Protein AF-A0A0G4IBN1-F1 (afdb_monomer_lite)

Structure (mmCIF, N/CA/C/O backbone):
data_AF-A0A0G4IBN1-F1
#
_entry.id   AF-A0A0G4IBN1-F1
#
loop_
_atom_site.group_PDB
_atom_site.id
_atom_site.type_symbol
_atom_site.label_atom_id
_atom_site.label_alt_id
_atom_site.label_comp_id
_atom_site.label_asym_id
_atom_site.label_entity_id
_atom_site.label_seq_id
_atom_site.pdbx_PDB_ins_code
_atom_site.Cartn_x
_atom_site.Cartn_y
_atom_site.Cartn_z
_atom_site.occupancy
_atom_site.B_iso_or_equiv
_atom_site.auth_seq_id
_atom_site.auth_comp_id
_atom_site.auth_asym_id
_atom_site.auth_atom_id
_atom_site.pdbx_PDB_model_num
ATOM 1 N N . MET A 1 1 ? -17.169 47.137 -33.848 1.00 34.22 1 MET A N 1
ATOM 2 C CA . MET A 1 1 ? -16.169 46.732 -32.838 1.00 34.22 1 MET A CA 1
ATOM 3 C C . MET A 1 1 ? -16.893 46.026 -31.699 1.00 34.22 1 MET A C 1
ATOM 5 O O . MET A 1 1 ? -17.261 46.663 -30.724 1.00 34.22 1 MET A O 1
ATOM 9 N N . LYS A 1 2 ? -17.202 44.735 -31.867 1.00 29.41 2 LYS A N 1
ATOM 10 C CA . LYS A 1 2 ? -17.630 43.864 -30.767 1.00 29.41 2 LYS A CA 1
ATOM 11 C C . LYS A 1 2 ? -16.428 42.991 -30.415 1.00 29.41 2 LYS A C 1
ATOM 13 O O . LYS A 1 2 ? -15.760 42.475 -31.302 1.00 29.41 2 LYS A O 1
ATOM 18 N N . SER A 1 3 ? -16.140 43.016 -29.123 1.00 30.45 3 SER A N 1
ATOM 19 C CA . SER A 1 3 ? -14.970 42.554 -28.386 1.00 30.45 3 SER A CA 1
ATOM 20 C C . SER A 1 3 ? -14.231 41.323 -28.934 1.00 30.45 3 SER A C 1
ATOM 22 O O . SER A 1 3 ? -14.804 40.244 -29.046 1.00 30.45 3 SER A O 1
ATOM 24 N N . LEU A 1 4 ? -12.914 41.477 -29.122 1.00 27.59 4 LEU A N 1
ATOM 25 C CA . LEU A 1 4 ? -11.925 40.398 -29.262 1.00 27.59 4 LEU A CA 1
ATOM 26 C C . LEU A 1 4 ? -11.854 39.462 -28.027 1.00 27.59 4 LEU A C 1
ATOM 28 O O . LEU A 1 4 ? -11.137 38.466 -28.067 1.00 27.59 4 LEU A O 1
ATOM 32 N N . SER A 1 5 ? -12.568 39.748 -26.928 1.00 32.81 5 SER A N 1
ATOM 33 C CA . SER A 1 5 ? -12.451 38.982 -25.678 1.00 32.81 5 SER A CA 1
ATOM 34 C C . SER A 1 5 ? -13.151 37.623 -25.698 1.00 32.81 5 SER A C 1
ATOM 36 O O . SER A 1 5 ? -12.758 36.758 -24.931 1.00 32.81 5 SER A O 1
ATOM 38 N N . THR A 1 6 ? -14.161 37.404 -26.548 1.00 30.92 6 THR A N 1
ATOM 39 C CA . THR A 1 6 ? -14.946 36.151 -26.540 1.00 30.92 6 THR A CA 1
ATOM 40 C C . THR A 1 6 ? -14.273 35.033 -27.345 1.00 30.92 6 THR A C 1
ATOM 42 O O . THR A 1 6 ? -14.337 33.868 -26.962 1.00 30.92 6 THR A O 1
ATOM 45 N N . VAL A 1 7 ? -13.554 35.383 -28.417 1.00 29.67 7 VAL A N 1
ATOM 46 C CA . VAL A 1 7 ? -12.822 34.419 -29.262 1.00 29.67 7 VAL A CA 1
ATOM 47 C C . VAL A 1 7 ? -11.586 33.870 -28.533 1.00 29.67 7 VAL A C 1
ATOM 49 O O . VAL A 1 7 ? -11.265 32.689 -28.649 1.00 29.67 7 VAL A O 1
ATOM 52 N N . ALA A 1 8 ? -10.941 34.690 -27.693 1.00 30.09 8 ALA A N 1
ATOM 53 C CA . ALA A 1 8 ? -9.828 34.252 -26.848 1.00 30.09 8 ALA A CA 1
ATOM 54 C C . ALA A 1 8 ? -10.262 33.211 -25.796 1.00 30.09 8 ALA A C 1
ATOM 56 O O . ALA A 1 8 ? -9.515 32.280 -25.502 1.00 30.09 8 ALA A O 1
ATOM 57 N N . THR A 1 9 ? -11.487 33.307 -25.268 1.00 35.81 9 THR A N 1
ATOM 58 C CA . THR A 1 9 ? -12.021 32.345 -24.289 1.00 35.81 9 THR A CA 1
ATOM 59 C C . THR A 1 9 ? -12.302 30.975 -24.921 1.00 35.81 9 THR A C 1
ATOM 61 O O . THR A 1 9 ? -12.028 29.950 -24.302 1.00 35.81 9 THR A O 1
ATOM 64 N N . LEU A 1 10 ? -12.763 30.940 -26.176 1.00 30.95 10 LEU A N 1
ATOM 65 C CA . LEU A 1 10 ? -13.079 29.704 -26.909 1.00 30.95 10 LEU A CA 1
ATOM 66 C C . LEU A 1 10 ? -11.832 28.934 -27.373 1.00 30.95 10 LEU A C 1
ATOM 68 O O . LEU A 1 10 ? -11.785 27.714 -27.229 1.00 30.95 10 LEU A O 1
ATOM 72 N N . ALA A 1 11 ? -10.788 29.626 -27.843 1.00 30.47 11 ALA A N 1
ATOM 73 C CA . ALA A 1 11 ? -9.511 28.987 -28.185 1.00 30.47 11 ALA A CA 1
ATOM 74 C C . ALA A 1 11 ? -8.796 28.407 -26.948 1.00 30.47 11 ALA A C 1
ATOM 76 O O . ALA A 1 11 ? -8.154 27.360 -27.032 1.00 30.47 11 ALA A O 1
ATOM 77 N N . THR A 1 12 ? -8.968 29.049 -25.787 1.00 36.56 12 THR A N 1
ATOM 78 C CA . THR A 1 12 ? -8.438 28.563 -24.504 1.00 36.56 12 THR A CA 1
ATOM 79 C C . THR A 1 12 ? -9.195 27.319 -24.025 1.00 36.56 12 THR A C 1
ATOM 81 O O . THR A 1 12 ? -8.579 26.373 -23.550 1.00 36.56 12 THR A O 1
ATOM 84 N N . LEU A 1 13 ? -10.518 27.260 -24.218 1.00 34.75 13 LEU A N 1
ATOM 85 C CA . LEU A 1 13 ? -11.335 26.080 -23.902 1.00 34.75 13 LEU A CA 1
ATOM 86 C C . LEU A 1 13 ? -11.043 24.887 -24.827 1.00 34.75 13 LEU A C 1
ATOM 88 O O . LEU A 1 13 ? -10.960 23.763 -24.346 1.00 34.75 13 LEU A O 1
ATOM 92 N N . ALA A 1 14 ? -10.818 25.105 -26.125 1.00 33.69 14 ALA A N 1
ATOM 93 C CA . ALA A 1 14 ? -10.453 24.028 -27.050 1.00 33.69 14 ALA A CA 1
ATOM 94 C C . ALA A 1 14 ? -9.037 23.468 -26.794 1.00 33.69 14 ALA A C 1
ATOM 96 O O . ALA A 1 14 ? -8.819 22.264 -26.947 1.00 33.69 14 ALA A O 1
ATOM 97 N N . SER A 1 15 ? -8.081 24.302 -26.355 1.00 33.41 15 SER A N 1
ATOM 98 C CA . SER A 1 15 ? -6.762 23.812 -25.920 1.00 33.41 15 SER A CA 1
ATOM 99 C C . SER A 1 15 ? -6.817 23.120 -24.550 1.00 33.41 15 SER A C 1
ATOM 101 O O . SER A 1 15 ? -6.107 22.138 -24.344 1.00 33.41 15 SER A O 1
ATOM 103 N N . LEU A 1 16 ? -7.725 23.542 -23.658 1.00 36.00 16 LEU A N 1
ATOM 104 C CA . LEU A 1 16 ? -8.041 22.854 -22.399 1.00 36.00 16 LEU A CA 1
ATOM 105 C C . LEU A 1 16 ? -8.692 21.481 -22.631 1.00 36.00 16 LEU A C 1
ATOM 107 O O . LEU A 1 16 ? -8.339 20.531 -21.948 1.00 36.00 16 LEU A O 1
ATOM 111 N N . VAL A 1 17 ? -9.588 21.329 -23.610 1.00 38.81 17 VAL A N 1
ATOM 112 C CA . VAL A 1 17 ? -10.234 20.034 -23.918 1.00 38.81 17 VAL A CA 1
ATOM 113 C C . VAL A 1 17 ? -9.248 19.024 -24.520 1.00 38.81 17 VAL A C 1
ATOM 115 O O . VAL A 1 17 ? -9.340 17.834 -24.231 1.00 38.81 17 VAL A O 1
ATOM 118 N N . ASN A 1 18 ? -8.271 19.483 -25.308 1.00 38.31 18 ASN A N 1
ATOM 119 C CA . ASN A 1 18 ? -7.234 18.610 -25.871 1.00 38.31 18 ASN A CA 1
ATOM 120 C C . ASN A 1 18 ? -6.062 18.330 -24.910 1.00 38.31 18 ASN A C 1
ATOM 122 O O . ASN A 1 18 ? -5.312 17.389 -25.155 1.00 38.31 18 ASN A O 1
ATOM 126 N N . GLY A 1 19 ? -5.905 19.117 -23.838 1.00 32.91 19 GLY A N 1
ATOM 127 C CA . GLY A 1 19 ? -4.790 19.014 -22.886 1.00 32.91 19 GLY A CA 1
ATOM 128 C C . GLY A 1 19 ? -5.165 18.634 -21.449 1.00 32.91 19 GLY A C 1
ATOM 129 O O . GLY A 1 19 ? -4.264 18.409 -20.646 1.00 32.91 19 GLY A O 1
ATOM 130 N N . ALA A 1 20 ? -6.454 18.562 -21.098 1.00 39.91 20 ALA A N 1
ATOM 131 C CA . ALA A 1 20 ? -6.910 18.219 -19.751 1.00 39.91 20 ALA A CA 1
ATOM 132 C C . ALA A 1 20 ? -7.601 16.839 -19.734 1.00 39.91 20 ALA A C 1
ATOM 134 O O . ALA A 1 20 ? -8.733 16.715 -20.216 1.00 39.91 20 ALA A O 1
ATOM 135 N N . PRO A 1 21 ? -6.982 15.810 -19.122 1.00 43.16 21 PRO A N 1
ATOM 136 C CA . PRO A 1 21 ? -7.584 14.484 -18.929 1.00 43.16 21 PRO A CA 1
ATOM 137 C C . PRO A 1 21 ? -8.977 14.548 -18.280 1.00 43.16 21 PRO A C 1
ATOM 139 O O . PRO A 1 21 ? -9.888 13.815 -18.660 1.00 43.16 21 PRO A O 1
ATOM 142 N N . LEU A 1 22 ? -9.184 15.519 -17.380 1.00 40.38 22 LEU A N 1
ATOM 143 C CA . LEU A 1 22 ? -10.458 15.773 -16.701 1.00 40.38 22 LEU A CA 1
ATOM 144 C C . LEU A 1 22 ? -11.625 16.063 -17.665 1.00 40.38 22 LEU A C 1
ATOM 146 O O . LEU A 1 22 ? -12.753 15.643 -17.417 1.00 40.38 22 LEU A O 1
ATOM 150 N N . LEU A 1 23 ? -11.365 16.770 -18.773 1.00 40.12 23 LEU A N 1
ATOM 151 C CA . LEU A 1 23 ? -12.391 17.116 -19.763 1.00 40.12 23 LEU A CA 1
ATOM 152 C C . LEU A 1 23 ? -12.713 15.938 -20.688 1.00 40.12 23 LEU A C 1
ATOM 154 O O . LEU A 1 23 ? -13.873 15.773 -21.050 1.00 40.12 23 LEU A O 1
ATOM 158 N N . ARG A 1 24 ? -11.746 15.063 -21.004 1.00 44.34 24 ARG A N 1
ATOM 159 C CA . ARG A 1 24 ? -12.012 13.810 -21.741 1.00 44.34 24 ARG A CA 1
ATOM 160 C C . ARG A 1 24 ? -12.959 12.879 -20.984 1.00 44.34 24 ARG A C 1
ATOM 162 O O . ARG A 1 24 ? -13.858 12.306 -21.597 1.00 44.34 24 ARG A O 1
ATOM 169 N N . ARG A 1 25 ? -12.816 12.771 -19.659 1.00 45.88 25 ARG A N 1
ATOM 170 C CA . ARG A 1 25 ? -13.703 11.933 -18.832 1.00 45.88 25 ARG A CA 1
ATOM 171 C C . ARG A 1 25 ? -15.146 12.418 -18.798 1.00 45.88 25 ARG A C 1
ATOM 173 O O . ARG A 1 25 ? -16.060 11.597 -18.791 1.00 45.88 25 ARG A O 1
ATOM 180 N N . LEU A 1 26 ? -15.354 13.734 -18.849 1.00 40.69 26 LEU A N 1
ATOM 181 C CA . LEU A 1 26 ? -16.693 14.322 -18.894 1.00 40.69 26 LEU A CA 1
ATOM 182 C C . LEU A 1 26 ? -17.494 13.864 -20.117 1.00 40.69 26 LEU A C 1
ATOM 184 O O . LEU A 1 26 ? -18.697 13.633 -20.002 1.00 40.69 26 LEU A O 1
ATOM 188 N N . PHE A 1 27 ? -16.825 13.667 -21.255 1.00 41.47 27 PHE A N 1
ATOM 189 C CA . PHE A 1 27 ? -17.458 13.229 -22.500 1.00 41.47 27 PHE A CA 1
ATOM 190 C C . PHE A 1 27 ? -17.616 11.708 -22.627 1.00 41.47 27 PHE A C 1
ATOM 192 O O . PHE A 1 27 ? -18.495 11.269 -23.357 1.00 41.47 27 PHE A O 1
ATOM 199 N N . ALA A 1 28 ? -16.807 10.902 -21.931 1.00 39.50 28 ALA A N 1
ATOM 200 C CA . ALA A 1 28 ? -16.921 9.439 -21.964 1.00 39.50 28 ALA A CA 1
ATOM 201 C C . ALA A 1 28 ? -18.004 8.891 -21.012 1.00 39.50 28 ALA A C 1
ATOM 203 O O . ALA A 1 28 ? -18.613 7.864 -21.299 1.00 39.50 28 ALA A O 1
ATOM 204 N N . ALA A 1 29 ? -18.257 9.571 -19.886 1.00 37.12 29 ALA A N 1
ATOM 205 C CA . ALA A 1 29 ? -19.228 9.140 -18.871 1.00 37.12 29 ALA A CA 1
ATOM 206 C C . ALA A 1 29 ? -20.683 9.542 -19.183 1.00 37.12 29 ALA A C 1
ATOM 208 O O . ALA A 1 29 ? -21.625 8.980 -18.626 1.00 37.12 29 ALA A O 1
ATOM 209 N N . SER A 1 30 ? -20.882 10.513 -20.072 1.00 37.84 30 SER A N 1
ATOM 210 C CA . SER A 1 30 ? -22.198 10.947 -20.532 1.00 37.84 30 SER A CA 1
ATOM 211 C C . SER A 1 30 ? -22.380 10.458 -21.970 1.00 37.84 30 SER A C 1
ATOM 213 O O . SER A 1 30 ? -21.473 10.604 -22.776 1.00 37.84 30 SER A O 1
ATOM 215 N N . ASN A 1 31 ? -23.513 9.835 -22.316 1.00 38.00 31 ASN A N 1
ATOM 216 C CA . ASN A 1 31 ? -23.831 9.369 -23.679 1.00 38.00 31 ASN A CA 1
ATOM 217 C C . ASN A 1 31 ? -23.989 10.550 -24.674 1.00 38.00 31 ASN A C 1
ATOM 219 O O . ASN A 1 31 ? -25.057 10.762 -25.247 1.00 38.00 31 ASN A O 1
ATOM 223 N N . VAL A 1 32 ? -22.955 11.373 -24.851 1.00 39.66 32 VAL A N 1
ATOM 224 C CA . VAL A 1 32 ? -22.955 12.567 -25.698 1.00 39.66 32 VAL A CA 1
ATOM 225 C C . VAL A 1 32 ? -22.585 12.140 -27.108 1.00 39.66 32 VAL A C 1
ATOM 227 O O . VAL A 1 32 ? -21.424 11.897 -27.418 1.00 39.66 32 VAL A O 1
ATOM 230 N N . ALA A 1 33 ? -23.591 12.039 -27.976 1.00 33.09 33 ALA A N 1
ATOM 231 C CA . ALA A 1 33 ? -23.417 11.524 -29.332 1.00 33.09 33 ALA A CA 1
ATOM 232 C C . ALA A 1 33 ? -22.546 12.422 -30.238 1.00 33.09 33 ALA A C 1
ATOM 234 O O . ALA A 1 33 ? -21.932 11.916 -31.173 1.00 33.09 33 ALA A O 1
ATOM 235 N N . SER A 1 34 ? -22.477 13.734 -29.979 1.00 37.00 34 SER A N 1
ATOM 236 C CA . SER A 1 34 ? -21.578 14.685 -30.659 1.00 37.00 34 SER A CA 1
ATOM 237 C C . SER A 1 34 ? -21.768 16.105 -30.118 1.00 37.00 34 SER A C 1
ATOM 239 O O . SER A 1 34 ? -22.893 16.477 -29.786 1.00 37.00 34 SER A O 1
ATOM 241 N N . VAL A 1 35 ? -20.717 16.932 -30.134 1.00 35.66 35 VAL A N 1
ATOM 242 C CA . VAL A 1 35 ? -20.820 18.393 -29.965 1.00 35.66 35 VAL A CA 1
ATOM 243 C C . VAL A 1 35 ? -20.359 19.067 -31.257 1.00 35.66 35 VAL A C 1
ATOM 245 O O . VAL A 1 35 ? -19.188 18.981 -31.621 1.00 35.66 35 VAL A O 1
ATOM 248 N N . THR A 1 36 ? -21.272 19.731 -31.965 1.00 32.38 36 THR A N 1
ATOM 249 C CA . THR A 1 36 ? -20.951 20.552 -33.144 1.00 32.38 36 THR A CA 1
ATOM 250 C C . THR A 1 36 ? -20.935 22.028 -32.777 1.00 32.38 36 THR A C 1
ATOM 252 O O . THR A 1 36 ? -21.932 22.562 -32.296 1.00 32.38 36 THR A O 1
ATOM 255 N N . PHE A 1 37 ? -19.819 22.699 -33.058 1.00 35.12 37 PHE A N 1
ATOM 256 C CA . PHE A 1 37 ? -19.683 24.146 -32.925 1.00 35.12 37 PHE A CA 1
ATOM 257 C C . PHE A 1 37 ? -19.888 24.797 -34.296 1.00 35.12 37 PHE A C 1
ATOM 259 O O . PHE A 1 37 ? -19.037 24.663 -35.172 1.00 35.12 37 PHE A O 1
ATOM 266 N N . ASN A 1 38 ? -21.003 25.506 -34.484 1.00 32.97 38 ASN A N 1
ATOM 267 C CA . ASN A 1 38 ? -21.191 26.387 -35.636 1.00 32.97 38 ASN A CA 1
ATOM 268 C C . ASN A 1 38 ? -20.912 27.831 -35.203 1.00 32.97 38 ASN A C 1
ATOM 270 O O . ASN A 1 38 ? -21.650 28.401 -34.399 1.00 32.97 38 ASN A O 1
ATOM 274 N N . GLU A 1 39 ? -19.850 28.432 -35.736 1.00 37.09 39 GLU A N 1
ATOM 275 C CA . GLU A 1 39 ? -19.633 29.877 -35.633 1.00 37.09 39 GLU A CA 1
ATOM 276 C C . GLU A 1 39 ? -20.367 30.643 -36.759 1.00 37.09 39 GLU A C 1
ATOM 278 O O . GLU A 1 39 ? -20.475 30.111 -37.866 1.00 37.09 39 GLU A O 1
ATOM 283 N N . PRO A 1 40 ? -20.792 31.915 -36.558 1.00 45.91 40 PRO A N 1
ATOM 284 C CA . PRO A 1 40 ? -20.826 32.679 -35.312 1.00 45.91 40 PRO A CA 1
ATOM 285 C C . PRO A 1 40 ? -22.199 33.348 -35.095 1.00 45.91 40 PRO A C 1
ATOM 287 O O . PRO A 1 40 ? -22.381 34.517 -35.424 1.00 45.91 40 PRO A O 1
ATOM 290 N N . THR A 1 41 ? -23.157 32.662 -34.473 1.00 33.84 41 THR A N 1
ATOM 291 C CA . THR A 1 41 ? -24.294 33.321 -33.801 1.00 33.84 41 THR A CA 1
ATOM 292 C C . THR A 1 41 ? -24.813 32.423 -32.684 1.00 33.84 41 THR A C 1
ATOM 294 O O . THR A 1 41 ? -25.392 31.398 -32.999 1.00 33.84 41 THR A O 1
ATOM 297 N N . VAL A 1 42 ? -24.596 32.847 -31.427 1.00 34.72 42 VAL A N 1
ATOM 298 C CA . VAL A 1 42 ? -25.268 32.460 -30.158 1.00 34.72 42 VAL A CA 1
ATOM 299 C C . VAL A 1 42 ? -25.491 30.946 -29.923 1.00 34.72 42 VAL A C 1
ATOM 301 O O . VAL A 1 42 ? -26.223 30.325 -30.681 1.00 34.72 42 VAL A O 1
ATOM 304 N N . PRO A 1 43 ? -24.964 30.330 -28.841 1.00 36.22 43 PRO A N 1
ATOM 305 C CA . PRO A 1 43 ? -25.244 28.921 -28.580 1.00 36.22 43 PRO A CA 1
ATOM 306 C C . PRO A 1 43 ? -26.720 28.728 -28.200 1.00 36.22 43 PRO A C 1
ATOM 308 O O . PRO A 1 43 ? -27.184 29.256 -27.189 1.00 36.22 43 PRO A O 1
ATOM 311 N N . GLU A 1 44 ? -27.443 27.953 -29.006 1.00 35.88 44 GLU A N 1
ATOM 312 C CA . GLU A 1 44 ? -28.747 27.395 -28.657 1.00 35.88 44 GLU A CA 1
ATOM 313 C C . GLU A 1 44 ? -28.530 25.964 -28.131 1.00 35.88 44 GLU A C 1
ATOM 315 O O . GLU A 1 44 ? -27.983 25.119 -28.831 1.00 35.88 44 GLU A O 1
ATOM 320 N N . VAL A 1 45 ? -28.908 25.757 -26.865 1.00 35.97 45 VAL A N 1
ATOM 321 C CA . VAL A 1 45 ? -29.244 24.496 -26.168 1.00 35.97 45 VAL A CA 1
ATOM 322 C C . VAL A 1 45 ? -28.374 23.258 -26.465 1.00 35.97 45 VAL A C 1
ATOM 324 O O . VAL A 1 45 ? -28.529 22.584 -27.480 1.00 35.97 45 VAL A O 1
ATOM 327 N N . VAL A 1 46 ? -27.569 22.842 -25.479 1.00 36.22 46 VAL A N 1
ATOM 328 C CA . VAL A 1 46 ? -27.041 21.467 -25.408 1.00 36.22 46 VAL A CA 1
ATOM 329 C C . VAL A 1 46 ? -28.119 20.583 -24.775 1.00 36.22 46 VAL A C 1
ATOM 331 O O . VAL A 1 46 ? -28.436 20.735 -23.598 1.00 36.22 46 VAL A O 1
ATOM 334 N N . SER A 1 47 ? -28.720 19.685 -25.559 1.00 31.64 47 SER A N 1
ATOM 335 C CA . SER A 1 47 ? -29.711 18.727 -25.056 1.00 31.64 47 SER A CA 1
ATOM 336 C C . SER A 1 47 ? -29.018 17.458 -24.564 1.00 31.64 47 SER A C 1
ATOM 338 O O . SER A 1 47 ? -28.355 16.768 -25.339 1.00 31.64 47 SER A O 1
ATOM 340 N N . LEU A 1 48 ? -29.192 17.141 -23.280 1.00 36.84 48 LEU A N 1
ATOM 341 C CA . LEU A 1 48 ? -28.805 15.865 -22.677 1.00 36.84 48 LEU A CA 1
ATOM 342 C C . LEU A 1 48 ? -30.068 15.220 -22.096 1.00 36.84 48 LEU A C 1
ATOM 344 O O . LEU A 1 48 ? -30.728 15.807 -21.241 1.00 36.84 48 LEU A O 1
ATOM 348 N N . ASN A 1 49 ? -30.437 14.038 -22.603 1.00 35.66 49 ASN A N 1
ATOM 349 C CA . ASN A 1 49 ? -31.568 13.222 -22.133 1.00 35.66 49 ASN A CA 1
ATOM 350 C C . ASN A 1 49 ? -32.897 13.978 -21.905 1.00 35.66 49 ASN A C 1
ATOM 352 O O . ASN A 1 49 ? -33.610 13.725 -20.939 1.00 35.66 49 ASN A O 1
ATOM 356 N N . GLY A 1 50 ? -33.261 14.902 -22.800 1.00 37.09 50 GLY A N 1
ATOM 357 C CA . GLY A 1 50 ? -34.575 15.558 -22.764 1.00 37.09 50 GLY A CA 1
ATOM 358 C C . GLY A 1 50 ? -34.762 16.609 -21.662 1.00 37.09 50 GLY A C 1
ATOM 359 O O . GLY A 1 50 ? -35.854 17.159 -21.538 1.00 37.09 50 GLY A O 1
ATOM 360 N N . THR A 1 51 ? -33.716 16.945 -20.907 1.00 35.75 51 THR A N 1
ATOM 361 C CA . THR A 1 51 ? -33.709 18.089 -19.988 1.00 35.75 51 THR A CA 1
ATOM 362 C C . THR A 1 51 ? -32.841 19.206 -20.554 1.00 35.75 51 THR A C 1
ATOM 364 O O . THR A 1 51 ? -31.639 19.041 -20.750 1.00 35.75 51 THR A O 1
ATOM 367 N N . ASN A 1 52 ? -33.460 20.354 -20.833 1.00 38.94 52 ASN A N 1
ATOM 368 C CA . ASN A 1 52 ? -32.757 21.563 -21.251 1.00 38.94 52 ASN A CA 1
ATOM 369 C C . ASN A 1 52 ? -32.177 22.248 -20.003 1.00 38.94 52 ASN A C 1
ATOM 371 O O . ASN A 1 52 ? -32.941 22.801 -19.214 1.00 38.94 52 ASN A O 1
ATOM 375 N N . SER A 1 53 ? -30.854 22.224 -19.824 1.00 41.25 53 SER A N 1
ATOM 376 C CA . SER A 1 53 ? -30.156 23.059 -18.832 1.00 41.25 53 SER A CA 1
ATOM 377 C C . SER A 1 53 ? -29.363 24.158 -19.543 1.00 41.25 53 SER A C 1
ATOM 379 O O . SER A 1 53 ? -28.790 23.946 -20.612 1.00 41.25 53 SER A O 1
ATOM 381 N N . THR A 1 54 ? -29.367 25.358 -18.959 1.00 38.88 54 THR A N 1
ATOM 382 C CA . THR A 1 54 ? -28.734 26.568 -19.505 1.00 38.88 54 THR A CA 1
ATOM 383 C C . THR A 1 54 ? -27.653 27.145 -18.589 1.00 38.88 54 THR A C 1
ATOM 385 O O . THR A 1 54 ? -27.233 28.281 -18.810 1.00 38.88 54 THR A O 1
ATOM 388 N N . SER A 1 55 ? -27.211 26.425 -17.549 1.00 44.50 55 SER A N 1
ATOM 389 C CA . SER A 1 55 ? -26.247 26.955 -16.577 1.00 44.50 55 SER A CA 1
ATOM 390 C C . SER A 1 55 ? -24.957 26.131 -16.504 1.00 44.50 55 SER A C 1
ATOM 392 O O . SER A 1 55 ? -24.957 24.903 -16.550 1.00 44.50 55 SER A O 1
ATOM 394 N N . LEU A 1 56 ? -23.828 26.836 -16.387 1.00 43.34 56 LEU A N 1
ATOM 395 C CA . LEU A 1 56 ? -22.503 26.244 -16.172 1.00 43.34 56 LEU A CA 1
ATOM 396 C C . LEU A 1 56 ? -22.419 25.518 -14.816 1.00 43.34 56 LEU A C 1
ATOM 398 O O . LEU A 1 56 ? -21.634 24.587 -14.668 1.00 43.34 56 LEU A O 1
ATOM 402 N N . GLU A 1 57 ? -23.237 25.932 -13.845 1.00 38.28 57 GLU A N 1
ATOM 403 C CA . GLU A 1 57 ? -23.301 25.347 -12.503 1.00 38.28 57 GLU A CA 1
ATOM 404 C C . GLU A 1 57 ? -23.888 23.928 -12.528 1.00 38.28 57 GLU A C 1
ATOM 406 O O . GLU A 1 57 ? -23.334 23.041 -11.882 1.00 38.28 57 GLU A O 1
ATOM 411 N N . ASP A 1 58 ? -24.906 23.672 -13.358 1.00 35.91 58 ASP A N 1
ATOM 412 C CA . ASP A 1 58 ? -25.474 22.326 -13.540 1.00 35.91 58 ASP A CA 1
ATOM 413 C C . ASP A 1 58 ? -24.459 21.362 -14.180 1.00 35.91 58 ASP A C 1
ATOM 415 O O . ASP A 1 58 ? -24.359 20.197 -13.795 1.00 35.91 58 ASP A O 1
ATOM 419 N N . PHE A 1 59 ? -23.634 21.853 -15.113 1.00 39.47 59 PHE A N 1
ATOM 420 C CA . PHE A 1 59 ? -22.558 21.072 -15.741 1.00 39.47 59 PHE A CA 1
ATOM 421 C C . PHE A 1 59 ? -21.440 20.709 -14.744 1.00 39.47 59 PHE A C 1
ATOM 423 O O . PHE A 1 59 ? -20.864 19.622 -14.813 1.00 39.47 59 PHE A O 1
ATOM 430 N N . VAL A 1 60 ? -21.140 21.606 -13.797 1.00 40.25 60 VAL A N 1
ATOM 431 C CA . VAL A 1 60 ? -20.169 21.380 -12.709 1.00 40.25 60 VAL A CA 1
ATOM 432 C C . VAL A 1 60 ? -20.732 20.455 -11.622 1.00 40.25 60 VAL A C 1
ATOM 434 O O . VAL A 1 60 ? -19.971 19.754 -10.956 1.00 40.25 60 VAL A O 1
ATOM 437 N N . PHE A 1 61 ? -22.050 20.421 -11.438 1.00 35.84 61 PHE A N 1
ATOM 438 C CA . PHE A 1 61 ? -22.695 19.502 -10.502 1.00 35.84 61 PHE A CA 1
ATOM 439 C C . PHE A 1 61 ? -22.681 18.061 -11.039 1.00 35.84 61 PHE A C 1
ATOM 441 O O . PHE A 1 61 ? -22.213 17.150 -10.356 1.00 35.84 61 PHE A O 1
ATOM 448 N N . ILE A 1 62 ? -23.055 17.877 -12.312 1.00 40.12 62 ILE A N 1
ATOM 449 C CA . ILE A 1 62 ? -23.048 16.572 -12.998 1.00 40.12 62 ILE A CA 1
ATOM 450 C C . ILE A 1 62 ? -21.619 16.003 -13.113 1.00 40.12 62 ILE A C 1
ATOM 452 O O . ILE A 1 62 ? -21.428 14.791 -13.025 1.00 40.12 62 ILE A O 1
ATOM 456 N N . SER A 1 63 ? -20.592 16.853 -13.246 1.00 43.06 63 SER A N 1
ATOM 457 C CA . SER A 1 63 ? -19.190 16.411 -13.329 1.00 43.06 63 SER A CA 1
ATOM 458 C C . SER A 1 63 ? -18.643 15.809 -12.033 1.00 43.06 63 SER A C 1
ATOM 460 O O . SER A 1 63 ? -17.815 14.901 -12.091 1.00 43.06 63 SER A O 1
ATOM 462 N N . LYS A 1 64 ? -19.108 16.281 -10.869 1.00 37.06 64 LYS A N 1
ATOM 463 C CA . LYS A 1 64 ? -18.694 15.771 -9.552 1.00 37.06 64 LYS A CA 1
ATOM 464 C C . LYS A 1 64 ? -19.408 14.482 -9.157 1.00 37.06 64 LYS A C 1
ATOM 466 O O . LYS A 1 64 ? -18.798 13.644 -8.504 1.00 37.06 64 LYS A O 1
ATOM 471 N N . GLU A 1 65 ? -20.666 14.303 -9.557 1.00 39.50 65 GLU A N 1
ATOM 472 C CA . GLU A 1 65 ? -21.380 13.032 -9.360 1.00 39.50 65 GLU A CA 1
ATOM 473 C C . GLU A 1 65 ? -20.926 11.949 -10.351 1.00 39.50 65 GLU A C 1
ATOM 475 O O . GLU A 1 65 ? -20.892 10.776 -9.990 1.00 39.50 65 GLU A O 1
ATOM 480 N N . ALA A 1 66 ? -20.504 12.320 -11.568 1.00 43.69 66 ALA A N 1
ATOM 481 C CA . ALA A 1 66 ? -20.002 11.372 -12.570 1.00 43.69 66 ALA A CA 1
ATOM 482 C C . ALA A 1 66 ? -18.562 10.873 -12.310 1.00 43.69 66 ALA A C 1
ATOM 484 O O . ALA A 1 66 ? -18.150 9.863 -12.880 1.00 43.69 66 ALA A O 1
ATOM 485 N N . LEU A 1 67 ? -17.801 11.554 -11.448 1.00 49.56 67 LEU A N 1
ATOM 486 C CA . LEU A 1 67 ? -16.458 11.182 -10.993 1.00 49.56 67 LEU A CA 1
ATOM 487 C C . LEU A 1 67 ? -16.420 11.243 -9.463 1.00 49.56 67 LEU A C 1
ATOM 489 O O . LEU A 1 67 ? -15.797 12.131 -8.882 1.00 49.56 67 LEU A O 1
ATOM 493 N N . GLN A 1 68 ? -17.088 10.302 -8.792 1.00 57.34 68 GLN A N 1
ATOM 494 C CA . GLN A 1 68 ? -16.894 10.084 -7.354 1.00 57.34 68 GLN A CA 1
ATOM 495 C C . GLN A 1 68 ? -15.520 9.448 -7.102 1.00 57.34 68 GLN A C 1
ATOM 497 O O . GLN A 1 68 ? -15.417 8.287 -6.715 1.00 57.34 68 GLN A O 1
ATOM 502 N N . ILE A 1 69 ? -14.454 10.213 -7.350 1.00 62.91 69 ILE A N 1
ATOM 503 C CA . ILE A 1 69 ? -13.147 9.901 -6.787 1.00 62.91 69 ILE A CA 1
ATOM 504 C C . ILE A 1 69 ? -13.253 10.211 -5.296 1.00 62.91 69 ILE A C 1
ATOM 506 O O . ILE A 1 69 ? -13.510 11.354 -4.898 1.00 62.91 69 ILE A O 1
ATOM 510 N N . GLY A 1 70 ? -13.111 9.172 -4.481 1.00 71.00 70 GLY A N 1
ATOM 511 C CA . GLY A 1 70 ? -13.080 9.269 -3.036 1.00 71.00 70 GLY A CA 1
ATOM 512 C C . GLY A 1 70 ? -11.981 10.215 -2.566 1.00 71.00 70 GLY A C 1
ATOM 513 O O . GLY A 1 70 ? -10.991 10.477 -3.251 1.00 71.00 70 GLY A O 1
ATOM 514 N N . LYS A 1 71 ? -12.156 10.755 -1.364 1.00 85.69 71 LYS A N 1
ATOM 515 C CA . LYS A 1 71 ? -11.065 11.442 -0.674 1.00 85.69 71 LYS A CA 1
ATOM 516 C C . LYS A 1 71 ? -10.300 10.418 0.136 1.00 85.69 71 LYS A C 1
ATOM 518 O O . LYS A 1 71 ? -10.887 9.482 0.664 1.00 85.69 71 LYS A O 1
ATOM 523 N N . VAL A 1 72 ? -9.001 10.641 0.270 1.00 87.75 72 VAL A N 1
ATOM 524 C CA . VAL A 1 72 ? -8.170 9.858 1.183 1.00 87.75 72 VAL A CA 1
ATOM 525 C C . VAL A 1 72 ? -8.766 9.967 2.590 1.00 87.75 72 VAL A C 1
ATOM 527 O O . VAL A 1 72 ? -8.954 11.100 3.052 1.00 87.75 72 VAL A O 1
ATOM 530 N N . PRO A 1 73 ? -9.066 8.844 3.264 1.00 91.88 73 PRO A N 1
ATOM 531 C CA . PRO A 1 73 ? -9.575 8.881 4.627 1.00 91.88 73 PRO A CA 1
ATOM 532 C C . PRO A 1 73 ? -8.607 9.608 5.567 1.00 91.88 73 PRO A C 1
ATOM 534 O O . PRO A 1 73 ? -7.388 9.458 5.466 1.00 91.88 73 PRO A O 1
ATOM 537 N N . GLU A 1 74 ? -9.146 10.404 6.494 1.00 90.94 74 GLU A N 1
ATOM 538 C CA . GLU A 1 74 ? -8.333 11.114 7.492 1.00 90.94 74 GLU A CA 1
ATOM 539 C C . GLU A 1 74 ? -7.611 10.133 8.421 1.00 90.94 74 GLU A C 1
ATOM 541 O O . GLU A 1 74 ? -6.434 10.315 8.726 1.00 90.94 74 GLU A O 1
ATOM 546 N N . LYS A 1 75 ? -8.320 9.076 8.824 1.00 95.25 75 LYS A N 1
ATOM 547 C CA . LYS A 1 75 ? -7.797 7.943 9.581 1.00 95.25 75 LYS A CA 1
ATOM 548 C C . LYS A 1 75 ? -7.907 6.702 8.718 1.00 95.25 75 LYS A C 1
ATOM 550 O O . LYS A 1 75 ? -8.993 6.393 8.229 1.00 95.25 75 LYS A O 1
ATOM 555 N N . VAL A 1 76 ? -6.795 6.011 8.512 1.00 97.56 76 VAL A N 1
ATOM 556 C CA . VAL A 1 76 ? -6.739 4.889 7.570 1.00 97.56 76 VAL A CA 1
ATOM 557 C C . VAL A 1 76 ? -6.769 3.568 8.325 1.00 97.56 76 VAL A C 1
ATOM 559 O O . VAL A 1 76 ? -5.915 3.312 9.171 1.00 97.56 76 VAL A O 1
ATOM 562 N N . VAL A 1 77 ? -7.732 2.723 7.972 1.00 98.25 77 VAL A N 1
ATOM 563 C CA . VAL A 1 77 ? -7.696 1.284 8.244 1.00 98.25 77 VAL A CA 1
ATOM 564 C C . VAL A 1 77 ? -7.702 0.626 6.879 1.00 98.25 77 VAL A C 1
ATOM 566 O O . VAL A 1 77 ? -8.739 0.518 6.217 1.00 98.25 77 VAL A O 1
ATOM 569 N N . GLY A 1 78 ? -6.501 0.324 6.406 1.00 97.88 78 GLY A N 1
ATOM 570 C CA . GLY A 1 78 ? -6.272 -0.141 5.054 1.00 97.88 78 GLY A CA 1
ATOM 571 C C . GLY A 1 78 ? -5.884 -1.608 4.988 1.00 97.88 78 GLY A C 1
ATOM 572 O O . GLY A 1 78 ? -5.435 -2.191 5.973 1.00 97.88 78 GLY A O 1
ATOM 573 N N . THR A 1 79 ? -6.049 -2.214 3.821 1.00 97.62 79 THR A N 1
ATOM 574 C CA . THR A 1 79 ? -5.618 -3.593 3.602 1.00 97.62 79 THR A CA 1
ATOM 575 C C . THR A 1 79 ? -5.362 -3.904 2.132 1.00 97.62 79 THR A C 1
ATOM 577 O O . THR A 1 79 ? -5.990 -3.318 1.241 1.00 97.62 79 THR A O 1
ATOM 580 N N . TYR A 1 80 ? -4.427 -4.817 1.878 1.00 96.94 80 TYR A N 1
ATOM 581 C CA . TYR A 1 80 ? -4.272 -5.442 0.572 1.00 96.94 80 TYR A CA 1
ATOM 582 C C . TYR A 1 80 ? -5.362 -6.493 0.391 1.00 96.94 80 TYR A C 1
ATOM 584 O O . TYR A 1 80 ? -5.776 -7.144 1.351 1.00 96.94 80 TYR A O 1
ATOM 592 N N . MET A 1 81 ? -5.837 -6.639 -0.843 1.00 95.88 81 MET A N 1
ATOM 593 C CA . MET A 1 81 ? -6.834 -7.638 -1.200 1.00 95.88 81 MET A CA 1
ATOM 594 C C . MET A 1 81 ? -6.653 -8.071 -2.650 1.00 95.88 81 MET A C 1
ATOM 596 O O . MET A 1 81 ? -6.528 -7.241 -3.544 1.00 95.88 81 MET A O 1
ATOM 600 N N . GLY A 1 82 ? -6.715 -9.367 -2.908 1.00 92.12 82 GLY A N 1
ATOM 601 C CA . GLY A 1 82 ? -6.858 -9.922 -4.245 1.00 92.12 82 GLY A CA 1
ATOM 602 C C . GLY A 1 82 ? -5.595 -10.511 -4.842 1.00 92.12 82 GLY A C 1
ATOM 603 O O . GLY A 1 82 ? -5.659 -10.890 -6.009 1.00 92.12 82 GLY A O 1
ATOM 604 N N . ALA A 1 83 ? -4.500 -10.655 -4.079 1.00 86.56 83 ALA A N 1
ATOM 605 C CA . ALA A 1 83 ? -3.187 -11.141 -4.541 1.00 86.56 83 ALA A CA 1
ATOM 606 C C . ALA A 1 83 ? -3.160 -12.611 -5.041 1.00 86.56 83 ALA A C 1
ATOM 608 O O . ALA A 1 83 ? -2.118 -13.260 -5.097 1.00 86.56 83 ALA A O 1
ATOM 609 N N . TRP A 1 84 ? -4.314 -13.149 -5.417 1.00 69.56 84 TRP A N 1
ATOM 610 C CA . TRP A 1 84 ? -4.545 -14.372 -6.174 1.00 69.56 84 TRP A CA 1
ATOM 611 C C . TRP A 1 84 ? -3.950 -14.274 -7.600 1.00 69.56 84 TRP A C 1
ATOM 613 O O . TRP A 1 84 ? -3.770 -13.168 -8.101 1.00 69.56 84 TRP A O 1
ATOM 623 N N . PRO A 1 85 ? -3.601 -15.389 -8.276 1.00 61.50 85 PRO A N 1
ATOM 624 C CA . PRO A 1 85 ? -3.563 -16.771 -7.786 1.00 61.50 85 PRO A CA 1
ATOM 625 C C . PRO A 1 85 ? -2.382 -17.096 -6.865 1.00 61.50 85 PRO A C 1
ATOM 627 O O . PRO A 1 85 ? -2.286 -18.220 -6.386 1.00 61.50 85 PRO A O 1
ATOM 630 N N . ASN A 1 86 ? -1.490 -16.138 -6.614 1.00 63.62 86 ASN A N 1
ATOM 631 C CA . ASN A 1 86 ? -0.280 -16.373 -5.824 1.00 63.62 86 ASN A CA 1
ATOM 632 C C . ASN A 1 86 ? -0.506 -16.239 -4.303 1.00 63.62 86 ASN A C 1
ATOM 634 O O . ASN A 1 86 ? 0.377 -16.591 -3.527 1.00 63.62 86 ASN A O 1
ATOM 638 N N . GLY A 1 87 ? -1.669 -15.733 -3.886 1.00 71.12 87 GLY A N 1
ATOM 639 C CA . GLY A 1 87 ? -2.095 -15.571 -2.497 1.00 71.12 87 GLY A CA 1
ATOM 640 C C . GLY A 1 87 ? -3.330 -16.403 -2.145 1.00 71.12 87 GLY A C 1
ATOM 641 O O . GLY A 1 87 ? -3.637 -17.405 -2.790 1.00 71.12 87 GLY A O 1
ATOM 642 N N . VAL A 1 88 ? -4.056 -15.982 -1.110 1.00 81.25 88 VAL A N 1
ATOM 643 C CA . VAL A 1 88 ? -5.328 -16.598 -0.699 1.00 81.25 88 VAL A CA 1
ATOM 644 C C . VAL A 1 88 ? -6.464 -16.064 -1.579 1.00 81.25 88 VAL A C 1
ATOM 646 O O . VAL A 1 88 ? -6.435 -14.916 -2.019 1.00 81.25 88 VAL A O 1
ATOM 649 N N . ALA A 1 89 ? -7.455 -16.904 -1.888 1.00 83.19 89 ALA A N 1
ATOM 650 C CA . ALA A 1 89 ? -8.577 -16.500 -2.733 1.00 83.19 89 ALA A CA 1
ATOM 651 C C . ALA A 1 89 ? -9.384 -15.372 -2.059 1.00 83.19 89 ALA A C 1
ATOM 653 O O . ALA A 1 89 ? -9.709 -15.500 -0.875 1.00 83.19 89 ALA A O 1
ATOM 654 N N . PRO A 1 90 ? -9.748 -14.298 -2.782 1.00 88.19 90 PRO A N 1
ATOM 655 C CA . PRO A 1 90 ? -10.464 -13.176 -2.192 1.00 88.19 90 PRO A CA 1
ATOM 656 C C . PRO A 1 90 ? -11.883 -13.565 -1.762 1.00 88.19 90 PRO A C 1
ATOM 658 O O . PRO A 1 90 ? -12.619 -14.240 -2.484 1.00 88.19 90 PRO A O 1
ATOM 661 N N . GLN A 1 91 ? -12.286 -13.093 -0.584 1.00 90.44 91 GLN A N 1
ATOM 662 C CA . GLN A 1 91 ? -13.667 -13.194 -0.104 1.00 90.44 91 GLN A CA 1
ATOM 663 C C . GLN A 1 91 ? -14.569 -12.125 -0.756 1.00 90.44 91 GLN A C 1
ATOM 665 O O . GLN A 1 91 ? -14.063 -11.141 -1.302 1.00 90.44 91 GLN A O 1
ATOM 670 N N . PRO A 1 92 ? -15.906 -12.275 -0.732 1.00 94.69 92 PRO A N 1
ATOM 671 C CA . PRO A 1 92 ? -16.814 -11.231 -1.202 1.00 94.69 92 PRO A CA 1
ATOM 672 C C . PRO A 1 92 ? -16.580 -9.893 -0.485 1.00 94.69 92 PRO A C 1
ATOM 674 O O . PRO A 1 92 ? -16.377 -9.866 0.726 1.00 94.69 92 PRO A O 1
ATOM 677 N N . LEU A 1 93 ? -16.693 -8.771 -1.208 1.00 96.75 93 LEU A N 1
ATOM 678 C CA . LEU A 1 93 ? -16.542 -7.426 -0.622 1.00 96.75 93 LEU A CA 1
ATOM 679 C C . LEU A 1 93 ? -17.534 -7.166 0.530 1.00 96.75 93 LEU A C 1
ATOM 681 O O . LEU A 1 93 ? -17.205 -6.474 1.487 1.00 96.75 93 LEU A O 1
ATOM 685 N N . SER A 1 94 ? -18.717 -7.789 0.482 1.00 94.88 94 SER A N 1
ATOM 686 C CA . SER A 1 94 ? -19.740 -7.718 1.535 1.00 94.88 94 SER A CA 1
ATOM 687 C C . SER A 1 94 ? -19.321 -8.326 2.874 1.00 94.88 94 SER A C 1
ATOM 689 O O . SER A 1 94 ? -19.968 -8.060 3.884 1.00 94.88 94 SER A O 1
ATOM 691 N N . ASP A 1 95 ? -18.280 -9.160 2.883 1.00 95.06 95 ASP A N 1
ATOM 692 C CA . ASP A 1 95 ? -17.809 -9.862 4.079 1.00 95.06 95 ASP A CA 1
ATOM 693 C C . ASP A 1 95 ? -16.707 -9.078 4.804 1.00 95.06 95 ASP A C 1
ATOM 695 O O . ASP A 1 95 ? -16.209 -9.526 5.842 1.00 95.06 95 ASP A O 1
ATOM 699 N N . LEU A 1 96 ? -16.288 -7.937 4.247 1.00 96.62 96 LEU A N 1
ATOM 700 C CA . LEU A 1 96 ? -15.265 -7.077 4.827 1.00 96.62 96 LEU A CA 1
ATOM 701 C C . LEU A 1 96 ? -15.847 -6.248 5.983 1.00 96.62 96 LEU A C 1
ATOM 703 O O . LEU A 1 96 ? -16.982 -5.771 5.888 1.00 96.62 96 LEU A O 1
ATOM 707 N N . PRO A 1 97 ? -15.080 -6.021 7.063 1.00 96.69 97 PRO A N 1
ATOM 708 C CA . PRO A 1 97 ? -15.524 -5.169 8.162 1.00 96.69 97 PRO A CA 1
ATOM 709 C C . PRO A 1 97 ? -15.703 -3.733 7.653 1.00 96.69 97 PRO A C 1
ATOM 711 O O . PRO A 1 97 ? -14.912 -3.263 6.835 1.00 96.69 97 PRO A O 1
ATOM 714 N N . LYS A 1 98 ? -16.738 -3.021 8.115 1.00 95.94 98 LYS A N 1
ATOM 715 C CA . LYS A 1 98 ? -17.032 -1.636 7.681 1.00 95.94 98 LYS A CA 1
ATOM 716 C C . LYS A 1 98 ? -15.895 -0.665 8.020 1.00 95.94 98 LYS A C 1
ATOM 718 O O . LYS A 1 98 ? -15.732 0.352 7.357 1.00 95.94 98 LYS A O 1
ATOM 723 N N . GLU A 1 99 ? -15.121 -0.999 9.050 1.00 96.25 99 GLU A N 1
ATOM 724 C CA . GLU A 1 99 ? -13.990 -0.235 9.558 1.00 96.25 99 GLU A CA 1
ATOM 725 C C . GLU A 1 99 ? -12.862 -0.135 8.527 1.00 96.25 99 GLU A C 1
ATOM 727 O O . GLU A 1 99 ? -12.189 0.891 8.474 1.00 96.25 99 GLU A O 1
ATOM 732 N N . VAL A 1 100 ? -12.688 -1.151 7.669 1.00 97.94 100 VAL A N 1
ATOM 733 C CA . VAL A 1 100 ? -11.730 -1.092 6.558 1.00 97.94 100 VAL A CA 1
ATOM 734 C C . VAL A 1 100 ? -12.221 -0.069 5.543 1.00 97.94 100 VAL A C 1
ATOM 736 O O . VAL A 1 100 ? -13.250 -0.254 4.893 1.00 97.94 100 VAL A O 1
ATOM 739 N N . ASN A 1 101 ? -11.482 1.022 5.391 1.00 97.69 101 ASN A N 1
ATOM 740 C CA . ASN A 1 101 ? -11.865 2.140 4.533 1.00 97.69 101 ASN A CA 1
ATOM 741 C C . ASN A 1 101 ? -10.929 2.341 3.338 1.00 97.69 101 ASN A C 1
ATOM 743 O O . ASN A 1 101 ? -11.235 3.140 2.465 1.00 97.69 101 ASN A O 1
ATOM 747 N N . THR A 1 102 ? -9.814 1.615 3.257 1.00 98.31 102 THR A N 1
ATOM 748 C CA . THR A 1 102 ? -8.874 1.710 2.133 1.00 98.31 102 THR A CA 1
ATOM 749 C C . THR A 1 102 ? -8.494 0.313 1.655 1.00 98.31 102 THR A C 1
ATOM 751 O O . THR A 1 102 ? -7.845 -0.432 2.380 1.00 98.31 102 THR A O 1
ATOM 754 N N . ILE A 1 103 ? -8.870 -0.056 0.434 1.00 98.38 103 ILE A N 1
ATOM 755 C CA . ILE A 1 103 ? -8.565 -1.373 -0.137 1.00 98.38 103 ILE A CA 1
ATOM 756 C C . ILE A 1 103 ? -7.582 -1.194 -1.288 1.00 98.38 103 ILE A C 1
ATOM 758 O O . ILE A 1 103 ? -7.863 -0.463 -2.236 1.00 98.38 103 ILE A O 1
ATOM 762 N N . MET A 1 104 ? -6.438 -1.868 -1.219 1.00 98.00 104 MET A N 1
ATOM 763 C CA . MET A 1 104 ? -5.491 -1.958 -2.328 1.00 98.00 104 MET A CA 1
ATOM 764 C C . MET A 1 104 ? -5.719 -3.274 -3.073 1.00 98.00 104 MET A C 1
ATOM 766 O O . MET A 1 104 ? -5.419 -4.345 -2.553 1.00 98.00 104 MET A O 1
ATOM 770 N N . ILE A 1 105 ? -6.277 -3.184 -4.281 1.00 97.75 105 ILE A N 1
ATOM 771 C CA . ILE A 1 105 ? -6.507 -4.317 -5.178 1.00 97.75 105 ILE A CA 1
ATOM 772 C C . ILE A 1 105 ? -5.144 -4.784 -5.699 1.00 97.75 105 ILE A C 1
ATOM 774 O O . ILE A 1 105 ? -4.503 -4.095 -6.495 1.00 97.75 105 ILE A O 1
ATOM 778 N N . SER A 1 106 ? -4.703 -5.942 -5.227 1.00 94.50 106 SER A N 1
ATOM 779 C CA . SER A 1 106 ? -3.377 -6.510 -5.459 1.00 94.50 106 SER A CA 1
ATOM 780 C C . SER A 1 106 ? -3.440 -7.675 -6.437 1.00 94.50 106 SER A C 1
ATOM 782 O O . SER A 1 106 ? -4.328 -8.498 -6.346 1.00 94.50 106 SER A O 1
ATOM 784 N N . PHE A 1 107 ? -2.531 -7.851 -7.384 1.00 93.06 107 PHE A N 1
ATOM 785 C CA . PHE A 1 107 ? -1.638 -6.842 -7.942 1.00 93.06 107 PHE A CA 1
ATOM 786 C C . PHE A 1 107 ? -1.824 -6.780 -9.452 1.00 93.06 107 PHE A C 1
ATOM 788 O O . PHE A 1 107 ? -2.247 -7.746 -10.095 1.00 93.06 107 PHE A O 1
ATOM 795 N N . ALA A 1 108 ? -1.450 -5.643 -10.024 1.00 93.31 108 ALA A N 1
ATOM 796 C CA . ALA A 1 108 ? -1.090 -5.543 -11.426 1.00 93.31 108 ALA A CA 1
ATOM 797 C C . ALA A 1 108 ? 0.432 -5.689 -11.574 1.00 93.31 108 ALA A C 1
ATOM 799 O O . ALA A 1 108 ? 1.192 -5.087 -10.819 1.00 93.31 108 ALA A O 1
ATOM 800 N N . THR A 1 109 ? 0.892 -6.460 -12.559 1.00 89.94 109 THR A N 1
ATOM 801 C CA . THR A 1 109 ? 2.333 -6.697 -12.804 1.00 89.94 109 THR A CA 1
ATOM 802 C C . THR A 1 109 ? 2.722 -6.280 -14.216 1.00 89.94 109 THR A C 1
ATOM 804 O O . THR A 1 109 ? 1.918 -6.434 -15.132 1.00 89.94 109 THR A O 1
ATOM 807 N N . ASP A 1 110 ? 3.931 -5.740 -14.412 1.00 84.44 110 ASP A N 1
ATOM 808 C CA . ASP A 1 110 ? 4.404 -5.318 -15.742 1.00 84.44 110 ASP A CA 1
ATOM 809 C C . ASP A 1 110 ? 4.706 -6.575 -16.571 1.00 84.44 110 ASP A C 1
ATOM 811 O O . ASP A 1 110 ? 5.652 -7.319 -16.292 1.00 84.44 110 ASP A O 1
ATOM 815 N N . GLY A 1 111 ? 3.833 -6.865 -17.536 1.00 69.69 111 GLY A N 1
ATOM 816 C CA . GLY A 1 111 ? 3.772 -8.147 -18.231 1.00 69.69 111 GLY A CA 1
ATOM 817 C C . GLY A 1 111 ? 2.445 -8.330 -18.945 1.00 69.69 111 GLY A C 1
ATOM 818 O O . GLY A 1 111 ? 1.644 -9.152 -18.538 1.00 69.69 111 GLY A O 1
ATOM 819 N N . SER A 1 112 ? 2.213 -7.546 -19.990 1.00 63.81 112 SER A N 1
ATOM 820 C CA . SER A 1 112 ? 0.944 -7.480 -20.713 1.00 63.81 112 SER A CA 1
ATOM 821 C C . SER A 1 112 ? 0.660 -8.657 -21.663 1.00 63.81 112 SER A C 1
ATOM 823 O O . SER A 1 112 ? 1.556 -9.279 -22.244 1.00 63.81 112 SER A O 1
ATOM 825 N N . ALA A 1 113 ? -0.635 -8.866 -21.933 1.00 56.81 113 ALA A N 1
ATOM 826 C CA . ALA A 1 113 ? -1.138 -9.725 -23.012 1.00 56.81 113 ALA A CA 1
ATOM 827 C C . ALA A 1 113 ? -1.035 -9.084 -24.418 1.00 56.81 113 ALA A C 1
ATOM 829 O O . ALA A 1 113 ? -1.220 -9.762 -25.430 1.00 56.81 113 ALA A O 1
ATOM 830 N N . ASP A 1 114 ? -0.722 -7.787 -24.507 1.00 59.56 114 ASP A N 1
ATOM 831 C CA . ASP A 1 114 ? -0.703 -6.986 -25.746 1.00 59.56 114 ASP A CA 1
ATOM 832 C C . ASP A 1 114 ? 0.530 -7.220 -26.654 1.00 59.56 114 ASP A C 1
ATOM 834 O O . ASP A 1 114 ? 0.764 -6.473 -27.603 1.00 59.56 114 ASP A O 1
ATOM 838 N N . LYS A 1 115 ? 1.281 -8.305 -26.417 1.00 63.62 115 LYS A N 1
ATOM 839 C CA . LYS A 1 115 ? 2.529 -8.711 -27.099 1.00 63.62 115 LYS A CA 1
ATOM 840 C C . LYS A 1 115 ? 3.761 -7.843 -26.808 1.00 63.62 115 LYS A C 1
ATOM 842 O O . LYS A 1 115 ? 4.843 -8.245 -27.236 1.00 63.62 115 LYS A O 1
ATOM 847 N N . MET A 1 116 ? 3.642 -6.726 -26.086 1.00 64.75 116 MET A N 1
ATOM 848 C CA . MET A 1 116 ? 4.790 -5.870 -25.746 1.00 64.75 116 MET A CA 1
ATOM 849 C C . MET A 1 116 ? 5.674 -6.521 -24.669 1.00 64.75 116 MET A C 1
ATOM 851 O O . MET A 1 116 ? 6.902 -6.431 -24.714 1.00 64.75 116 MET A O 1
ATOM 855 N N . GLY A 1 117 ? 5.073 -7.282 -23.750 1.00 71.62 117 GLY A N 1
ATOM 856 C CA . GLY A 1 117 ? 5.789 -8.003 -22.698 1.00 71.62 117 GLY A CA 1
ATOM 857 C C . GLY A 1 117 ? 6.393 -7.077 -21.635 1.00 71.62 117 GLY A C 1
ATOM 858 O O . GLY A 1 117 ? 6.304 -5.857 -21.714 1.00 71.62 117 GLY A O 1
ATOM 859 N N . LYS A 1 118 ? 7.037 -7.668 -20.623 1.00 82.75 118 LYS A N 1
ATOM 860 C CA . LYS A 1 118 ? 7.497 -6.952 -19.421 1.00 82.75 118 LYS A CA 1
ATOM 861 C C . LYS A 1 118 ? 8.451 -5.777 -19.713 1.00 82.75 118 LYS A C 1
ATOM 863 O O . LYS A 1 118 ? 9.402 -5.953 -20.490 1.00 82.75 118 LYS A O 1
ATOM 868 N N . GLY A 1 119 ? 8.266 -4.665 -19.004 1.00 86.44 119 GLY A N 1
ATOM 869 C CA . GLY A 1 119 ? 9.099 -3.459 -18.990 1.00 86.44 119 GLY A CA 1
ATOM 870 C C . GLY A 1 119 ? 8.595 -2.329 -19.888 1.00 86.44 119 GLY A C 1
ATOM 871 O O . GLY A 1 119 ? 9.370 -1.433 -20.219 1.00 86.44 119 GLY A O 1
ATOM 872 N N . HIS A 1 120 ? 7.343 -2.384 -20.343 1.00 91.19 120 HIS A N 1
ATOM 873 C CA . HIS A 1 120 ? 6.759 -1.373 -21.236 1.00 91.19 120 HIS A CA 1
ATOM 874 C C . HIS A 1 120 ? 5.779 -0.442 -20.522 1.00 91.19 120 HIS A C 1
ATOM 876 O O . HIS A 1 120 ? 5.266 0.478 -21.152 1.00 91.19 120 HIS A O 1
ATOM 882 N N . GLY A 1 121 ? 5.505 -0.668 -19.234 1.00 91.69 121 GLY A N 1
ATOM 883 C CA . GLY A 1 121 ? 4.502 0.096 -18.496 1.00 91.69 121 GLY A CA 1
ATOM 884 C C . GLY A 1 121 ? 3.073 -0.325 -18.829 1.00 91.69 121 GLY A C 1
ATOM 885 O O . GLY A 1 121 ? 2.137 0.348 -18.428 1.00 91.69 121 GLY A O 1
ATOM 886 N N . THR A 1 122 ? 2.871 -1.431 -19.546 1.00 89.94 122 THR A N 1
ATOM 887 C CA . THR A 1 122 ? 1.551 -2.048 -19.699 1.00 89.94 122 THR A CA 1
ATOM 888 C C . THR A 1 122 ? 1.430 -3.238 -18.756 1.00 89.94 122 THR A C 1
ATOM 890 O O . THR A 1 122 ? 2.207 -4.196 -18.802 1.00 89.94 122 THR A O 1
ATOM 893 N N . PHE A 1 123 ? 0.455 -3.165 -17.855 1.00 92.31 123 PHE A N 1
ATOM 894 C CA . PHE A 1 123 ? 0.311 -4.148 -16.793 1.00 92.31 123 PHE A CA 1
ATOM 895 C C . PHE A 1 123 ? -0.684 -5.255 -17.159 1.00 92.31 123 PHE A C 1
ATOM 897 O O . PHE A 1 123 ? -1.503 -5.139 -18.072 1.00 92.31 123 PHE A O 1
ATOM 904 N N . GLU A 1 124 ? -0.614 -6.353 -16.421 1.00 90.19 124 GLU A N 1
ATOM 905 C CA . GLU A 1 124 ? -1.630 -7.398 -16.391 1.00 90.19 124 GLU A CA 1
ATOM 906 C C . GLU A 1 124 ? -2.189 -7.481 -14.971 1.00 90.19 124 GLU A C 1
ATOM 908 O O . GLU A 1 124 ? -1.434 -7.657 -14.008 1.00 90.19 124 GLU A O 1
ATOM 913 N N . ALA A 1 125 ? -3.509 -7.337 -14.858 1.00 91.25 125 ALA A N 1
ATOM 914 C CA . ALA A 1 125 ? -4.249 -7.562 -13.626 1.00 91.25 125 ALA A CA 1
ATOM 915 C C . ALA A 1 125 ? -4.178 -9.048 -13.247 1.00 91.25 125 ALA A C 1
ATOM 917 O O . ALA A 1 125 ? -4.439 -9.914 -14.082 1.00 91.25 125 ALA A O 1
ATOM 918 N N . ARG A 1 126 ? -3.808 -9.350 -12.000 1.00 88.25 126 ARG A N 1
ATOM 919 C CA . ARG A 1 126 ? -3.729 -10.734 -11.497 1.00 88.25 126 ARG A CA 1
ATOM 920 C C . ARG A 1 126 ? -4.885 -11.114 -10.572 1.00 88.25 126 ARG A C 1
ATOM 922 O O . ARG A 1 126 ? -5.107 -12.301 -10.364 1.00 88.25 126 ARG A O 1
ATOM 929 N N . TRP A 1 127 ? -5.632 -10.132 -10.072 1.00 90.00 127 TRP A N 1
ATOM 930 C CA . TRP A 1 127 ? -6.744 -10.340 -9.146 1.00 90.00 127 TRP A CA 1
ATOM 931 C C . TRP A 1 127 ? -7.938 -11.075 -9.775 1.00 90.00 127 TRP A C 1
ATOM 933 O O . TRP A 1 127 ? -8.080 -11.181 -10.994 1.00 90.00 127 TRP A O 1
ATOM 943 N N . ASP A 1 128 ? -8.854 -11.559 -8.932 1.00 90.38 128 ASP A N 1
ATOM 944 C CA . ASP A 1 128 ? -10.084 -12.207 -9.396 1.00 90.38 128 ASP A CA 1
ATOM 945 C C . ASP A 1 128 ? -11.092 -11.181 -9.946 1.00 90.38 128 ASP A C 1
ATOM 947 O O . ASP A 1 128 ? -11.764 -10.462 -9.197 1.00 90.38 128 ASP A O 1
ATOM 951 N N . HIS A 1 129 ? -11.244 -11.156 -11.271 1.00 91.19 129 HIS A N 1
ATOM 952 C CA . HIS A 1 129 ? -12.210 -10.315 -11.987 1.00 91.19 129 HIS A CA 1
ATOM 953 C C . HIS A 1 129 ? -13.678 -10.615 -11.646 1.00 91.19 129 HIS A C 1
ATOM 955 O O . HIS A 1 129 ? -14.557 -9.828 -11.986 1.00 91.19 129 HIS A O 1
ATOM 961 N N . ASN A 1 130 ? -13.981 -11.727 -10.969 1.00 90.44 130 ASN A N 1
ATOM 962 C CA . ASN A 1 130 ? -15.326 -11.982 -10.461 1.00 90.44 130 ASN A CA 1
ATOM 963 C C . ASN A 1 130 ? -15.582 -11.270 -9.134 1.00 90.44 130 ASN A C 1
ATOM 965 O O . ASN A 1 130 ? -16.741 -10.993 -8.821 1.00 90.44 130 ASN A O 1
ATOM 969 N N . VAL A 1 131 ? -14.551 -10.992 -8.331 1.00 94.00 131 VAL A N 1
ATOM 970 C CA . VAL A 1 131 ? -14.688 -10.262 -7.061 1.00 94.00 131 VAL A CA 1
ATOM 971 C C . VAL A 1 131 ? -14.625 -8.760 -7.308 1.00 94.00 131 VAL A C 1
ATOM 973 O O . VAL A 1 131 ? -15.517 -8.034 -6.864 1.00 94.00 131 VAL A O 1
ATOM 976 N N . PHE A 1 132 ? -13.640 -8.310 -8.081 1.00 96.38 132 PHE A N 1
ATOM 977 C CA . PHE A 1 132 ? -13.454 -6.901 -8.409 1.00 96.38 132 PHE A CA 1
ATOM 978 C C . PHE A 1 132 ? -14.148 -6.566 -9.727 1.00 96.38 132 PHE A C 1
ATOM 980 O O . PHE A 1 132 ? -13.594 -6.728 -10.810 1.00 96.38 132 PHE A O 1
ATOM 987 N N . THR A 1 133 ? -15.387 -6.094 -9.608 1.00 96.62 133 THR A N 1
ATOM 988 C CA . THR A 1 133 ? -16.196 -5.563 -10.714 1.00 96.62 133 THR A CA 1
ATOM 989 C C . THR A 1 133 ? -16.723 -4.191 -10.324 1.00 96.62 133 THR A C 1
ATOM 991 O O . THR A 1 133 ? -16.881 -3.904 -9.131 1.00 96.62 133 THR A O 1
ATOM 994 N N . LYS A 1 134 ? -17.050 -3.364 -11.320 1.00 96.50 134 LYS A N 1
ATOM 995 C CA . LYS A 1 134 ? -17.611 -2.029 -11.102 1.00 96.50 134 LYS A CA 1
ATOM 996 C C . LYS A 1 134 ? -18.848 -2.055 -10.214 1.00 96.50 134 LYS A C 1
ATOM 998 O O . LYS A 1 134 ? -18.978 -1.250 -9.299 1.00 96.50 134 LYS A O 1
ATOM 1003 N N . GLU A 1 135 ? -19.751 -2.996 -10.469 1.00 96.81 135 GLU A N 1
ATOM 1004 C CA . GLU A 1 135 ? -21.018 -3.122 -9.754 1.00 96.81 135 GLU A CA 1
ATOM 1005 C C . GLU A 1 135 ? -20.795 -3.502 -8.289 1.00 96.81 135 GLU A C 1
ATOM 1007 O O . GLU A 1 135 ? -21.451 -2.951 -7.407 1.00 96.81 135 GLU A O 1
ATOM 1012 N N . LYS A 1 136 ? -19.850 -4.412 -8.014 1.00 97.75 136 LYS A N 1
ATOM 1013 C CA . LYS A 1 136 ? -19.540 -4.839 -6.643 1.00 97.75 136 LYS A CA 1
ATOM 1014 C C . LYS A 1 136 ? -18.823 -3.749 -5.850 1.00 97.75 136 LYS A C 1
ATOM 1016 O O . LYS A 1 136 ? -19.180 -3.532 -4.698 1.00 97.75 136 LYS A O 1
ATOM 1021 N N . ILE A 1 137 ? -17.877 -3.038 -6.466 1.00 97.94 137 ILE A N 1
ATOM 1022 C CA . ILE A 1 137 ? -17.198 -1.893 -5.839 1.00 97.94 137 ILE A CA 1
ATOM 1023 C C . ILE A 1 137 ? -18.198 -0.766 -5.556 1.00 97.94 137 ILE A C 1
ATOM 1025 O O . ILE A 1 137 ? -18.211 -0.215 -4.458 1.00 97.94 137 ILE A O 1
ATOM 1029 N N . ALA A 1 138 ? -19.086 -0.454 -6.505 1.00 96.50 138 ALA A N 1
ATOM 1030 C CA . ALA A 1 138 ? -20.120 0.559 -6.307 1.00 96.50 138 ALA A CA 1
ATOM 1031 C C . ALA A 1 138 ? -21.106 0.176 -5.190 1.00 96.50 138 ALA A C 1
ATOM 1033 O O . ALA A 1 138 ? -21.441 1.017 -4.357 1.00 96.50 138 ALA A O 1
ATOM 1034 N N . ALA A 1 139 ? -21.545 -1.087 -5.140 1.00 97.19 139 ALA A N 1
ATOM 1035 C CA . ALA A 1 139 ? -22.420 -1.578 -4.077 1.00 97.19 139 ALA A CA 1
ATOM 1036 C C . ALA A 1 139 ? -21.739 -1.520 -2.700 1.00 97.19 139 ALA A C 1
ATOM 1038 O O . ALA A 1 139 ? -22.374 -1.127 -1.721 1.00 97.19 139 ALA A O 1
ATOM 1039 N N . ASP A 1 140 ? -20.450 -1.859 -2.624 1.00 97.81 140 ASP A N 1
ATOM 1040 C CA . ASP A 1 140 ? -19.707 -1.797 -1.367 1.00 97.81 140 ASP A CA 1
ATOM 1041 C C . ASP A 1 140 ? -19.471 -0.354 -0.901 1.00 97.81 140 ASP A C 1
ATOM 1043 O O . ASP A 1 140 ? -19.701 -0.047 0.265 1.00 97.81 140 ASP A O 1
ATOM 1047 N N . LYS A 1 141 ? -19.135 0.570 -1.811 1.00 96.31 141 LYS A N 1
ATOM 1048 C CA . LYS A 1 141 ? -19.077 2.015 -1.521 1.00 96.31 141 LYS A CA 1
ATOM 1049 C C . LYS A 1 141 ? -20.423 2.584 -1.074 1.00 96.31 141 LYS A C 1
ATOM 1051 O O . LYS A 1 141 ? -20.475 3.446 -0.204 1.00 96.31 141 LYS A O 1
ATOM 1056 N N . GLN A 1 142 ? -21.529 2.104 -1.643 1.00 95.62 142 GLN A N 1
ATOM 1057 C CA . GLN A 1 142 ? -22.863 2.517 -1.210 1.00 95.62 142 GLN A CA 1
ATOM 1058 C C . GLN A 1 142 ? -23.157 2.064 0.229 1.00 95.62 142 GLN A C 1
ATOM 1060 O O . GLN A 1 142 ? -23.794 2.799 0.983 1.00 95.62 142 GLN A O 1
ATOM 1065 N N . ALA A 1 143 ? -22.700 0.869 0.610 1.00 96.44 143 ALA A N 1
ATOM 1066 C CA . ALA A 1 143 ? -22.820 0.358 1.973 1.00 96.44 143 ALA A CA 1
ATOM 1067 C C . ALA A 1 143 ? -21.814 1.007 2.943 1.00 96.44 143 ALA A C 1
ATOM 1069 O O . ALA A 1 143 ? -22.120 1.159 4.125 1.00 96.44 143 ALA A O 1
ATOM 1070 N N . ASN A 1 144 ? -20.647 1.421 2.439 1.00 95.81 144 ASN A N 1
ATOM 1071 C CA . ASN A 1 144 ? -19.522 1.967 3.195 1.00 95.81 144 ASN A CA 1
ATOM 1072 C C . ASN A 1 144 ? -19.001 3.260 2.524 1.00 95.81 144 ASN A C 1
ATOM 1074 O O . ASN A 1 144 ? -18.011 3.210 1.792 1.00 95.81 144 ASN A O 1
ATOM 1078 N N . PRO A 1 145 ? -19.634 4.428 2.757 1.00 91.44 145 PRO A N 1
ATOM 1079 C CA . PRO A 1 145 ? -19.346 5.662 2.009 1.00 91.44 145 PRO A CA 1
ATOM 1080 C C . PRO A 1 145 ? -17.913 6.202 2.121 1.00 91.44 145 PRO A C 1
ATOM 1082 O O . PRO A 1 145 ? -17.474 6.938 1.240 1.00 91.44 145 PRO A O 1
ATOM 1085 N N . ASP A 1 146 ? -17.187 5.839 3.180 1.00 92.31 146 ASP A N 1
ATOM 1086 C CA . ASP A 1 146 ? -15.791 6.246 3.393 1.00 92.31 146 ASP A CA 1
ATOM 1087 C C . ASP A 1 146 ? -14.783 5.311 2.706 1.00 92.31 146 ASP A C 1
ATOM 1089 O O . ASP A 1 146 ? -13.574 5.536 2.779 1.00 92.31 146 ASP A O 1
ATOM 1093 N N . ARG A 1 147 ? -15.258 4.241 2.057 1.00 96.56 147 ARG A N 1
ATOM 1094 C CA . ARG A 1 147 ? -14.402 3.229 1.449 1.00 96.56 147 ARG A CA 1
ATOM 1095 C C . ARG A 1 147 ? -13.832 3.696 0.118 1.00 96.56 147 ARG A C 1
ATOM 1097 O O . ARG A 1 147 ? -14.568 4.066 -0.798 1.00 96.56 147 ARG A O 1
ATOM 1104 N N . VAL A 1 148 ? -12.515 3.596 -0.004 1.00 97.81 148 VAL A N 1
ATOM 1105 C CA . VAL A 1 148 ? -11.777 3.859 -1.238 1.00 97.81 148 VAL A CA 1
ATOM 1106 C C . VAL A 1 148 ? -11.051 2.613 -1.728 1.00 97.81 148 VAL A C 1
ATOM 1108 O O . VAL A 1 148 ? -10.610 1.775 -0.940 1.00 97.81 148 VAL A O 1
ATOM 1111 N N . TYR A 1 149 ? -10.905 2.519 -3.045 1.00 98.50 149 TYR A N 1
ATOM 1112 C CA . TYR A 1 149 ? -10.202 1.446 -3.735 1.00 98.50 149 TYR A CA 1
ATOM 1113 C C . TYR A 1 149 ? -9.022 2.007 -4.513 1.00 98.50 149 TYR A C 1
ATOM 1115 O O . TYR A 1 149 ? -9.175 2.937 -5.303 1.00 98.50 149 TYR A O 1
ATOM 1123 N N . LEU A 1 150 ? -7.849 1.415 -4.333 1.00 98.62 150 LEU A N 1
ATOM 1124 C CA . LEU A 1 150 ? -6.645 1.725 -5.091 1.00 98.62 150 LEU A CA 1
ATOM 1125 C C . LEU A 1 150 ? -6.202 0.479 -5.847 1.00 98.62 150 LEU A C 1
ATOM 1127 O O . LEU A 1 150 ? -6.255 -0.618 -5.304 1.00 98.62 150 LEU A O 1
ATOM 1131 N N . ILE A 1 151 ? -5.736 0.632 -7.080 1.00 98.31 151 ILE A N 1
ATOM 1132 C CA . ILE A 1 151 ? -5.072 -0.460 -7.801 1.00 98.31 151 ILE A CA 1
ATOM 1133 C C . ILE A 1 151 ? -3.602 -0.476 -7.397 1.00 98.31 151 ILE A C 1
ATOM 1135 O O . ILE A 1 151 ? -2.899 0.511 -7.615 1.00 98.31 151 ILE A O 1
ATOM 1139 N N . SER A 1 152 ? -3.133 -1.579 -6.820 1.00 97.81 152 SER A N 1
ATOM 1140 C CA . SER A 1 152 ? -1.725 -1.743 -6.468 1.00 97.81 152 SER A CA 1
ATOM 1141 C C . SER A 1 152 ? -0.950 -2.387 -7.615 1.00 97.81 152 SER A C 1
ATOM 1143 O O . SER A 1 152 ? -1.328 -3.437 -8.144 1.00 97.81 152 SER A O 1
ATOM 1145 N N . VAL A 1 153 ? 0.140 -1.737 -8.015 1.00 95.69 153 VAL A N 1
ATOM 1146 C CA . VAL A 1 153 ? 1.046 -2.187 -9.073 1.00 95.69 153 VAL A CA 1
ATOM 1147 C C . VAL A 1 153 ? 2.364 -2.630 -8.459 1.00 95.69 153 VAL A C 1
ATOM 1149 O O . VAL A 1 153 ? 2.963 -1.887 -7.685 1.00 95.69 153 VAL A O 1
ATOM 1152 N N . GLY A 1 154 ? 2.852 -3.793 -8.882 1.00 91.56 154 GLY A N 1
ATOM 1153 C CA . GLY A 1 154 ? 4.117 -4.365 -8.441 1.00 91.56 154 GLY A CA 1
ATOM 1154 C C . GLY A 1 154 ? 3.896 -5.673 -7.689 1.00 91.56 154 GLY A C 1
ATOM 1155 O O . GLY A 1 154 ? 3.541 -6.670 -8.316 1.00 91.56 154 GLY A O 1
ATOM 1156 N N . GLY A 1 155 ? 4.146 -5.689 -6.384 1.00 87.62 155 GLY A N 1
ATOM 1157 C CA . GLY A 1 155 ? 4.203 -6.882 -5.549 1.00 87.62 155 GLY A CA 1
ATOM 1158 C C . GLY A 1 155 ? 5.634 -7.314 -5.226 1.00 87.62 155 GLY A C 1
ATOM 1159 O O . GLY A 1 155 ? 6.624 -6.644 -5.545 1.00 87.62 155 GLY A O 1
ATOM 1160 N N . SER A 1 156 ? 5.736 -8.518 -4.664 1.00 81.19 156 SER A N 1
ATOM 1161 C CA . SER A 1 156 ? 7.015 -9.202 -4.484 1.00 81.19 156 SER A CA 1
ATOM 1162 C C . SER A 1 156 ? 7.753 -9.371 -5.814 1.00 81.19 156 SER A C 1
ATOM 1164 O O . SER A 1 156 ? 7.149 -9.710 -6.840 1.00 81.19 156 SER A O 1
ATOM 1166 N N . ALA A 1 157 ? 9.074 -9.178 -5.794 1.00 71.88 157 ALA A N 1
ATOM 1167 C CA . ALA A 1 157 ? 9.940 -9.366 -6.958 1.00 71.88 157 ALA A CA 1
ATOM 1168 C C . ALA A 1 157 ? 9.746 -10.755 -7.604 1.00 71.88 157 ALA A C 1
ATOM 1170 O O . ALA A 1 157 ? 9.666 -10.867 -8.831 1.00 71.88 157 ALA A O 1
ATOM 1171 N N . ASP A 1 158 ? 9.550 -11.786 -6.779 1.00 65.00 158 ASP A N 1
ATOM 1172 C CA . ASP A 1 158 ? 9.328 -13.173 -7.205 1.00 65.00 158 ASP A CA 1
ATOM 1173 C C . ASP A 1 158 ? 7.996 -13.378 -7.923 1.00 65.00 158 ASP A C 1
ATOM 1175 O O . ASP A 1 158 ? 7.871 -14.208 -8.824 1.00 65.00 158 ASP A O 1
ATOM 1179 N N . ALA A 1 159 ? 6.995 -12.580 -7.555 1.00 66.44 159 ALA A N 1
ATOM 1180 C CA . ALA A 1 159 ? 5.676 -12.585 -8.170 1.00 66.44 159 ALA A CA 1
ATOM 1181 C C . ALA A 1 159 ? 5.603 -11.678 -9.414 1.00 66.44 159 ALA A C 1
ATOM 1183 O O . ALA A 1 159 ? 4.533 -11.508 -9.997 1.00 66.44 159 ALA A O 1
ATOM 1184 N N . GLY A 1 160 ? 6.734 -11.113 -9.853 1.00 70.56 160 GLY A N 1
ATOM 1185 C CA . GLY A 1 160 ? 6.809 -10.213 -11.001 1.00 70.56 160 GLY A CA 1
ATOM 1186 C C . GLY A 1 160 ? 6.711 -8.728 -10.657 1.00 70.56 160 GLY A C 1
ATOM 1187 O O . GLY A 1 160 ? 6.635 -7.923 -11.583 1.00 70.56 160 GLY A O 1
ATOM 1188 N N . GLY A 1 161 ? 6.781 -8.356 -9.377 1.00 77.75 161 GLY A N 1
ATOM 1189 C CA . GLY A 1 161 ? 6.799 -6.971 -8.894 1.00 77.75 161 GLY A CA 1
ATOM 1190 C C . GLY A 1 161 ? 8.154 -6.266 -9.007 1.00 77.75 161 GLY A C 1
ATOM 1191 O O . GLY A 1 161 ? 8.475 -5.373 -8.223 1.00 77.75 161 GLY A O 1
ATOM 1192 N N . THR A 1 162 ? 8.965 -6.662 -9.990 1.00 83.31 162 THR A N 1
ATOM 1193 C CA . THR A 1 162 ? 10.232 -5.999 -10.305 1.00 83.31 162 THR A CA 1
ATOM 1194 C C . THR A 1 162 ? 9.992 -4.884 -11.311 1.00 83.31 162 THR A C 1
ATOM 1196 O O . THR A 1 162 ? 9.573 -5.141 -12.441 1.00 83.31 162 THR A O 1
ATOM 1199 N N . PHE A 1 163 ? 10.312 -3.650 -10.933 1.00 86.94 163 PHE A N 1
ATOM 1200 C CA . PHE A 1 163 ? 10.353 -2.533 -11.862 1.00 86.94 163 PHE A CA 1
ATOM 1201 C C . PHE A 1 163 ? 11.553 -2.660 -12.796 1.00 86.94 163 PHE A C 1
ATOM 1203 O O . PHE A 1 163 ? 12.691 -2.835 -12.365 1.00 86.94 163 PHE A O 1
ATOM 1210 N N . PHE A 1 164 ? 11.314 -2.468 -14.084 1.00 84.81 164 PHE A N 1
ATOM 1211 C CA . PHE A 1 164 ? 12.340 -2.134 -15.058 1.00 84.81 164 PHE A CA 1
ATOM 1212 C C . PHE A 1 164 ? 11.671 -1.514 -16.281 1.00 84.81 164 PHE A C 1
ATOM 1214 O O . PHE A 1 164 ? 10.474 -1.687 -16.493 1.00 84.81 164 PHE A O 1
ATOM 1221 N N . THR A 1 165 ? 12.451 -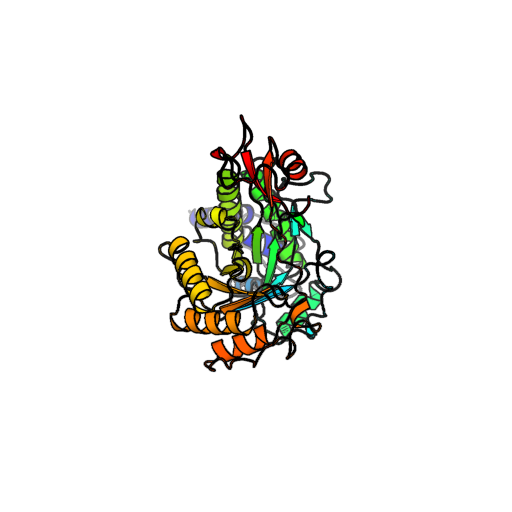0.835 -17.118 1.00 86.88 165 THR A N 1
ATOM 1222 C CA . THR A 1 165 ? 11.964 -0.307 -18.396 1.00 86.88 165 THR A CA 1
ATOM 1223 C C . THR A 1 165 ? 12.787 -0.849 -19.564 1.00 86.88 165 THR A C 1
ATOM 1225 O O . THR A 1 165 ? 14.010 -0.973 -19.474 1.00 86.88 165 THR A O 1
ATOM 1228 N N . LYS A 1 166 ? 12.108 -1.189 -20.661 1.00 88.06 166 LYS A N 1
ATOM 1229 C CA . LYS A 1 166 ? 12.679 -1.516 -21.979 1.00 88.06 166 LYS A CA 1
ATOM 1230 C C . LYS A 1 166 ? 12.428 -0.422 -23.017 1.00 88.06 166 LYS A C 1
ATOM 1232 O O . LYS A 1 166 ? 12.961 -0.499 -24.121 1.00 88.06 166 LYS A O 1
ATOM 1237 N N . VAL A 1 167 ? 11.631 0.574 -22.655 1.00 90.75 167 VAL A N 1
ATOM 1238 C CA . VAL A 1 167 ? 11.290 1.739 -23.471 1.00 90.75 167 VAL A CA 1
ATOM 1239 C C . VAL A 1 167 ? 11.833 3.006 -22.820 1.00 90.75 167 VAL A C 1
ATOM 1241 O O . VAL A 1 167 ? 12.464 2.966 -21.760 1.00 90.75 167 VAL A O 1
ATOM 1244 N N . SER A 1 168 ? 11.624 4.155 -23.459 1.00 95.06 168 SER A N 1
ATOM 1245 C CA . SER A 1 168 ? 11.949 5.433 -22.821 1.00 95.06 168 SER A CA 1
ATOM 1246 C C . SER A 1 168 ? 11.121 5.638 -21.544 1.00 95.06 168 SER A C 1
ATOM 1248 O O . SER A 1 168 ? 9.999 5.143 -21.445 1.00 95.06 168 SER A O 1
ATOM 1250 N N . ASN A 1 169 ? 11.643 6.401 -20.578 1.00 95.94 169 ASN A N 1
ATOM 1251 C CA . ASN A 1 169 ? 10.901 6.709 -19.349 1.00 95.94 169 ASN A CA 1
ATOM 1252 C C . ASN A 1 169 ? 9.557 7.390 -19.660 1.00 95.94 169 ASN A C 1
ATOM 1254 O O . ASN A 1 169 ? 8.549 7.062 -19.050 1.00 95.94 169 ASN A O 1
ATOM 1258 N N . GLU A 1 170 ? 9.520 8.296 -20.643 1.00 97.44 170 GLU A N 1
ATOM 1259 C CA . GLU A 1 170 ? 8.285 8.968 -21.065 1.00 97.44 170 GLU A CA 1
ATOM 1260 C C . GLU A 1 170 ? 7.252 7.985 -21.630 1.00 97.44 170 GLU A C 1
ATOM 1262 O O . GLU A 1 170 ? 6.076 8.059 -21.279 1.00 97.44 170 GLU A O 1
ATOM 1267 N N . GLU A 1 171 ? 7.684 7.044 -22.468 1.00 96.06 171 GLU A N 1
ATOM 1268 C CA . GLU A 1 171 ? 6.809 6.010 -23.020 1.00 96.06 171 GLU A CA 1
ATOM 1269 C C . GLU A 1 171 ? 6.286 5.070 -21.930 1.00 96.06 171 GLU A C 1
ATOM 1271 O O . GLU A 1 171 ? 5.085 4.819 -21.881 1.00 96.06 171 GLU A O 1
ATOM 1276 N N . TRP A 1 172 ? 7.147 4.630 -21.004 1.00 96.12 172 TRP A N 1
ATOM 1277 C CA . TRP A 1 172 ? 6.729 3.818 -19.858 1.00 96.12 172 TRP A CA 1
ATOM 1278 C C . TRP A 1 172 ? 5.685 4.558 -19.008 1.00 96.12 172 TRP A C 1
ATOM 1280 O O . TRP A 1 172 ? 4.650 3.988 -18.675 1.00 96.12 172 TRP A O 1
ATOM 1290 N N . ILE A 1 173 ? 5.910 5.847 -18.715 1.00 97.69 173 ILE A N 1
ATOM 1291 C CA . ILE A 1 173 ? 4.970 6.695 -17.963 1.00 97.69 173 ILE A CA 1
ATOM 1292 C C . ILE A 1 173 ? 3.632 6.832 -18.701 1.00 97.69 173 ILE A C 1
ATOM 1294 O O . ILE A 1 173 ? 2.583 6.755 -18.063 1.00 97.69 173 ILE A O 1
ATOM 1298 N N . ASN A 1 174 ? 3.649 7.060 -20.021 1.00 96.88 174 ASN A N 1
ATOM 1299 C CA . ASN A 1 174 ? 2.434 7.160 -20.835 1.00 96.88 174 ASN A CA 1
ATOM 1300 C C . ASN A 1 174 ? 1.628 5.860 -20.768 1.00 96.88 174 ASN A C 1
ATOM 1302 O O . ASN A 1 174 ? 0.455 5.888 -20.411 1.00 96.88 174 ASN A O 1
ATOM 1306 N N . ASN A 1 175 ? 2.282 4.730 -21.037 1.00 95.75 175 ASN A N 1
ATOM 1307 C CA . ASN A 1 175 ? 1.644 3.419 -21.049 1.00 95.75 175 ASN A CA 1
ATOM 1308 C C . ASN A 1 175 ? 1.078 3.051 -19.670 1.00 95.75 175 ASN A C 1
ATOM 1310 O O . ASN A 1 175 ? -0.065 2.603 -19.571 1.00 95.75 175 ASN A O 1
ATOM 1314 N N . ALA A 1 176 ? 1.846 3.306 -18.605 1.00 96.75 176 ALA A N 1
ATOM 1315 C CA . ALA A 1 176 ? 1.432 3.030 -17.234 1.00 96.75 176 ALA A CA 1
ATOM 1316 C C . ALA A 1 176 ? 0.238 3.886 -16.819 1.00 96.75 176 ALA A C 1
ATOM 1318 O O . ALA A 1 176 ? -0.704 3.377 -16.211 1.00 96.75 176 ALA A O 1
ATOM 1319 N N . PHE A 1 177 ? 0.255 5.174 -17.170 1.00 97.69 177 PHE A N 1
ATOM 1320 C CA . PHE A 1 177 ? -0.861 6.072 -16.906 1.00 97.69 177 PHE A CA 1
ATOM 1321 C C . PHE A 1 177 ? -2.119 5.648 -17.668 1.00 97.69 177 PHE A C 1
ATOM 1323 O O . PHE A 1 177 ? -3.169 5.525 -17.046 1.00 97.69 177 PHE A O 1
ATOM 1330 N N . ASP A 1 178 ? -2.016 5.388 -18.973 1.00 95.94 178 ASP A N 1
ATOM 1331 C CA . ASP A 1 178 ? -3.163 5.013 -19.807 1.00 95.94 178 ASP A CA 1
ATOM 1332 C C . ASP A 1 178 ? -3.796 3.700 -19.321 1.00 95.94 178 ASP A C 1
ATOM 1334 O O . ASP A 1 178 ? -5.021 3.589 -19.222 1.00 95.94 178 ASP A O 1
ATOM 1338 N N . TRP A 1 179 ? -2.967 2.717 -18.951 1.00 95.81 179 TRP A N 1
ATOM 1339 C CA . TRP A 1 179 ? -3.448 1.455 -18.396 1.00 95.81 179 TRP A CA 1
ATOM 1340 C C . TRP A 1 179 ? -4.147 1.651 -17.047 1.00 95.81 179 TRP A C 1
ATOM 1342 O O . TRP A 1 179 ? -5.262 1.160 -16.851 1.00 95.81 179 TRP A O 1
ATOM 1352 N N . LEU A 1 180 ? -3.525 2.395 -16.123 1.00 97.50 180 LEU A N 1
ATOM 1353 C CA . LEU A 1 180 ? -4.099 2.654 -14.802 1.00 97.50 180 LEU A CA 1
ATOM 1354 C C . LEU A 1 180 ? -5.376 3.483 -14.891 1.00 97.50 180 LEU A C 1
ATOM 1356 O O . LEU A 1 180 ? -6.353 3.143 -14.237 1.00 97.50 180 LEU A O 1
ATOM 1360 N N . GLU A 1 181 ? -5.419 4.527 -15.718 1.00 96.25 181 GLU A N 1
ATOM 1361 C CA . GLU A 1 181 ? -6.635 5.314 -15.940 1.00 96.25 181 GLU A CA 1
ATOM 1362 C C . GLU A 1 181 ? -7.772 4.437 -16.484 1.00 96.25 181 GLU A C 1
ATOM 1364 O O . GLU A 1 181 ? -8.911 4.542 -16.014 1.00 96.25 181 GLU A O 1
ATOM 1369 N N . GLY A 1 182 ? -7.458 3.532 -17.417 1.00 95.19 182 GLY A N 1
ATOM 1370 C CA . GLY A 1 182 ? -8.397 2.538 -17.927 1.00 95.19 182 GLY A CA 1
ATOM 1371 C C 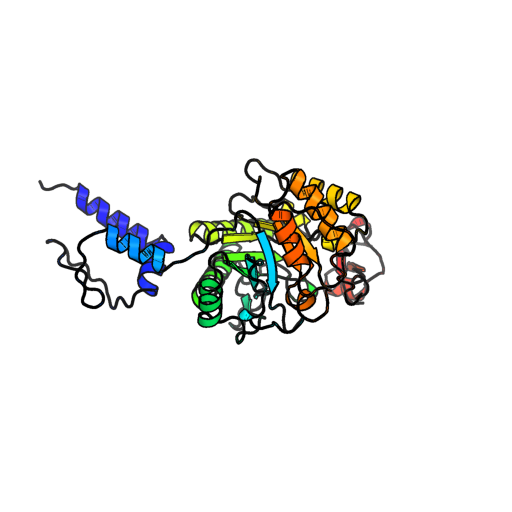. GLY A 1 182 ? -8.970 1.659 -16.816 1.00 95.19 182 GLY A C 1
ATOM 1372 O O . GLY A 1 182 ? -10.187 1.607 -16.651 1.00 95.19 182 GLY A O 1
ATOM 1373 N N . GLN A 1 183 ? -8.110 1.033 -16.011 1.00 95.81 183 GLN A N 1
ATOM 1374 C CA . GLN A 1 183 ? -8.538 0.138 -14.930 1.00 95.81 183 GLN A CA 1
ATOM 1375 C C . GLN A 1 183 ? -9.261 0.866 -13.791 1.00 95.81 183 GLN A C 1
ATOM 1377 O O . GLN A 1 183 ? -10.277 0.378 -13.295 1.00 95.81 183 GLN A O 1
ATOM 1382 N N . ILE A 1 184 ? -8.795 2.058 -13.403 1.00 97.00 184 ILE A N 1
ATOM 1383 C CA . ILE A 1 184 ? -9.469 2.881 -12.393 1.00 97.00 184 ILE A CA 1
ATOM 1384 C C . ILE A 1 184 ? -10.896 3.204 -12.858 1.00 97.00 184 ILE A C 1
ATOM 1386 O O . ILE A 1 184 ? -11.848 3.091 -12.084 1.00 97.00 184 ILE A O 1
ATOM 1390 N N . THR A 1 185 ? -11.062 3.556 -14.134 1.00 94.31 185 THR A N 1
ATOM 1391 C CA . THR A 1 185 ? -12.371 3.874 -14.723 1.00 94.31 185 THR A CA 1
ATOM 1392 C C . THR A 1 185 ? -13.261 2.639 -14.876 1.00 94.31 185 THR A C 1
ATOM 1394 O O . THR A 1 185 ? -14.464 2.711 -14.606 1.00 94.31 185 THR A O 1
ATOM 1397 N N . GLU A 1 186 ? -12.685 1.513 -15.301 1.00 95.06 186 GLU A N 1
ATOM 1398 C CA . GLU A 1 186 ? -13.383 0.238 -15.475 1.00 95.06 186 GLU A CA 1
ATOM 1399 C C . GLU A 1 186 ? -13.961 -0.257 -14.149 1.00 95.06 186 GLU A C 1
ATOM 1401 O O . GLU A 1 186 ? -15.142 -0.587 -14.086 1.00 95.06 186 GLU A O 1
ATOM 1406 N N . LEU A 1 187 ? -13.162 -0.235 -13.082 1.00 96.31 187 LEU A N 1
ATOM 1407 C CA . LEU A 1 187 ? -13.553 -0.737 -11.766 1.00 96.31 187 LEU A CA 1
ATOM 1408 C C . LEU A 1 187 ? -14.312 0.290 -10.911 1.00 96.31 187 LEU A C 1
ATOM 1410 O O . LEU A 1 187 ? -14.949 -0.088 -9.932 1.00 96.31 187 LEU A O 1
ATOM 1414 N N . GLY A 1 188 ? -14.260 1.582 -11.248 1.00 95.75 188 GLY A N 1
ATOM 1415 C CA . GLY A 1 188 ? -14.761 2.641 -10.362 1.00 95.75 188 GLY A CA 1
ATOM 1416 C C . GLY A 1 188 ? -13.891 2.834 -9.110 1.00 95.75 188 GLY A C 1
ATOM 1417 O O . GLY A 1 188 ? -14.402 3.182 -8.039 1.00 95.75 188 GLY A O 1
ATOM 1418 N N . ALA A 1 189 ? -12.588 2.575 -9.244 1.00 97.69 189 ALA A N 1
ATOM 1419 C CA . ALA A 1 189 ? -11.601 2.805 -8.197 1.00 97.69 189 ALA A CA 1
ATOM 1420 C C . ALA A 1 189 ? -11.289 4.307 -8.041 1.00 97.69 189 ALA A C 1
ATOM 1422 O O . ALA A 1 189 ? -11.718 5.148 -8.833 1.00 97.69 189 ALA A O 1
ATOM 1423 N N . ASP A 1 190 ? -10.530 4.650 -7.007 1.00 98.19 190 ASP A N 1
ATOM 1424 C CA . ASP A 1 190 ? -10.229 6.029 -6.607 1.00 98.19 190 ASP A CA 1
ATOM 1425 C C . ASP A 1 190 ? -8.791 6.443 -6.928 1.00 98.19 190 ASP A C 1
ATOM 1427 O O . ASP A 1 190 ? -8.454 7.630 -6.905 1.00 98.19 190 ASP A O 1
ATOM 1431 N N . GLY A 1 191 ? -7.930 5.477 -7.242 1.00 98.25 191 GLY A N 1
ATOM 1432 C CA . GLY A 1 191 ? -6.531 5.751 -7.513 1.00 98.25 191 GLY A CA 1
ATOM 1433 C C . GLY A 1 191 ? -5.655 4.515 -7.611 1.00 98.25 191 GLY A C 1
ATOM 1434 O O . GLY A 1 191 ? -6.131 3.423 -7.923 1.00 98.25 191 GLY A O 1
ATOM 1435 N N . ALA A 1 192 ? -4.361 4.703 -7.362 1.00 98.44 192 ALA A N 1
ATOM 1436 C CA . ALA A 1 192 ? -3.368 3.647 -7.496 1.00 98.44 192 ALA A CA 1
ATOM 1437 C C . ALA A 1 192 ? -2.236 3.751 -6.469 1.00 98.44 192 ALA A C 1
ATOM 1439 O O . ALA A 1 192 ? -1.892 4.837 -5.994 1.00 98.44 192 ALA A O 1
ATOM 1440 N N . GLU A 1 193 ? -1.632 2.605 -6.174 1.00 98.25 193 GLU A N 1
ATOM 1441 C CA . GLU A 1 193 ? -0.445 2.462 -5.340 1.00 98.25 193 GLU A CA 1
ATOM 1442 C C . GLU A 1 193 ? 0.709 1.856 -6.147 1.00 98.25 193 GLU A C 1
ATOM 1444 O O . GLU A 1 193 ? 0.528 0.850 -6.829 1.00 98.25 193 GLU A O 1
ATOM 1449 N N . MET A 1 194 ? 1.901 2.449 -6.048 1.00 96.50 194 MET A N 1
ATOM 1450 C CA . MET A 1 194 ? 3.136 1.865 -6.576 1.00 96.50 194 MET A CA 1
ATOM 1451 C C . MET A 1 194 ? 3.865 1.086 -5.474 1.00 96.50 194 MET A C 1
ATOM 1453 O O . MET A 1 194 ? 4.377 1.680 -4.521 1.00 96.50 194 MET A O 1
ATOM 1457 N N . GLN A 1 195 ? 3.931 -0.234 -5.620 1.00 94.31 195 GLN A N 1
ATOM 1458 C CA . GLN A 1 195 ? 4.531 -1.168 -4.668 1.00 94.31 195 GLN A CA 1
ATOM 1459 C C . GLN A 1 195 ? 5.484 -2.113 -5.404 1.00 94.31 195 GLN A C 1
ATOM 1461 O O . GLN A 1 195 ? 5.226 -3.287 -5.578 1.00 94.31 195 GLN A O 1
ATOM 1466 N N . PHE A 1 196 ? 6.600 -1.603 -5.905 1.00 90.88 196 PHE A N 1
ATOM 1467 C CA . PHE A 1 196 ? 7.673 -2.434 -6.452 1.00 90.88 196 PHE A CA 1
ATOM 1468 C C . PHE A 1 196 ? 8.685 -2.791 -5.360 1.00 90.88 196 PHE A C 1
ATOM 1470 O O . PHE A 1 196 ? 9.311 -1.890 -4.790 1.00 90.88 196 PHE A O 1
ATOM 1477 N N . GLU A 1 197 ? 8.872 -4.086 -5.097 1.00 85.62 197 GLU A N 1
ATOM 1478 C CA . GLU A 1 197 ? 9.902 -4.590 -4.174 1.00 85.62 197 GLU A CA 1
ATOM 1479 C C . GLU A 1 197 ? 11.241 -4.839 -4.877 1.00 85.62 197 GLU A C 1
ATOM 1481 O O . GLU A 1 197 ? 12.300 -4.694 -4.267 1.00 85.62 197 GLU A O 1
ATOM 1486 N N . GLY A 1 198 ? 11.207 -5.164 -6.174 1.00 80.62 198 GLY A N 1
ATOM 1487 C CA . GLY A 1 198 ? 12.403 -5.349 -6.991 1.00 80.62 198 GLY A CA 1
ATOM 1488 C C . GLY A 1 198 ? 12.718 -4.109 -7.822 1.00 80.62 198 GLY A C 1
ATOM 1489 O O . GLY A 1 198 ? 11.927 -3.727 -8.680 1.00 80.62 198 GLY A O 1
ATOM 1490 N N . VAL A 1 199 ? 13.893 -3.505 -7.637 1.00 80.06 199 VAL A N 1
ATOM 1491 C CA . VAL A 1 199 ? 14.403 -2.446 -8.525 1.00 80.06 199 VAL A CA 1
ATOM 1492 C C . VAL A 1 199 ? 15.877 -2.703 -8.827 1.00 80.06 199 VAL A C 1
ATOM 1494 O O . VAL A 1 199 ? 16.653 -2.921 -7.895 1.00 80.06 199 VAL A O 1
ATOM 1497 N N . PRO A 1 200 ? 16.308 -2.651 -10.101 1.00 74.44 200 PRO A N 1
ATOM 1498 C CA . PRO A 1 200 ? 17.719 -2.712 -10.439 1.00 74.44 200 PRO A CA 1
ATOM 1499 C C . PRO A 1 200 ? 18.500 -1.598 -9.725 1.00 74.44 200 PRO A C 1
ATOM 1501 O O . PRO A 1 200 ? 18.301 -0.413 -9.991 1.00 74.44 200 PRO A O 1
ATOM 1504 N N . THR A 1 201 ? 19.402 -1.983 -8.821 1.00 69.69 201 THR A N 1
ATOM 1505 C CA . THR A 1 201 ? 20.165 -1.061 -7.957 1.00 69.69 201 THR A CA 1
ATOM 1506 C C . THR A 1 201 ? 21.324 -0.364 -8.677 1.00 69.69 201 THR A C 1
ATOM 1508 O O . THR A 1 201 ? 21.923 0.566 -8.140 1.00 69.69 201 THR A O 1
ATOM 1511 N N . TYR A 1 202 ? 21.642 -0.771 -9.910 1.00 68.12 202 TYR A N 1
ATOM 1512 C CA . TYR A 1 202 ? 22.654 -0.123 -10.748 1.00 68.12 202 TYR A CA 1
ATOM 1513 C C . TYR A 1 202 ? 22.080 1.087 -11.499 1.00 68.12 202 TYR A C 1
ATOM 1515 O O . TYR A 1 202 ? 20.900 1.117 -11.825 1.00 68.12 202 TYR A O 1
ATOM 1523 N N . ASN A 1 203 ? 22.917 2.071 -11.843 1.00 63.16 203 ASN A N 1
ATOM 1524 C CA . ASN A 1 203 ? 22.547 3.148 -12.773 1.00 63.16 203 ASN A CA 1
ATOM 1525 C C . ASN A 1 203 ? 22.502 2.590 -14.220 1.00 63.16 203 ASN A C 1
ATOM 1527 O O . ASN A 1 203 ? 23.457 1.907 -14.605 1.00 63.16 203 ASN A O 1
ATOM 1531 N N . PRO A 1 204 ? 21.433 2.821 -15.016 1.00 77.12 204 PRO A N 1
ATOM 1532 C CA . PRO A 1 204 ? 20.348 3.795 -14.802 1.00 77.12 204 PRO A CA 1
ATOM 1533 C C . PRO A 1 204 ? 19.064 3.247 -14.161 1.00 77.12 204 PRO A C 1
ATOM 1535 O O . PRO A 1 204 ? 18.051 3.928 -14.176 1.00 77.12 204 PRO A O 1
ATOM 1538 N N . GLY A 1 205 ? 19.066 2.049 -13.576 1.00 83.62 205 GLY A N 1
ATOM 1539 C CA . GLY A 1 205 ? 17.899 1.433 -12.930 1.00 83.62 205 GLY A CA 1
ATOM 1540 C C . GLY A 1 205 ? 17.217 2.307 -11.872 1.00 83.62 205 GLY A C 1
ATOM 1541 O O . GLY A 1 205 ? 16.034 2.613 -12.014 1.00 83.62 205 GLY A O 1
ATOM 1542 N N . LEU A 1 206 ? 17.960 2.771 -10.860 1.00 86.50 206 LEU A N 1
ATOM 1543 C CA . LEU A 1 206 ? 17.417 3.649 -9.808 1.00 86.50 206 LEU A CA 1
ATOM 1544 C C . LEU A 1 206 ? 16.960 5.019 -10.338 1.00 86.50 206 LEU A C 1
ATOM 1546 O O . LEU A 1 206 ? 15.953 5.555 -9.880 1.00 86.50 206 LEU A O 1
ATOM 1550 N N . GLU A 1 207 ? 17.678 5.579 -11.315 1.00 89.81 207 GLU A N 1
ATOM 1551 C CA . GLU A 1 207 ? 17.318 6.858 -11.941 1.00 89.81 207 GLU A CA 1
ATOM 1552 C C . GLU A 1 207 ? 16.028 6.721 -12.760 1.00 89.81 207 GLU A C 1
ATOM 1554 O O . GLU A 1 207 ? 15.101 7.511 -12.594 1.00 89.81 207 GLU A O 1
ATOM 1559 N N . ASN A 1 208 ? 15.920 5.656 -13.556 1.00 92.56 208 ASN A N 1
ATOM 1560 C CA . ASN A 1 208 ? 14.716 5.334 -14.312 1.00 92.56 208 ASN A CA 1
ATOM 1561 C C . ASN A 1 208 ? 13.526 5.075 -13.390 1.00 92.56 208 ASN A C 1
ATOM 1563 O O . ASN A 1 208 ? 12.438 5.565 -13.682 1.00 92.56 208 ASN A O 1
ATOM 1567 N N . PHE A 1 209 ? 13.724 4.361 -12.275 1.00 92.69 209 PHE A N 1
ATOM 1568 C CA . PHE A 1 209 ? 12.681 4.166 -11.269 1.00 92.69 209 PHE A CA 1
ATOM 1569 C C . PHE A 1 209 ? 12.178 5.509 -10.748 1.00 92.69 209 PHE A C 1
ATOM 1571 O O . PHE A 1 209 ? 10.987 5.789 -10.850 1.00 92.69 209 PHE A O 1
ATOM 1578 N N . LYS A 1 210 ? 13.082 6.376 -10.273 1.00 94.06 210 LYS A N 1
ATOM 1579 C CA . LYS A 1 210 ? 12.722 7.705 -9.767 1.00 94.06 210 LYS A CA 1
ATOM 1580 C C . LYS A 1 210 ? 11.942 8.508 -10.811 1.00 94.06 210 LYS A C 1
ATOM 1582 O O . LYS A 1 210 ? 10.844 8.975 -10.522 1.00 94.06 210 LYS A O 1
ATOM 1587 N N . THR A 1 211 ? 12.472 8.631 -12.031 1.00 96.00 211 THR A N 1
ATOM 1588 C CA . THR A 1 211 ? 11.825 9.393 -13.111 1.00 96.00 211 THR A CA 1
ATOM 1589 C C . THR A 1 211 ? 10.451 8.832 -13.471 1.00 96.00 211 THR A C 1
ATOM 1591 O O . THR A 1 211 ? 9.497 9.598 -13.603 1.00 96.00 211 THR A O 1
ATOM 1594 N N . CYS A 1 212 ? 10.332 7.510 -13.619 1.00 97.06 212 CYS A N 1
ATOM 1595 C CA . CYS A 1 212 ? 9.072 6.869 -13.982 1.00 97.06 212 CYS A CA 1
ATOM 1596 C C . CYS A 1 212 ? 8.025 7.002 -12.876 1.00 97.06 212 CYS A C 1
ATOM 1598 O O . CYS A 1 212 ? 6.888 7.372 -13.159 1.00 97.06 212 CYS A O 1
ATOM 1600 N N . MET A 1 213 ? 8.404 6.747 -11.622 1.00 96.81 213 MET A N 1
ATOM 1601 C CA . MET A 1 213 ? 7.486 6.822 -10.486 1.00 96.81 213 MET A CA 1
ATOM 1602 C C . MET A 1 213 ? 6.994 8.249 -10.262 1.00 96.81 213 MET A C 1
ATOM 1604 O O . MET A 1 213 ? 5.789 8.471 -10.196 1.00 96.81 213 MET A O 1
ATOM 1608 N N . GLU A 1 214 ? 7.890 9.237 -10.212 1.00 97.12 214 GLU A N 1
ATOM 1609 C CA . GLU A 1 214 ? 7.494 10.636 -10.014 1.00 97.12 214 GLU A CA 1
ATOM 1610 C C . GLU A 1 214 ? 6.633 11.158 -11.166 1.00 97.12 214 GLU A C 1
ATOM 1612 O O . GLU A 1 214 ? 5.628 11.829 -10.927 1.00 97.12 214 GLU A O 1
ATOM 1617 N N . GLY A 1 215 ? 6.987 10.821 -12.411 1.00 98.06 215 GLY A N 1
ATOM 1618 C CA . GLY A 1 215 ? 6.210 11.206 -13.587 1.00 98.06 215 GLY A CA 1
ATOM 1619 C C . GLY A 1 215 ? 4.814 10.581 -13.604 1.00 98.06 215 GLY A C 1
ATOM 1620 O O . GLY A 1 215 ? 3.833 11.273 -13.888 1.00 98.06 215 GLY A O 1
ATOM 1621 N N . LEU A 1 216 ? 4.704 9.298 -13.251 1.00 98.44 216 LEU A N 1
ATOM 1622 C CA . LEU A 1 216 ? 3.427 8.594 -13.160 1.00 98.44 216 LEU A CA 1
ATOM 1623 C C . LEU A 1 216 ? 2.553 9.148 -12.025 1.00 98.44 216 LEU A C 1
ATOM 1625 O O . LEU A 1 216 ? 1.396 9.502 -12.260 1.00 98.44 216 LEU A O 1
ATOM 1629 N N . LEU A 1 217 ? 3.107 9.286 -10.817 1.00 98.19 217 LEU A N 1
ATOM 1630 C CA . LEU A 1 217 ? 2.400 9.819 -9.649 1.00 98.19 217 LEU A CA 1
ATOM 1631 C C . LEU A 1 217 ? 1.926 11.257 -9.894 1.00 98.19 217 LEU A C 1
ATOM 1633 O O . LEU A 1 217 ? 0.782 11.584 -9.585 1.00 98.19 217 LEU A O 1
ATOM 1637 N N . ALA A 1 218 ? 2.751 12.104 -10.519 1.00 97.81 218 ALA A N 1
ATOM 1638 C CA . ALA A 1 218 ? 2.359 13.462 -10.893 1.00 97.81 218 ALA A CA 1
ATOM 1639 C C . ALA A 1 218 ? 1.165 13.481 -11.858 1.00 97.81 218 ALA A C 1
ATOM 1641 O O . ALA A 1 218 ? 0.247 14.285 -11.688 1.00 97.81 218 ALA A O 1
ATOM 1642 N N . ARG A 1 219 ? 1.137 12.585 -12.851 1.00 97.94 219 ARG A N 1
ATOM 1643 C CA . ARG A 1 219 ? 0.019 12.493 -13.801 1.00 97.94 219 ARG A CA 1
ATOM 1644 C C . ARG A 1 219 ? -1.258 11.976 -13.160 1.00 97.94 219 ARG A C 1
ATOM 1646 O O . ARG A 1 219 ? -2.310 12.578 -13.364 1.00 97.94 219 ARG A O 1
ATOM 1653 N N . LEU A 1 220 ? -1.172 10.909 -12.365 1.00 97.50 220 LEU A N 1
ATOM 1654 C CA . LEU A 1 220 ? -2.313 10.390 -11.607 1.00 97.50 220 LEU A CA 1
ATOM 1655 C C . LEU A 1 220 ? -2.894 11.480 -10.697 1.00 97.50 220 LEU A C 1
ATOM 1657 O O . LEU A 1 220 ? -4.102 11.726 -10.717 1.00 97.50 220 LEU A O 1
ATOM 1661 N N . LYS A 1 221 ? -2.025 12.203 -9.981 1.00 95.12 221 LYS A N 1
ATOM 1662 C CA . LYS A 1 221 ? -2.427 13.289 -9.088 1.00 95.12 221 LYS A CA 1
ATOM 1663 C C . LYS A 1 221 ? -3.079 14.452 -9.833 1.00 95.12 221 LYS A C 1
ATOM 1665 O O . LYS A 1 221 ? -4.126 14.940 -9.411 1.00 95.12 221 LYS A O 1
ATOM 1670 N N . ALA A 1 222 ? -2.509 14.869 -10.964 1.00 95.19 222 ALA A N 1
ATOM 1671 C CA . ALA A 1 222 ? -3.078 15.911 -11.821 1.00 95.19 222 ALA A CA 1
ATOM 1672 C C . ALA A 1 222 ? -4.435 15.506 -12.427 1.00 95.19 222 ALA A C 1
ATOM 1674 O O . ALA A 1 222 ? -5.289 16.363 -12.659 1.00 95.19 222 ALA A O 1
ATOM 1675 N N . ALA A 1 223 ? -4.657 14.208 -12.644 1.00 92.62 223 ALA A N 1
ATOM 1676 C CA . ALA A 1 223 ? -5.937 13.651 -13.074 1.00 92.62 223 ALA A CA 1
ATOM 1677 C C . ALA A 1 223 ? -6.962 13.500 -11.928 1.00 92.62 223 ALA A C 1
ATOM 1679 O O . ALA A 1 223 ? -8.081 13.039 -12.160 1.00 92.62 223 ALA A O 1
ATOM 1680 N N . GLY A 1 224 ? -6.602 13.908 -10.706 1.00 93.94 224 GLY A N 1
ATOM 1681 C CA . GLY A 1 224 ? -7.474 13.927 -9.534 1.00 93.94 224 GLY A CA 1
ATOM 1682 C C . GLY A 1 224 ? -7.520 12.622 -8.742 1.00 93.94 224 GLY A C 1
ATOM 1683 O O . GLY A 1 224 ? -8.319 12.535 -7.817 1.00 93.94 224 GLY A O 1
ATOM 1684 N N . TYR A 1 225 ? -6.696 11.630 -9.081 1.00 97.12 225 TYR A N 1
ATOM 1685 C CA . TYR A 1 225 ? -6.671 10.340 -8.396 1.00 97.12 225 TYR A CA 1
ATOM 1686 C C . TYR A 1 225 ? -5.900 10.375 -7.078 1.00 97.12 225 TYR A C 1
ATOM 1688 O O . TYR A 1 225 ? -4.973 11.173 -6.899 1.00 97.12 225 TYR A O 1
ATOM 1696 N N . ILE A 1 226 ? -6.262 9.454 -6.182 1.00 97.81 226 ILE A N 1
ATOM 1697 C CA . ILE A 1 226 ? -5.467 9.138 -4.998 1.00 97.81 226 ILE A CA 1
ATOM 1698 C C . ILE A 1 226 ? -4.185 8.425 -5.436 1.00 97.81 226 ILE A C 1
ATOM 1700 O O . ILE A 1 226 ? -4.210 7.511 -6.262 1.00 97.81 226 ILE A O 1
ATOM 1704 N N . THR A 1 227 ? -3.059 8.819 -4.860 1.00 97.94 227 THR A N 1
ATOM 1705 C CA . THR A 1 227 ? -1.759 8.212 -5.152 1.00 97.94 227 THR A CA 1
ATOM 1706 C C . THR A 1 227 ? -1.108 7.671 -3.890 1.00 97.94 227 THR A C 1
ATOM 1708 O O . THR A 1 227 ? -1.061 8.336 -2.856 1.00 97.94 227 THR A O 1
ATOM 1711 N N . ALA A 1 228 ? -0.567 6.463 -3.966 1.00 97.75 228 ALA A N 1
ATOM 1712 C CA . ALA A 1 228 ? 0.103 5.829 -2.843 1.00 97.75 228 ALA A CA 1
ATOM 1713 C C . ALA A 1 228 ? 1.418 5.165 -3.262 1.00 97.75 228 ALA A C 1
ATOM 1715 O O . ALA A 1 228 ? 1.635 4.863 -4.437 1.00 97.75 228 ALA A O 1
ATOM 1716 N N . VAL A 1 229 ? 2.297 4.938 -2.290 1.00 96.50 229 VAL A N 1
ATOM 1717 C CA . VAL A 1 229 ? 3.501 4.115 -2.448 1.00 96.50 229 VAL A CA 1
ATOM 1718 C C . VAL A 1 229 ? 3.625 3.142 -1.280 1.00 96.50 229 VAL A C 1
AT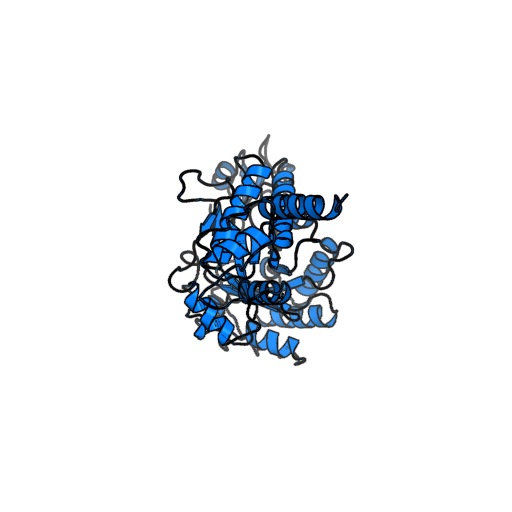OM 1720 O O . VAL A 1 229 ? 3.285 3.498 -0.148 1.00 96.50 229 VAL A O 1
ATOM 1723 N N . GLY A 1 230 ? 4.137 1.943 -1.551 1.00 94.38 230 GLY A N 1
ATOM 1724 C CA . GLY A 1 230 ? 4.286 0.871 -0.565 1.00 94.38 230 GLY A CA 1
ATOM 1725 C C . GLY A 1 230 ? 5.741 0.440 -0.361 1.00 94.38 230 GLY A C 1
ATOM 1726 O O . GLY A 1 230 ? 6.133 -0.625 -0.835 1.00 94.38 230 GLY A O 1
ATOM 1727 N N . PRO A 1 231 ? 6.593 1.239 0.304 1.00 91.81 231 PRO A N 1
ATOM 1728 C CA . PRO A 1 231 ? 7.959 0.822 0.605 1.00 91.81 231 PRO A CA 1
ATOM 1729 C C . PRO A 1 231 ? 8.000 -0.420 1.515 1.00 91.81 231 PRO A C 1
ATOM 1731 O O . PRO A 1 231 ? 7.492 -0.404 2.640 1.00 91.81 231 PRO A O 1
ATOM 1734 N N . PHE A 1 232 ? 8.677 -1.475 1.045 1.00 87.06 232 PHE A N 1
ATOM 1735 C CA . PHE A 1 232 ? 8.960 -2.696 1.805 1.00 87.06 232 PHE A CA 1
ATOM 1736 C C . PHE A 1 232 ? 10.262 -2.541 2.600 1.00 87.06 232 PHE A C 1
ATOM 1738 O O . PHE A 1 232 ? 11.351 -2.560 2.024 1.00 87.06 232 PHE A O 1
ATOM 1745 N N . TYR A 1 233 ? 10.177 -2.363 3.924 1.00 81.94 233 TYR A N 1
ATOM 1746 C CA . TYR A 1 233 ? 11.334 -2.111 4.806 1.00 81.94 233 TYR A CA 1
ATOM 1747 C C . TYR A 1 233 ? 12.043 -3.401 5.244 1.00 81.94 233 TYR A C 1
ATOM 1749 O O . TYR A 1 233 ? 12.293 -3.637 6.426 1.00 81.94 233 TYR A O 1
ATOM 1757 N N . GLY A 1 234 ? 12.345 -4.260 4.270 1.00 70.69 234 GLY A N 1
ATOM 1758 C CA . GLY A 1 234 ? 13.068 -5.508 4.478 1.00 70.69 234 GLY A CA 1
ATOM 1759 C C . GLY A 1 234 ? 14.542 -5.291 4.816 1.00 70.69 234 GLY A C 1
ATOM 1760 O O . GLY A 1 234 ? 15.130 -4.240 4.538 1.00 70.69 234 GLY A O 1
ATOM 1761 N N . ARG A 1 235 ? 15.171 -6.328 5.381 1.00 55.62 235 ARG A N 1
ATOM 1762 C CA . ARG A 1 235 ? 16.586 -6.327 5.803 1.00 55.62 235 ARG A CA 1
ATOM 1763 C C . ARG A 1 235 ? 17.571 -5.991 4.667 1.00 55.62 235 ARG A C 1
ATOM 1765 O O . ARG A 1 235 ? 18.680 -5.544 4.948 1.00 55.62 235 ARG A O 1
ATOM 1772 N N . TRP A 1 236 ? 17.166 -6.154 3.409 1.00 56.16 236 TRP A N 1
ATOM 1773 C CA . TRP A 1 236 ? 18.034 -6.047 2.230 1.00 56.16 236 TRP A CA 1
ATOM 1774 C C . TRP A 1 236 ? 17.885 -4.745 1.436 1.00 56.16 236 TRP A C 1
ATOM 1776 O O . TRP A 1 236 ? 18.421 -4.622 0.339 1.00 56.16 236 TRP A O 1
ATOM 1786 N N . GLY A 1 237 ? 17.198 -3.739 1.987 1.00 60.62 237 GLY A N 1
ATOM 1787 C CA . GLY A 1 237 ? 17.153 -2.409 1.372 1.00 60.62 237 GLY A CA 1
ATOM 1788 C C . GLY A 1 237 ? 16.185 -2.281 0.193 1.00 60.62 237 GLY A C 1
ATOM 1789 O O . GLY A 1 237 ? 16.310 -1.357 -0.604 1.00 60.62 237 GLY A O 1
ATOM 1790 N N . THR A 1 238 ? 15.168 -3.134 0.130 1.00 66.12 238 THR A N 1
ATOM 1791 C CA . THR A 1 238 ? 14.004 -3.059 -0.779 1.00 66.12 238 THR A CA 1
ATOM 1792 C C . THR A 1 238 ? 13.160 -1.785 -0.625 1.00 66.12 238 THR A C 1
ATOM 1794 O O . THR A 1 238 ? 12.179 -1.609 -1.340 1.00 66.12 238 THR A O 1
ATOM 1797 N N . SER A 1 239 ? 13.509 -0.889 0.303 1.00 75.31 239 SER A N 1
ATOM 1798 C CA . SER A 1 239 ? 12.915 0.443 0.448 1.00 75.31 239 SER A CA 1
ATOM 1799 C C . SER A 1 239 ? 13.809 1.577 -0.067 1.00 75.31 239 SER A C 1
ATOM 1801 O O . SER A 1 239 ? 13.347 2.715 -0.160 1.00 75.31 239 SER A O 1
ATOM 1803 N N . GLN A 1 240 ? 15.078 1.314 -0.414 1.00 78.56 240 GLN A N 1
ATOM 1804 C CA . GLN A 1 240 ? 16.057 2.362 -0.745 1.00 78.56 240 GLN A CA 1
ATOM 1805 C C . GLN A 1 240 ? 15.644 3.182 -1.973 1.00 78.56 240 GLN A C 1
ATOM 1807 O O . GLN A 1 240 ? 15.855 4.392 -2.004 1.00 78.56 240 GLN A O 1
ATOM 1812 N N . GLN A 1 241 ? 14.988 2.558 -2.950 1.00 84.88 241 GLN A N 1
ATOM 1813 C CA . GLN A 1 241 ? 14.461 3.232 -4.134 1.00 84.88 241 GLN A CA 1
ATOM 1814 C C . GLN A 1 241 ? 13.406 4.297 -3.793 1.00 84.88 241 GLN A C 1
ATOM 1816 O O . GLN A 1 241 ? 13.344 5.330 -4.456 1.00 84.88 241 GLN A O 1
ATOM 1821 N N . TYR A 1 242 ? 12.616 4.096 -2.733 1.00 89.44 242 TYR A N 1
ATOM 1822 C CA . TYR A 1 242 ? 11.572 5.042 -2.325 1.00 89.44 242 TYR A CA 1
ATOM 1823 C C . TYR A 1 242 ? 12.147 6.271 -1.624 1.00 89.44 242 TYR A C 1
ATOM 1825 O O . TYR A 1 242 ? 11.539 7.336 -1.678 1.00 89.44 242 TYR A O 1
ATOM 1833 N N . LYS A 1 243 ? 13.354 6.164 -1.052 1.00 86.88 243 LYS A N 1
ATOM 1834 C CA . LYS A 1 243 ? 14.078 7.309 -0.473 1.00 86.88 243 LYS A CA 1
ATOM 1835 C C . LYS A 1 243 ? 14.494 8.342 -1.522 1.00 86.88 243 LYS A C 1
ATOM 1837 O O . LYS A 1 243 ? 14.840 9.465 -1.175 1.00 86.88 243 LYS A O 1
ATOM 1842 N N . LEU A 1 244 ? 14.480 7.964 -2.801 1.00 86.75 244 LEU A N 1
ATOM 1843 C CA . LEU A 1 244 ? 14.816 8.851 -3.913 1.00 86.75 244 LEU A CA 1
ATOM 1844 C C . LEU A 1 244 ? 13.624 9.691 -4.386 1.00 86.75 244 LEU A C 1
ATOM 1846 O O . LEU A 1 244 ? 13.831 10.614 -5.171 1.00 86.75 244 LEU A O 1
ATOM 1850 N N . LEU A 1 245 ? 12.398 9.353 -3.976 1.00 90.62 245 LEU A N 1
ATOM 1851 C CA . LEU A 1 245 ? 11.184 9.954 -4.522 1.00 90.62 245 LEU A CA 1
ATOM 1852 C C . LEU A 1 245 ? 10.827 11.268 -3.824 1.00 90.62 245 LEU A C 1
ATOM 1854 O O . LEU A 1 245 ? 10.810 11.360 -2.597 1.00 90.62 245 LEU A O 1
ATOM 1858 N N . ASP A 1 246 ? 10.430 12.260 -4.614 1.00 90.69 246 ASP A N 1
ATOM 1859 C CA . ASP A 1 246 ? 9.641 13.390 -4.141 1.00 90.69 246 ASP A CA 1
ATOM 1860 C C . ASP A 1 246 ? 8.184 12.951 -3.904 1.00 90.69 246 ASP A C 1
ATOM 1862 O O . ASP A 1 246 ? 7.441 12.605 -4.826 1.00 90.69 246 ASP A O 1
ATOM 1866 N N . LEU A 1 247 ? 7.761 12.991 -2.640 1.00 91.75 247 LEU A N 1
ATOM 1867 C CA . LEU A 1 247 ? 6.433 12.558 -2.198 1.00 91.75 247 LEU A CA 1
ATOM 1868 C C . LEU A 1 247 ? 5.358 13.658 -2.297 1.00 91.75 247 LEU A C 1
ATOM 1870 O O . LEU A 1 247 ? 4.237 13.473 -1.814 1.00 91.75 247 LEU A O 1
ATOM 1874 N N . THR A 1 248 ? 5.647 14.792 -2.947 1.00 91.88 248 THR A N 1
ATOM 1875 C CA . THR A 1 248 ? 4.675 15.880 -3.168 1.00 91.88 248 THR A CA 1
ATOM 1876 C C . THR A 1 248 ? 3.384 15.373 -3.818 1.00 91.88 248 THR A C 1
ATOM 1878 O O . THR A 1 248 ? 2.288 15.747 -3.399 1.00 91.88 248 THR A O 1
ATOM 1881 N N . ASN A 1 249 ? 3.502 14.465 -4.792 1.00 94.38 249 ASN A N 1
ATOM 1882 C CA . ASN A 1 249 ? 2.369 13.876 -5.511 1.00 94.38 249 ASN A CA 1
ATOM 1883 C C . ASN A 1 249 ? 1.894 12.545 -4.917 1.00 94.38 249 ASN A C 1
ATOM 1885 O O . ASN A 1 249 ? 1.248 11.780 -5.625 1.00 94.38 249 ASN A O 1
ATOM 1889 N N . VAL A 1 250 ? 2.214 12.250 -3.656 1.00 95.12 250 VAL A N 1
ATOM 1890 C CA . VAL A 1 250 ? 1.800 11.031 -2.946 1.00 95.12 250 VAL A CA 1
ATOM 1891 C C . VAL A 1 250 ? 0.844 11.399 -1.820 1.00 95.12 250 VAL A C 1
ATOM 1893 O O . VAL A 1 250 ? 1.159 12.254 -0.996 1.00 95.12 250 VAL A O 1
ATOM 1896 N N . ASP A 1 251 ? -0.313 10.755 -1.748 1.00 96.00 251 ASP A N 1
ATOM 1897 C CA . ASP A 1 251 ? -1.256 10.915 -0.643 1.00 96.00 251 ASP A CA 1
ATOM 1898 C C . ASP A 1 251 ? -0.975 9.972 0.525 1.00 96.00 251 ASP A C 1
ATOM 1900 O O . ASP A 1 251 ? -1.139 10.372 1.678 1.00 96.00 251 ASP A O 1
ATOM 1904 N N . LEU A 1 252 ? -0.570 8.731 0.242 1.00 96.19 252 LEU A N 1
ATOM 1905 C CA . LEU A 1 252 ? -0.358 7.687 1.245 1.00 96.19 252 LEU A CA 1
ATOM 1906 C C . LEU A 1 252 ? 1.001 7.005 1.081 1.00 96.19 252 LEU A C 1
ATOM 1908 O O . LEU A 1 252 ? 1.385 6.614 -0.018 1.00 96.19 252 LEU A O 1
ATOM 1912 N N . VAL A 1 253 ? 1.700 6.814 2.197 1.00 95.94 253 VAL A N 1
ATOM 1913 C CA . VAL A 1 253 ? 2.911 5.993 2.278 1.00 95.94 253 VAL A CA 1
ATOM 1914 C C . VAL A 1 253 ? 2.612 4.812 3.192 1.00 95.94 253 VAL A C 1
ATOM 1916 O O . VAL A 1 253 ? 2.527 4.979 4.410 1.00 95.94 253 VAL A O 1
ATOM 1919 N N . ASN A 1 254 ? 2.437 3.634 2.600 1.00 95.50 254 ASN A N 1
ATOM 1920 C CA . ASN A 1 254 ? 2.236 2.382 3.316 1.00 95.50 254 ASN A CA 1
ATOM 1921 C C . ASN A 1 254 ? 3.590 1.791 3.714 1.00 95.50 254 ASN A C 1
ATOM 1923 O O . ASN A 1 254 ? 4.238 1.105 2.926 1.00 95.50 254 ASN A O 1
ATOM 1927 N N . MET A 1 255 ? 4.050 2.101 4.926 1.00 93.12 255 MET A N 1
ATOM 1928 C CA . MET A 1 255 ? 5.344 1.625 5.410 1.00 93.12 255 MET A CA 1
ATOM 1929 C C . MET A 1 255 ? 5.210 0.181 5.868 1.00 93.12 255 MET A C 1
ATOM 1931 O O . MET A 1 255 ? 4.740 -0.071 6.974 1.00 93.12 255 MET A O 1
ATOM 1935 N N . GLN A 1 256 ? 5.625 -0.774 5.041 1.00 92.00 256 GLN A N 1
ATOM 1936 C CA . GLN A 1 256 ? 5.466 -2.198 5.329 1.00 92.00 256 GLN A CA 1
ATOM 1937 C C . GLN A 1 256 ? 6.510 -2.660 6.360 1.00 92.00 256 GLN A C 1
ATOM 1939 O O . GLN A 1 256 ? 7.516 -3.289 6.032 1.00 92.00 256 GLN A O 1
ATOM 1944 N N . MET A 1 257 ? 6.291 -2.291 7.624 1.00 89.94 257 MET A N 1
ATOM 1945 C CA . MET A 1 257 ? 7.235 -2.493 8.727 1.00 89.94 257 MET A CA 1
ATOM 1946 C C . MET A 1 257 ? 7.378 -3.963 9.113 1.00 89.94 257 MET A C 1
ATOM 1948 O O . MET A 1 257 ? 8.432 -4.362 9.591 1.00 89.94 257 MET A O 1
ATOM 1952 N N . TYR A 1 258 ? 6.373 -4.793 8.828 1.00 88.88 258 TYR A N 1
ATOM 1953 C CA . TYR A 1 258 ? 6.445 -6.250 8.990 1.00 88.88 258 TYR A CA 1
ATOM 1954 C C . TYR A 1 258 ? 7.573 -6.931 8.198 1.00 88.88 258 TYR A C 1
ATOM 1956 O O . TYR A 1 258 ? 7.890 -8.093 8.441 1.00 88.88 258 TYR A O 1
ATOM 1964 N N . ALA A 1 259 ? 8.189 -6.225 7.252 1.00 84.69 259 ALA A N 1
ATOM 1965 C CA . ALA A 1 259 ? 9.312 -6.699 6.458 1.00 84.69 259 ALA A CA 1
ATOM 1966 C C . ALA A 1 259 ? 10.631 -6.823 7.242 1.00 84.69 259 ALA A C 1
ATOM 1968 O O . ALA A 1 259 ? 11.515 -7.588 6.859 1.00 84.69 259 ALA A O 1
ATOM 1969 N N . ASN A 1 260 ? 10.796 -6.068 8.332 1.00 78.75 260 ASN A N 1
ATOM 1970 C CA . ASN A 1 260 ? 12.080 -5.957 9.032 1.00 78.75 260 ASN A CA 1
ATOM 1971 C C . ASN A 1 260 ? 12.407 -7.172 9.930 1.00 78.75 260 ASN A C 1
ATOM 1973 O O . ASN A 1 260 ? 13.543 -7.309 10.398 1.00 78.75 260 ASN A O 1
ATOM 1977 N N . GLY A 1 261 ? 11.431 -8.059 10.165 1.00 81.94 261 GLY A N 1
ATOM 1978 C CA . GLY A 1 261 ? 11.572 -9.251 11.005 1.00 81.94 261 GLY A CA 1
ATOM 1979 C C . GLY A 1 261 ? 11.822 -8.942 12.484 1.00 81.94 261 GLY A C 1
ATOM 1980 O O . GLY A 1 261 ? 12.426 -9.755 13.187 1.00 81.94 261 GLY A O 1
ATOM 1981 N N . ARG A 1 262 ? 11.433 -7.753 12.959 1.00 85.62 262 ARG A N 1
ATOM 1982 C CA . ARG A 1 262 ? 11.549 -7.378 14.373 1.00 85.62 262 ARG A CA 1
ATOM 1983 C C . ARG A 1 262 ? 10.483 -8.084 15.202 1.00 85.62 262 ARG A C 1
ATOM 1985 O O . ARG A 1 262 ? 9.348 -8.258 14.772 1.00 85.62 262 ARG A O 1
ATOM 1992 N N . THR A 1 263 ? 10.854 -8.430 16.427 1.00 89.38 263 THR A N 1
ATOM 1993 C CA . THR A 1 263 ? 9.992 -9.132 17.390 1.00 89.38 263 THR A CA 1
ATOM 1994 C C . THR A 1 263 ? 9.678 -8.296 18.630 1.00 89.38 263 THR A C 1
ATOM 1996 O O . THR A 1 263 ? 9.048 -8.793 19.556 1.00 89.38 263 THR A O 1
ATOM 1999 N N . SER A 1 264 ? 10.127 -7.038 18.666 1.00 91.75 264 SER A N 1
ATOM 2000 C CA . SER A 1 264 ? 9.884 -6.093 19.756 1.00 91.75 264 SER A CA 1
ATOM 2001 C C . SER A 1 264 ? 9.210 -4.841 19.216 1.00 91.75 264 SER A C 1
ATOM 2003 O O . SER A 1 264 ? 9.683 -4.269 18.228 1.00 91.75 264 SER A O 1
ATOM 2005 N N . ALA A 1 265 ? 8.174 -4.365 19.909 1.00 94.00 265 ALA A N 1
ATOM 2006 C CA . ALA A 1 265 ? 7.506 -3.119 19.561 1.00 94.00 265 ALA A CA 1
ATOM 2007 C C . ALA A 1 265 ? 8.466 -1.917 19.598 1.00 94.00 265 ALA A C 1
ATOM 2009 O O . ALA A 1 265 ? 8.390 -1.044 18.737 1.00 94.00 265 ALA A O 1
ATOM 2010 N N . SER A 1 266 ? 9.425 -1.887 20.533 1.00 93.50 266 SER A N 1
ATOM 2011 C CA . SER A 1 266 ? 10.390 -0.782 20.641 1.00 93.50 266 SER A CA 1
ATOM 2012 C C . SER A 1 266 ? 11.278 -0.650 19.403 1.00 93.50 266 SER A C 1
ATOM 2014 O O . SER A 1 266 ? 11.564 0.459 18.952 1.00 93.50 266 SER A O 1
ATOM 2016 N N . ASP A 1 267 ? 11.708 -1.783 18.845 1.00 91.81 267 ASP A N 1
ATOM 2017 C CA . ASP A 1 267 ? 12.591 -1.808 17.679 1.00 91.81 267 ASP A CA 1
ATOM 2018 C C . ASP A 1 267 ? 11.825 -1.397 16.423 1.00 91.81 267 ASP A C 1
ATOM 2020 O O . ASP A 1 267 ? 12.326 -0.617 15.619 1.00 91.81 267 ASP A O 1
ATOM 2024 N N . VAL A 1 268 ? 10.583 -1.869 16.286 1.00 92.94 268 VAL A N 1
ATOM 2025 C CA . VAL A 1 268 ? 9.687 -1.485 15.190 1.00 92.94 268 VAL A CA 1
ATOM 2026 C C . VAL A 1 268 ? 9.373 0.009 15.235 1.00 92.94 268 VAL A C 1
ATOM 2028 O O . VAL A 1 268 ? 9.428 0.670 14.201 1.00 92.94 268 VAL A O 1
ATOM 2031 N N . VAL A 1 269 ? 9.097 0.564 16.419 1.00 94.12 269 VAL A N 1
ATOM 2032 C CA . VAL A 1 269 ? 8.873 2.005 16.607 1.00 94.12 269 VAL A CA 1
ATOM 2033 C C . VAL A 1 269 ? 10.131 2.798 16.247 1.00 94.12 269 VAL A C 1
ATOM 2035 O O . VAL A 1 269 ? 10.038 3.800 15.540 1.00 94.12 269 VAL A O 1
ATOM 2038 N N . SER A 1 270 ? 11.313 2.348 16.679 1.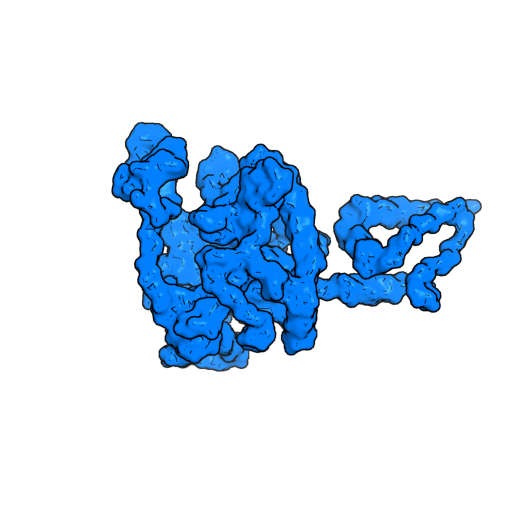00 92.00 270 SER A N 1
ATOM 2039 C CA . SER A 1 270 ? 12.588 2.988 16.330 1.00 92.00 270 SER A CA 1
ATOM 2040 C C . SER A 1 270 ? 12.843 2.976 14.818 1.00 92.00 270 SER A C 1
ATOM 2042 O O . SER A 1 270 ? 13.148 4.021 14.240 1.00 92.00 270 SER A O 1
ATOM 2044 N N . ASP A 1 271 ? 12.683 1.822 14.167 1.00 89.81 271 ASP A N 1
ATOM 2045 C CA . ASP A 1 271 ? 12.837 1.683 12.716 1.00 89.81 271 ASP A CA 1
ATOM 2046 C C . ASP A 1 271 ? 11.793 2.533 11.967 1.00 89.81 271 ASP A C 1
ATOM 2048 O O . ASP A 1 271 ? 12.121 3.189 10.981 1.00 89.81 271 ASP A O 1
ATOM 2052 N N . GLY A 1 272 ? 10.549 2.578 12.458 1.00 90.88 272 GLY A N 1
ATOM 2053 C CA . GLY A 1 272 ? 9.465 3.374 11.881 1.00 90.88 272 GLY A CA 1
ATOM 2054 C C . GLY A 1 272 ? 9.752 4.872 11.942 1.00 90.88 272 GLY A C 1
ATOM 2055 O O . GLY A 1 272 ? 9.609 5.569 10.941 1.00 90.88 272 GLY A O 1
ATOM 2056 N N . LYS A 1 273 ? 10.247 5.376 13.077 1.00 90.44 273 LYS A N 1
ATOM 2057 C CA . LYS A 1 273 ? 10.676 6.779 13.202 1.00 90.44 273 LYS A CA 1
ATOM 2058 C C . LYS A 1 273 ? 11.831 7.111 12.266 1.00 90.44 273 LYS A C 1
ATOM 2060 O O . LYS A 1 273 ? 11.827 8.183 11.667 1.00 90.44 273 LYS A O 1
ATOM 2065 N N . ALA A 1 274 ? 12.799 6.205 12.122 1.00 88.00 274 ALA A N 1
ATOM 2066 C CA . ALA A 1 274 ? 13.900 6.389 11.185 1.00 88.00 274 ALA A CA 1
ATOM 2067 C C . ALA A 1 274 ? 13.394 6.440 9.734 1.00 88.00 274 ALA A C 1
ATOM 2069 O O . ALA A 1 274 ? 13.727 7.372 9.010 1.00 88.00 274 ALA A O 1
ATOM 2070 N N . ALA A 1 275 ? 12.526 5.505 9.339 1.00 87.38 275 ALA A N 1
ATOM 2071 C CA . ALA A 1 275 ? 11.903 5.467 8.018 1.00 87.38 275 ALA A CA 1
ATOM 2072 C C . ALA A 1 275 ? 11.116 6.748 7.701 1.00 87.38 275 ALA A C 1
ATOM 2074 O O . ALA A 1 275 ? 11.264 7.326 6.622 1.00 87.38 275 ALA A O 1
ATOM 2075 N N . ILE A 1 276 ? 10.316 7.217 8.660 1.00 89.06 276 ILE A N 1
ATOM 2076 C CA . ILE A 1 276 ? 9.576 8.471 8.553 1.00 89.06 276 ILE A CA 1
ATOM 2077 C C . ILE A 1 276 ? 10.551 9.640 8.395 1.00 89.06 276 ILE A C 1
ATOM 2079 O O . ILE A 1 276 ? 10.403 10.409 7.455 1.00 89.06 276 ILE A O 1
ATOM 2083 N N . ALA A 1 277 ? 11.561 9.764 9.259 1.00 87.31 277 ALA A N 1
ATOM 2084 C CA . ALA A 1 277 ? 12.534 10.856 9.202 1.00 87.31 277 ALA A CA 1
ATOM 2085 C C . ALA A 1 277 ? 13.314 10.888 7.875 1.00 87.31 277 ALA A C 1
ATOM 2087 O O . ALA A 1 277 ? 13.581 11.963 7.345 1.00 87.31 277 ALA A O 1
ATOM 2088 N N . GLU A 1 278 ? 13.648 9.723 7.316 1.00 83.88 278 GLU A N 1
ATOM 2089 C CA . GLU A 1 278 ? 14.315 9.606 6.015 1.00 83.88 278 GLU A CA 1
ATOM 2090 C C . GLU A 1 278 ? 13.428 10.060 4.848 1.00 83.88 278 GLU A C 1
ATOM 2092 O O . GLU A 1 278 ? 13.921 10.673 3.904 1.00 83.88 278 GLU A O 1
ATOM 2097 N N . LEU A 1 279 ? 12.125 9.769 4.906 1.00 85.00 279 LEU A N 1
ATOM 2098 C CA . LEU A 1 279 ? 11.149 10.170 3.887 1.00 85.00 279 LEU A CA 1
ATOM 2099 C C . LEU A 1 279 ? 10.531 11.552 4.153 1.00 85.00 279 LEU A C 1
ATOM 2101 O O . LEU A 1 279 ? 9.802 12.095 3.314 1.00 85.00 279 LEU A O 1
ATOM 2105 N N . GLN A 1 280 ? 10.789 12.140 5.319 1.00 70.31 280 GLN A N 1
ATOM 2106 C CA . GLN A 1 280 ? 10.294 13.452 5.702 1.00 70.31 280 GLN A CA 1
ATOM 2107 C C . GLN A 1 280 ? 11.102 14.550 4.999 1.00 70.31 280 GLN A C 1
ATOM 2109 O O . GLN A 1 280 ? 12.114 15.044 5.483 1.00 70.31 280 GLN A O 1
ATOM 2114 N N . GLY A 1 281 ? 10.595 14.985 3.846 1.00 63.84 281 GLY A N 1
ATOM 2115 C CA . GLY A 1 281 ? 10.818 16.330 3.321 1.00 63.84 281 GLY A CA 1
ATOM 2116 C C . GLY A 1 281 ? 9.772 17.312 3.866 1.00 63.84 281 GLY A C 1
ATOM 2117 O O . GLY A 1 281 ? 8.756 16.914 4.448 1.00 63.84 281 GLY A O 1
ATOM 2118 N N . SER A 1 282 ? 9.981 18.616 3.662 1.00 52.53 282 SER A N 1
ATOM 2119 C CA . SER A 1 282 ? 8.983 19.638 4.004 1.00 52.53 282 SER A CA 1
ATOM 2120 C C . SER A 1 282 ? 7.661 19.357 3.274 1.00 52.53 282 SER A C 1
ATOM 2122 O O . SER A 1 282 ? 7.619 19.452 2.052 1.00 52.53 282 SER A O 1
ATOM 2124 N N . GLY A 1 283 ? 6.591 19.031 4.008 1.00 65.44 283 GLY A N 1
ATOM 2125 C CA . GLY A 1 283 ? 5.259 18.775 3.433 1.00 65.44 283 GLY A CA 1
ATOM 2126 C C . GLY A 1 283 ? 4.802 17.310 3.412 1.00 65.44 283 GLY A C 1
ATOM 2127 O O . GLY A 1 283 ? 3.696 17.040 2.949 1.00 65.44 283 GLY A O 1
ATOM 2128 N N . ASN A 1 284 ? 5.596 16.375 3.951 1.00 80.12 284 ASN A N 1
ATOM 2129 C CA . ASN A 1 284 ? 5.231 14.949 4.009 1.00 80.12 284 ASN A CA 1
ATOM 2130 C C . ASN A 1 284 ? 4.506 14.522 5.299 1.00 80.12 284 ASN A C 1
ATOM 2132 O O . ASN A 1 284 ? 4.140 13.355 5.445 1.00 80.12 284 ASN A O 1
ATOM 2136 N N . ALA A 1 285 ? 4.270 15.458 6.223 1.00 77.62 285 ALA A N 1
ATOM 2137 C CA . ALA A 1 285 ? 3.515 15.203 7.446 1.00 77.62 285 ALA A CA 1
ATOM 2138 C C . ALA A 1 285 ? 2.100 14.685 7.126 1.00 77.62 285 ALA A C 1
ATOM 2140 O O . ALA A 1 285 ? 1.426 15.197 6.231 1.00 77.62 285 ALA A O 1
ATOM 2141 N N . GLY A 1 286 ? 1.661 13.655 7.852 1.00 85.88 286 GLY A N 1
ATOM 2142 C CA . GLY A 1 286 ? 0.322 13.081 7.708 1.00 85.88 286 GLY A CA 1
ATOM 2143 C C . GLY A 1 286 ? 0.117 12.150 6.508 1.00 85.88 286 GLY A C 1
ATOM 2144 O O . GLY A 1 286 ? -1.020 11.779 6.251 1.00 85.88 286 GLY A O 1
ATOM 2145 N N . LYS A 1 287 ? 1.161 11.751 5.768 1.00 92.12 287 LYS A N 1
ATOM 2146 C CA . LYS A 1 287 ? 1.034 10.785 4.652 1.00 92.12 287 LYS A CA 1
ATOM 2147 C C . LYS A 1 287 ? 1.195 9.321 5.087 1.00 92.12 287 LYS A C 1
ATOM 2149 O O . LYS A 1 287 ? 0.749 8.421 4.381 1.00 92.12 287 LYS A O 1
ATOM 2154 N N . PHE A 1 288 ? 1.840 9.079 6.224 1.00 95.00 288 PHE A N 1
ATOM 2155 C CA . PHE A 1 288 ? 2.311 7.755 6.625 1.00 95.00 288 PHE A CA 1
ATOM 2156 C C . PHE A 1 288 ? 1.225 6.905 7.294 1.00 95.00 288 PHE A C 1
ATOM 2158 O O . PHE A 1 288 ? 0.487 7.380 8.163 1.00 95.00 288 PHE A O 1
ATOM 2165 N N . VAL A 1 289 ? 1.171 5.630 6.911 1.00 96.25 289 VAL A N 1
ATOM 2166 C CA . VAL A 1 289 ? 0.402 4.576 7.584 1.00 96.25 289 VAL A CA 1
ATOM 2167 C C . VAL A 1 289 ? 1.329 3.406 7.910 1.00 96.25 289 VAL A C 1
ATOM 2169 O O . VAL A 1 289 ? 2.294 3.142 7.188 1.00 96.25 289 VAL A O 1
ATOM 2172 N N . PHE A 1 290 ? 1.063 2.738 9.027 1.00 96.25 290 PHE A N 1
ATOM 2173 C CA . PHE A 1 290 ? 1.863 1.624 9.519 1.00 96.25 290 PHE A CA 1
ATOM 2174 C C . PHE A 1 290 ? 1.406 0.307 8.896 1.00 96.25 290 PHE A C 1
ATOM 2176 O O . PHE A 1 290 ? 0.267 -0.102 9.087 1.00 96.25 290 PHE A O 1
ATOM 2183 N N . GLY A 1 291 ? 2.292 -0.366 8.173 1.00 95.06 291 GLY A N 1
ATOM 2184 C CA . GLY A 1 291 ? 2.039 -1.677 7.595 1.00 95.06 291 GLY A CA 1
ATOM 2185 C C . GLY A 1 291 ? 2.273 -2.804 8.603 1.00 95.06 291 GLY A C 1
ATOM 2186 O O . GLY A 1 291 ? 3.403 -3.000 9.058 1.00 95.06 291 GLY A O 1
ATOM 2187 N N . ALA A 1 292 ? 1.229 -3.587 8.868 1.00 93.75 292 ALA A N 1
ATOM 2188 C CA . ALA A 1 292 ? 1.205 -4.820 9.654 1.00 93.75 292 ALA A CA 1
ATOM 2189 C C . ALA A 1 292 ? 0.957 -6.053 8.761 1.00 93.75 292 ALA A C 1
ATOM 2191 O O . ALA A 1 292 ? 0.581 -5.932 7.593 1.00 93.75 292 ALA A O 1
ATOM 2192 N N . ASN A 1 293 ? 1.168 -7.252 9.308 1.00 90.00 293 ASN A N 1
ATOM 2193 C CA . ASN A 1 293 ? 1.020 -8.507 8.575 1.00 90.00 293 ASN A CA 1
ATOM 2194 C C . ASN A 1 293 ? 0.119 -9.488 9.331 1.00 90.00 293 ASN A C 1
ATOM 2196 O O . ASN A 1 293 ? 0.411 -9.839 10.469 1.00 90.00 293 ASN A O 1
ATOM 2200 N N . SER A 1 294 ? -0.941 -9.959 8.681 1.00 85.75 294 SER A N 1
ATOM 2201 C CA . SER A 1 294 ? -1.857 -10.984 9.201 1.00 85.75 294 SER A CA 1
ATOM 2202 C C . SER A 1 294 ? -1.403 -12.415 8.878 1.00 85.75 294 SER A C 1
ATOM 2204 O O . SER A 1 294 ? -2.013 -13.378 9.336 1.00 85.75 294 SER A O 1
ATOM 2206 N N . ALA A 1 295 ? -0.319 -12.572 8.110 1.00 83.44 295 ALA A N 1
ATOM 2207 C CA . ALA A 1 295 ? 0.245 -13.853 7.686 1.00 83.44 295 ALA A CA 1
ATOM 2208 C C . ALA A 1 295 ? 1.433 -14.336 8.551 1.00 83.44 295 ALA A C 1
ATOM 2210 O O . ALA A 1 295 ? 2.079 -15.319 8.198 1.00 83.44 295 ALA A O 1
ATOM 2211 N N . GLY A 1 296 ? 1.722 -13.686 9.686 1.00 74.50 296 GLY A N 1
ATOM 2212 C CA . GLY A 1 296 ? 2.702 -14.147 10.682 1.00 74.50 296 GLY A CA 1
ATOM 2213 C C . GLY A 1 296 ? 4.149 -13.666 10.511 1.00 74.50 296 GLY A C 1
ATOM 2214 O O . GLY A 1 296 ? 5.032 -14.178 11.194 1.00 74.50 296 GLY A O 1
ATOM 2215 N N . ARG A 1 297 ? 4.436 -12.672 9.652 1.00 81.62 297 ARG A N 1
ATOM 2216 C CA . ARG A 1 297 ? 5.786 -12.051 9.581 1.00 81.62 297 ARG A CA 1
ATOM 2217 C C . ARG A 1 297 ? 6.113 -11.152 10.782 1.00 81.62 297 ARG A C 1
ATOM 2219 O O . ARG A 1 297 ? 7.273 -10.831 11.022 1.00 81.62 297 ARG A O 1
ATOM 2226 N N . MET A 1 298 ? 5.086 -10.750 11.522 1.00 88.56 298 MET A N 1
ATOM 2227 C CA . MET A 1 298 ? 5.134 -9.942 12.737 1.00 88.56 298 MET A CA 1
ATOM 2228 C C . MET A 1 298 ? 3.968 -10.393 13.620 1.00 88.56 298 MET A C 1
ATOM 2230 O O . MET A 1 298 ? 2.889 -10.657 13.091 1.00 88.56 298 MET A O 1
ATOM 2234 N N . SER A 1 299 ? 4.164 -10.510 14.936 1.00 91.88 299 SER A N 1
ATOM 2235 C CA . SER A 1 299 ? 3.045 -10.846 15.822 1.00 91.88 299 SER A CA 1
ATOM 2236 C C . SER A 1 299 ? 2.054 -9.683 15.903 1.00 91.88 299 SER A C 1
ATOM 2238 O O . SER A 1 299 ? 2.437 -8.515 15.795 1.00 91.88 299 SER A O 1
ATOM 2240 N N . ALA A 1 300 ? 0.777 -10.003 16.118 1.00 94.31 300 ALA A N 1
ATOM 2241 C CA . ALA A 1 300 ? -0.270 -8.995 16.243 1.00 94.31 300 ALA A CA 1
ATOM 2242 C C . ALA A 1 300 ? -0.016 -8.030 17.417 1.00 94.31 300 ALA A C 1
ATOM 2244 O O . ALA A 1 300 ? -0.182 -6.827 17.237 1.00 94.31 300 ALA A O 1
ATOM 2245 N N . ASP A 1 301 ? 0.475 -8.529 18.559 1.00 95.00 301 ASP A N 1
ATOM 2246 C CA . ASP A 1 301 ? 0.858 -7.689 19.705 1.00 95.00 301 ASP A CA 1
ATOM 2247 C C . ASP A 1 301 ? 1.930 -6.662 19.330 1.00 95.00 301 ASP A C 1
ATOM 2249 O O . ASP A 1 301 ? 1.739 -5.464 19.526 1.00 95.00 301 ASP A O 1
ATOM 2253 N N . VAL A 1 302 ? 3.025 -7.108 18.703 1.00 94.75 302 VAL A N 1
ATOM 2254 C CA . VAL A 1 302 ? 4.108 -6.210 18.277 1.00 94.75 302 VAL A CA 1
ATOM 2255 C C . VAL A 1 302 ? 3.585 -5.171 17.287 1.00 94.75 302 VAL A C 1
ATOM 2257 O O . VAL A 1 302 ? 3.913 -3.993 17.408 1.00 94.75 302 VAL A O 1
ATOM 2260 N N . ALA A 1 303 ? 2.750 -5.581 16.329 1.00 95.56 303 ALA A N 1
ATOM 2261 C CA . ALA A 1 303 ? 2.176 -4.674 15.343 1.00 95.56 303 ALA A CA 1
ATOM 2262 C C . ALA A 1 303 ? 1.276 -3.602 15.983 1.00 95.56 303 ALA A C 1
ATOM 2264 O O . ALA A 1 303 ? 1.421 -2.419 15.672 1.00 95.56 303 ALA A O 1
ATOM 2265 N N . LEU A 1 304 ? 0.359 -4.001 16.869 1.00 97.19 304 LEU A N 1
ATOM 2266 C CA . LEU A 1 304 ? -0.639 -3.108 17.460 1.00 97.19 304 LEU A CA 1
ATOM 2267 C C . LEU A 1 304 ? -0.034 -2.185 18.526 1.00 97.19 304 LEU A C 1
ATOM 2269 O O . LEU A 1 304 ? -0.356 -0.998 18.534 1.00 97.19 304 LEU A O 1
ATOM 2273 N N . GLU A 1 305 ? 0.908 -2.669 19.340 1.00 96.94 305 GLU A N 1
ATOM 2274 C CA . GLU A 1 305 ? 1.660 -1.823 20.278 1.00 96.94 305 GLU A CA 1
ATOM 2275 C C . GLU A 1 305 ? 2.516 -0.782 19.548 1.00 96.94 305 GLU A C 1
ATOM 2277 O O . GLU A 1 305 ? 2.554 0.388 19.933 1.00 96.94 305 GLU A O 1
ATOM 2282 N N . SER A 1 306 ? 3.210 -1.180 18.474 1.00 96.38 306 SER A N 1
ATOM 2283 C CA . SER A 1 306 ? 3.985 -0.236 17.662 1.00 96.38 306 SER A CA 1
ATOM 2284 C C . SER A 1 306 ? 3.105 0.792 16.969 1.00 96.38 306 SER A C 1
ATOM 2286 O O . SER A 1 306 ? 3.468 1.969 16.911 1.00 96.38 306 SER A O 1
ATOM 2288 N N . PHE A 1 307 ? 1.957 0.355 16.449 1.00 97.44 307 PHE A N 1
ATOM 2289 C CA . PHE A 1 307 ? 0.974 1.232 15.834 1.00 97.44 307 PHE A CA 1
ATOM 2290 C C . PHE A 1 307 ? 0.462 2.282 16.825 1.00 97.44 307 PHE A C 1
ATOM 2292 O O . PHE A 1 307 ? 0.516 3.472 16.519 1.00 97.44 307 PHE A O 1
ATOM 2299 N N . GLU A 1 308 ? 0.031 1.866 18.017 1.00 97.31 308 GLU A N 1
ATOM 2300 C CA . GLU A 1 308 ? -0.454 2.770 19.063 1.00 97.31 308 GLU A CA 1
ATOM 2301 C C . GLU A 1 308 ? 0.618 3.793 19.471 1.00 97.31 308 GLU A C 1
ATOM 2303 O O . GLU A 1 308 ? 0.345 4.995 19.520 1.00 97.31 308 GLU A O 1
ATOM 2308 N N . GLN A 1 309 ? 1.865 3.348 19.672 1.00 96.06 309 GLN A N 1
ATOM 2309 C CA . GLN A 1 309 ? 2.975 4.240 20.020 1.00 96.06 309 GLN A CA 1
ATOM 2310 C C . GLN A 1 309 ? 3.263 5.268 18.915 1.00 96.06 309 GLN A C 1
ATOM 2312 O O . GLN A 1 309 ? 3.319 6.466 19.195 1.00 96.06 309 GLN A O 1
ATOM 2317 N N . LEU A 1 310 ? 3.391 4.841 17.653 1.00 95.12 310 LEU A N 1
ATOM 2318 C CA . LEU A 1 310 ? 3.641 5.751 16.524 1.00 95.12 310 LEU A CA 1
ATOM 2319 C C . LEU A 1 310 ? 2.471 6.717 16.276 1.00 95.12 310 LEU A C 1
ATOM 2321 O O . LEU A 1 310 ? 2.695 7.868 15.890 1.00 95.12 310 LEU A O 1
ATOM 2325 N N . LEU A 1 311 ? 1.232 6.267 16.496 1.00 94.81 311 LEU A N 1
ATOM 2326 C CA . LEU A 1 311 ? 0.035 7.100 16.391 1.00 94.81 311 LEU A CA 1
ATOM 2327 C C . LEU A 1 311 ? 0.008 8.176 17.485 1.00 94.81 311 LEU A C 1
ATOM 2329 O O . LEU A 1 311 ? -0.292 9.331 17.188 1.00 94.81 311 LEU A O 1
ATOM 2333 N N . SER A 1 312 ? 0.358 7.821 18.727 1.00 90.31 312 SER A N 1
ATOM 2334 C CA . SER A 1 312 ? 0.378 8.751 19.868 1.00 90.31 312 SER A CA 1
ATOM 2335 C C . SER A 1 312 ? 1.368 9.910 19.695 1.00 90.31 312 SER A C 1
ATOM 2337 O O . SER A 1 312 ? 1.178 10.989 20.252 1.00 90.31 312 SER A O 1
ATOM 2339 N N . GLU A 1 313 ? 2.401 9.702 18.879 1.00 88.12 313 GLU A N 1
ATOM 2340 C CA . GLU A 1 313 ? 3.407 10.704 18.526 1.00 88.12 313 GLU A CA 1
ATOM 2341 C C . GLU A 1 313 ? 3.064 11.472 17.237 1.00 88.12 313 GLU A C 1
ATOM 2343 O O . GLU A 1 313 ? 3.935 12.125 16.662 1.00 88.12 313 GLU A O 1
ATOM 2348 N N . GLU A 1 314 ? 1.825 11.356 16.741 1.00 81.19 314 GLU A N 1
ATOM 2349 C CA . GLU A 1 314 ? 1.322 11.995 15.511 1.00 81.19 314 GLU A CA 1
ATOM 2350 C C . GLU A 1 314 ? 2.192 11.715 14.267 1.00 81.19 314 GLU A C 1
ATOM 2352 O O . GLU A 1 314 ? 2.205 12.468 13.290 1.00 81.19 314 GLU A O 1
ATOM 2357 N N . SER A 1 315 ? 2.938 10.608 14.289 1.00 82.62 315 SER A N 1
ATOM 2358 C CA . SER A 1 315 ? 3.903 10.261 13.241 1.00 82.62 315 SER A CA 1
ATOM 2359 C C . SER A 1 315 ? 3.244 9.533 12.063 1.00 82.62 315 SER A C 1
ATOM 2361 O O . SER A 1 315 ? 3.746 9.570 10.938 1.00 82.62 315 SER A O 1
ATOM 2363 N N . ILE A 1 316 ? 2.093 8.907 12.307 1.00 94.25 316 ILE A N 1
ATOM 2364 C CA . ILE A 1 316 ? 1.281 8.165 11.336 1.00 94.25 316 ILE A CA 1
ATOM 2365 C C . ILE A 1 316 ? -0.204 8.485 11.543 1.00 94.25 316 ILE A C 1
ATOM 2367 O O . ILE A 1 316 ? -0.592 8.993 12.591 1.00 94.25 316 ILE A O 1
ATOM 2371 N N . ARG A 1 317 ? -1.048 8.156 10.560 1.00 95.38 317 ARG A N 1
ATOM 2372 C CA . ARG A 1 317 ? -2.507 8.387 10.628 1.00 95.38 317 ARG A CA 1
ATOM 2373 C C . ARG A 1 317 ? -3.367 7.133 10.479 1.00 95.38 317 ARG A C 1
ATOM 2375 O O . ARG A 1 317 ? -4.574 7.222 10.265 1.00 95.38 317 ARG A O 1
ATOM 2382 N N . GLY A 1 318 ? -2.755 5.957 10.515 1.00 96.94 318 GLY A N 1
ATOM 2383 C CA . GLY A 1 318 ? -3.489 4.724 10.283 1.00 96.94 318 GLY A CA 1
ATOM 2384 C C . GLY A 1 318 ? -2.623 3.485 10.215 1.00 96.94 318 GLY A C 1
ATOM 2385 O O . GLY A 1 318 ? -1.392 3.573 10.238 1.00 96.94 318 GLY A O 1
ATOM 2386 N N . LEU A 1 319 ? -3.304 2.351 10.110 1.00 97.44 319 LEU A N 1
ATOM 2387 C CA . LEU A 1 319 ? -2.726 1.026 9.953 1.00 97.44 319 LEU A CA 1
ATOM 2388 C C . LEU A 1 319 ? -3.152 0.447 8.606 1.00 97.44 319 LEU A C 1
ATOM 2390 O O . LEU A 1 319 ? -4.245 0.719 8.107 1.00 97.44 319 LEU A O 1
ATOM 2394 N N . PHE A 1 320 ? -2.273 -0.351 8.024 1.00 96.69 320 PHE A N 1
ATOM 2395 C CA . PHE A 1 320 ? -2.493 -1.061 6.785 1.00 96.69 320 PHE A CA 1
ATOM 2396 C C . PHE A 1 320 ? -2.098 -2.532 6.951 1.00 96.69 320 PHE A C 1
ATOM 2398 O O . PHE A 1 320 ? -1.021 -2.803 7.468 1.00 96.69 320 PHE A O 1
ATOM 2405 N N . THR A 1 321 ? -2.912 -3.484 6.499 1.00 95.62 321 THR A N 1
ATOM 2406 C CA . THR A 1 321 ? -2.627 -4.921 6.670 1.00 95.62 321 THR A CA 1
ATOM 2407 C C . THR A 1 321 ? -2.258 -5.600 5.347 1.00 95.62 321 THR A C 1
ATOM 2409 O O . THR A 1 321 ? -2.930 -5.424 4.334 1.00 95.62 321 THR A O 1
ATOM 2412 N N . TRP A 1 322 ? -1.204 -6.417 5.354 1.00 92.62 322 TRP A N 1
ATOM 2413 C CA . TRP A 1 322 ? -1.016 -7.508 4.389 1.00 92.62 322 TRP A CA 1
ATOM 2414 C C . TRP A 1 322 ? -1.431 -8.826 5.053 1.00 92.62 322 TRP A C 1
ATOM 2416 O O . TRP A 1 322 ? -0.718 -9.313 5.929 1.00 92.62 322 TRP A O 1
ATOM 2426 N N . ASP A 1 323 ? -2.563 -9.432 4.721 1.00 92.69 323 ASP A N 1
ATOM 2427 C CA . ASP A 1 323 ? -3.667 -8.959 3.872 1.00 92.69 323 ASP A CA 1
ATOM 2428 C C . ASP A 1 323 ? -5.031 -9.346 4.488 1.00 92.69 323 ASP A C 1
ATOM 2430 O O . ASP A 1 323 ? -5.095 -10.016 5.531 1.00 92.69 323 ASP A O 1
ATOM 2434 N N . ILE A 1 324 ? -6.131 -8.884 3.885 1.00 94.88 324 ILE A N 1
ATOM 2435 C CA . ILE A 1 324 ? -7.484 -9.097 4.426 1.00 94.88 324 ILE A CA 1
ATOM 2436 C C . ILE A 1 324 ? -7.977 -10.536 4.261 1.00 94.88 324 ILE A C 1
ATOM 2438 O O . ILE A 1 324 ? -8.858 -10.993 4.997 1.00 94.88 324 ILE A O 1
ATOM 2442 N N . GLU A 1 325 ? -7.456 -11.266 3.276 1.00 92.94 325 GLU A N 1
ATOM 2443 C CA . GLU A 1 325 ? -7.791 -12.666 3.075 1.00 92.94 325 GLU A CA 1
ATOM 2444 C C . GLU A 1 325 ? -7.249 -13.519 4.215 1.00 92.94 325 GLU A C 1
ATOM 2446 O O . GLU A 1 325 ? -8.003 -14.302 4.799 1.00 92.94 325 GLU A O 1
ATOM 2451 N N . HIS A 1 326 ? -5.982 -13.326 4.588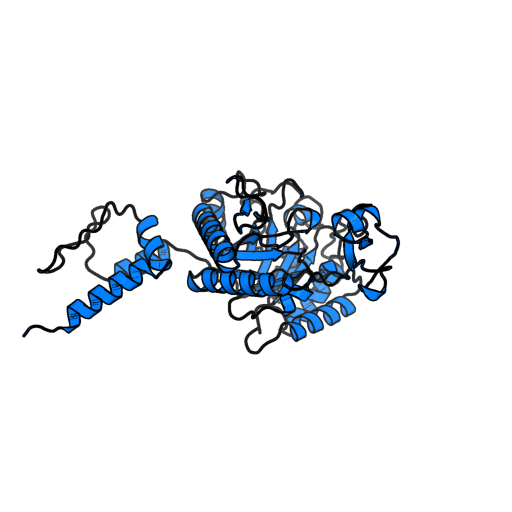 1.00 91.44 326 HIS A N 1
ATOM 2452 C CA . HIS A 1 326 ? -5.377 -14.013 5.724 1.00 91.44 326 HIS A CA 1
ATOM 2453 C C . HIS A 1 326 ? -6.086 -13.644 7.030 1.00 91.44 326 HIS A C 1
ATOM 2455 O O . HIS A 1 326 ? -6.476 -14.541 7.782 1.00 91.44 326 HIS A O 1
ATOM 2461 N N . SER A 1 327 ? -6.348 -12.356 7.286 1.00 92.88 327 SER A N 1
ATOM 2462 C CA . SER A 1 327 ? -7.040 -11.949 8.519 1.00 92.88 327 SER A CA 1
ATOM 2463 C C . SER A 1 327 ? -8.495 -12.440 8.577 1.00 92.88 327 SER A C 1
ATOM 2465 O O . SER A 1 327 ? -9.034 -12.667 9.666 1.00 92.88 327 SER A O 1
ATOM 2467 N N . GLY A 1 328 ? -9.123 -12.669 7.417 1.00 90.38 328 GLY A N 1
ATOM 2468 C CA . GLY A 1 328 ? -10.516 -13.094 7.274 1.00 90.38 328 GLY A CA 1
ATOM 2469 C C . GLY A 1 328 ? -10.779 -14.599 7.257 1.00 90.38 328 GLY A C 1
ATOM 2470 O O . GLY A 1 328 ? -11.875 -15.033 7.633 1.00 90.38 328 GLY A O 1
ATOM 2471 N N . GLN A 1 329 ? -9.809 -15.401 6.818 1.00 88.31 329 GLN A N 1
ATOM 2472 C CA . GLN A 1 329 ? -9.978 -16.838 6.551 1.00 88.31 329 GLN A CA 1
ATOM 2473 C C . GLN A 1 329 ? -9.272 -17.721 7.587 1.00 88.31 329 GLN A C 1
ATOM 2475 O O . GLN A 1 329 ? -8.777 -18.803 7.281 1.00 88.31 329 GLN A O 1
ATOM 2480 N N . GLY A 1 330 ? -9.265 -17.268 8.843 1.00 82.50 330 GLY A N 1
ATOM 2481 C CA . GLY A 1 330 ? -8.724 -18.016 9.979 1.00 82.50 330 GLY A CA 1
ATOM 2482 C C . GLY A 1 330 ? -7.239 -17.781 10.256 1.00 82.50 330 GLY A C 1
ATOM 2483 O O . GLY A 1 330 ? -6.690 -18.463 11.116 1.00 82.50 330 GLY A O 1
ATOM 2484 N N . GLY A 1 331 ? -6.596 -16.826 9.574 1.00 86.19 331 GLY A N 1
ATOM 2485 C CA . GLY A 1 331 ? -5.229 -16.400 9.889 1.00 86.19 331 GLY A CA 1
ATOM 2486 C C . GLY A 1 331 ? -5.136 -15.497 11.120 1.00 86.19 331 GLY A C 1
ATOM 2487 O O . GLY A 1 331 ? -4.061 -15.405 11.702 1.00 86.19 331 GLY A O 1
ATOM 2488 N N . CYS A 1 332 ? -6.254 -14.898 11.548 1.00 92.56 332 CYS A N 1
ATOM 2489 C CA . CYS A 1 332 ? -6.361 -14.114 12.776 1.00 92.56 332 CYS A CA 1
ATOM 2490 C C . CYS A 1 332 ? -7.565 -14.537 13.632 1.00 92.56 332 CYS A C 1
ATOM 2492 O O . CYS A 1 332 ? -8.611 -14.945 13.112 1.00 92.56 332 CYS A O 1
ATOM 2494 N N . ASN A 1 333 ? -7.424 -14.399 14.949 1.00 93.06 333 ASN A N 1
ATOM 2495 C CA . ASN A 1 333 ? -8.454 -14.624 15.948 1.00 93.06 333 ASN A CA 1
ATOM 2496 C C . ASN A 1 333 ? -8.488 -13.465 16.968 1.00 93.06 333 ASN A C 1
ATOM 2498 O O . ASN A 1 333 ? -7.502 -13.257 17.674 1.00 93.06 333 ASN A O 1
ATOM 2502 N N . PRO A 1 334 ? -9.621 -12.757 17.118 1.00 95.31 334 PRO A N 1
ATOM 2503 C CA . PRO A 1 334 ? -10.830 -12.847 16.296 1.00 95.31 334 PRO A CA 1
ATOM 2504 C C . PRO A 1 334 ? -10.589 -12.564 14.802 1.00 95.31 334 PRO A C 1
ATOM 2506 O O . PRO A 1 334 ? -9.588 -11.963 14.418 1.00 95.31 334 PRO A O 1
ATOM 2509 N N . LYS A 1 335 ? -11.521 -12.996 13.946 1.00 94.94 335 LYS A N 1
ATOM 2510 C CA . LYS A 1 335 ? -11.493 -12.683 12.508 1.00 94.94 335 LYS A CA 1
ATOM 2511 C C . LYS A 1 335 ? -11.381 -11.161 12.306 1.00 94.94 335 LYS A C 1
ATOM 2513 O O . LYS A 1 335 ? -12.154 -10.427 12.918 1.00 94.94 335 LYS A O 1
ATOM 2518 N N . TYR A 1 336 ? -10.458 -10.720 11.447 1.00 95.81 336 TYR A N 1
ATOM 2519 C CA . TYR A 1 336 ? -10.131 -9.303 11.191 1.00 95.81 336 TYR A CA 1
ATOM 2520 C C . TYR A 1 336 ? -9.650 -8.492 12.408 1.00 95.81 336 TYR A C 1
ATOM 2522 O O . TYR A 1 336 ? -9.811 -7.270 12.436 1.00 95.81 336 TYR A O 1
ATOM 2530 N N . CYS A 1 337 ? -9.096 -9.140 13.439 1.00 96.38 337 CYS A N 1
ATOM 2531 C CA . CYS A 1 337 ? -8.762 -8.429 14.673 1.00 96.38 337 CYS A CA 1
ATOM 2532 C C . CYS A 1 337 ? -7.726 -7.312 14.484 1.00 96.38 337 CYS A C 1
ATOM 2534 O O . CYS A 1 337 ? -7.836 -6.293 15.156 1.00 96.38 337 CYS A O 1
ATOM 2536 N N . LEU A 1 338 ? -6.778 -7.432 13.545 1.00 96.44 338 LEU A N 1
ATOM 2537 C CA . LEU A 1 338 ? -5.828 -6.349 13.255 1.00 96.44 338 LEU A CA 1
ATOM 2538 C C . LEU A 1 338 ? -6.557 -5.089 12.779 1.00 96.44 338 LEU A C 1
ATOM 2540 O O . LEU A 1 338 ? -6.322 -4.000 13.296 1.00 96.44 338 LEU A O 1
ATOM 2544 N N . GLU A 1 339 ? -7.469 -5.241 11.822 1.00 97.81 339 GLU A N 1
ATOM 2545 C CA . GLU A 1 339 ? -8.217 -4.138 11.234 1.00 97.81 339 GLU A CA 1
ATOM 2546 C C . GLU A 1 339 ? -9.203 -3.526 12.236 1.00 97.81 339 GLU A C 1
ATOM 2548 O O . GLU A 1 339 ? -9.270 -2.302 12.371 1.00 97.81 339 GLU A O 1
ATOM 2553 N N . THR A 1 340 ? -9.947 -4.355 12.976 1.00 97.56 340 THR A N 1
ATOM 2554 C CA . THR A 1 340 ? -10.942 -3.859 13.940 1.00 97.56 340 THR A CA 1
ATOM 2555 C C . THR A 1 340 ? -10.284 -3.218 15.158 1.00 97.56 340 THR A C 1
ATOM 2557 O O . THR A 1 340 ? -10.720 -2.156 15.593 1.00 97.56 340 THR A O 1
ATOM 2560 N N . THR A 1 341 ? -9.196 -3.794 15.682 1.00 97.94 341 THR A N 1
ATOM 2561 C CA . THR A 1 341 ? -8.474 -3.204 16.818 1.00 97.94 341 THR A CA 1
ATOM 2562 C C . THR A 1 341 ? -7.754 -1.920 16.411 1.00 97.94 341 THR A C 1
ATOM 2564 O O . THR A 1 341 ? -7.761 -0.955 17.173 1.00 97.94 341 THR A O 1
ATOM 2567 N N . ALA A 1 342 ? -7.200 -1.841 15.195 1.00 98.00 342 ALA A N 1
ATOM 2568 C CA . ALA A 1 342 ? -6.653 -0.585 14.685 1.00 98.00 342 ALA A CA 1
ATOM 2569 C C . ALA A 1 342 ? -7.721 0.516 14.602 1.00 98.00 342 ALA A C 1
ATOM 2571 O O . ALA A 1 342 ? -7.453 1.663 14.963 1.00 98.00 342 ALA A O 1
ATOM 2572 N N . ALA A 1 343 ? -8.940 0.174 14.174 1.00 97.94 343 ALA A N 1
ATOM 2573 C CA . ALA A 1 343 ? -10.066 1.103 14.162 1.00 97.94 343 ALA A CA 1
ATOM 2574 C C . ALA A 1 343 ? -10.442 1.582 15.575 1.00 97.94 343 ALA A C 1
ATOM 2576 O O . ALA A 1 343 ? -10.655 2.779 15.776 1.00 97.94 343 ALA A O 1
ATOM 2577 N N . ASP A 1 344 ? -10.462 0.678 16.558 1.00 97.94 344 ASP A N 1
ATOM 2578 C CA . ASP A 1 344 ? -10.731 1.014 17.960 1.00 97.94 344 ASP A CA 1
ATOM 2579 C C . ASP A 1 344 ? -9.663 1.956 18.539 1.00 97.94 344 ASP A C 1
ATOM 2581 O O . ASP A 1 344 ? -10.012 2.942 19.198 1.00 97.94 344 ASP A O 1
ATOM 2585 N N . ILE A 1 345 ? -8.380 1.704 18.248 1.00 98.00 345 ILE A N 1
ATOM 2586 C CA . ILE A 1 345 ? -7.251 2.564 18.644 1.00 98.00 345 ILE A CA 1
ATOM 2587 C C . ILE A 1 345 ? -7.375 3.948 17.998 1.00 98.00 345 ILE A C 1
ATOM 2589 O O . ILE A 1 345 ? -7.280 4.975 18.671 1.00 98.00 345 ILE A O 1
ATOM 2593 N N . LEU A 1 346 ? -7.690 4.005 16.702 1.00 96.94 346 LEU A N 1
ATOM 2594 C CA . LEU A 1 346 ? -7.978 5.258 15.997 1.00 96.94 346 LEU A CA 1
ATOM 2595 C C . LEU A 1 346 ? -9.196 5.992 16.580 1.00 96.94 346 LEU A C 1
ATOM 2597 O O . LEU A 1 346 ? -9.271 7.222 16.490 1.00 96.94 346 LEU A O 1
ATOM 2601 N N . GLY A 1 347 ? -10.136 5.264 17.184 1.00 96.19 347 GLY A N 1
ATOM 2602 C CA . GLY A 1 347 ? -11.273 5.783 17.945 1.00 96.19 347 GLY A CA 1
ATOM 2603 C C . GLY A 1 347 ? -10.934 6.266 19.362 1.00 96.19 347 GLY A C 1
ATOM 2604 O O . GLY A 1 347 ? -11.798 6.854 20.011 1.00 96.19 347 GLY A O 1
ATOM 2605 N N . GLY A 1 348 ? -9.694 6.071 19.824 1.00 95.38 348 GLY A N 1
ATOM 2606 C CA . GLY A 1 348 ? -9.209 6.475 21.146 1.00 95.38 348 GLY A CA 1
ATOM 2607 C C . GLY A 1 348 ? -9.238 5.371 22.206 1.00 95.38 348 GLY A C 1
ATOM 2608 O O . GLY A 1 348 ? -9.101 5.676 23.389 1.00 95.38 348 GLY A O 1
ATOM 2609 N N . SER A 1 349 ? -9.447 4.113 21.813 1.00 95.88 349 SER A N 1
ATOM 2610 C CA . SER A 1 349 ? -9.307 2.973 22.724 1.00 95.88 349 SER A CA 1
ATOM 2611 C C . SER A 1 349 ? -7.834 2.628 22.925 1.00 95.88 349 SER A C 1
ATOM 2613 O O . SER A 1 349 ? -7.045 2.728 21.994 1.00 95.88 349 SER A O 1
ATOM 2615 N N . GLU A 1 350 ? -7.475 2.174 24.122 1.00 93.25 350 GLU A N 1
ATOM 2616 C CA . GLU A 1 350 ? -6.140 1.624 24.373 1.00 93.25 350 GLU A CA 1
ATOM 2617 C C . GLU A 1 350 ? -6.035 0.195 23.832 1.00 93.25 350 GLU A C 1
ATOM 2619 O O . GLU A 1 350 ? -6.997 -0.588 23.916 1.00 93.25 350 GLU A O 1
ATOM 2624 N N . TYR A 1 351 ? -4.859 -0.158 23.317 1.00 95.19 351 TYR A N 1
ATOM 2625 C CA . TYR A 1 351 ? -4.561 -1.532 22.946 1.00 95.19 351 TYR A CA 1
ATOM 2626 C C . TYR A 1 351 ? -4.580 -2.460 24.172 1.00 95.19 351 TYR A C 1
ATOM 2628 O O . TYR A 1 351 ? -4.196 -2.094 25.283 1.00 95.19 351 TYR A O 1
ATOM 2636 N N . LYS A 1 352 ? -5.028 -3.704 23.970 1.00 94.25 352 LYS A N 1
ATOM 2637 C CA . LYS A 1 352 ? -4.993 -4.765 24.982 1.00 94.25 352 LYS A CA 1
ATOM 2638 C C . LYS A 1 352 ? -4.201 -5.943 24.440 1.00 94.25 352 LYS A C 1
ATOM 2640 O O . LYS A 1 352 ? -4.663 -6.601 23.509 1.00 94.25 352 LYS A O 1
ATOM 2645 N N . GLU A 1 353 ? -3.061 -6.225 25.057 1.00 93.12 353 GLU A N 1
ATOM 2646 C CA . GLU A 1 353 ? -2.223 -7.386 24.739 1.00 93.12 353 GLU A CA 1
ATOM 2647 C C . GLU A 1 353 ? -3.054 -8.682 24.699 1.00 93.12 353 GLU A C 1
ATOM 2649 O O . GLU A 1 353 ? -3.935 -8.908 25.538 1.00 93.12 353 GLU A O 1
ATOM 2654 N N . GLY A 1 354 ? -2.816 -9.510 23.682 1.00 92.62 354 GLY A N 1
ATOM 2655 C CA . GLY A 1 354 ? -3.528 -10.764 23.443 1.00 92.62 354 GLY A CA 1
ATOM 2656 C C . GLY A 1 354 ? -4.978 -10.615 22.964 1.00 92.62 354 GLY A C 1
ATOM 2657 O O . GLY A 1 354 ? -5.685 -11.618 22.854 1.00 92.62 354 GLY A O 1
ATOM 2658 N N . SER A 1 355 ? -5.459 -9.397 22.682 1.00 93.12 355 SER A N 1
ATOM 2659 C CA . SER A 1 355 ? -6.803 -9.190 22.109 1.00 93.12 355 SER A CA 1
ATOM 2660 C C . SER A 1 355 ? -6.908 -9.589 20.635 1.00 93.12 355 SER A C 1
ATOM 2662 O O . SER A 1 355 ? -8.015 -9.813 20.141 1.00 93.12 355 SER A O 1
ATOM 2664 N N . CYS A 1 356 ? -5.768 -9.708 19.957 1.00 95.25 356 CYS A N 1
ATOM 2665 C CA . CYS A 1 356 ? -5.652 -10.165 18.585 1.00 95.25 356 CYS A CA 1
ATOM 2666 C C . CYS A 1 356 ? -4.500 -11.164 18.484 1.00 95.25 356 CYS A C 1
ATOM 2668 O O . CYS A 1 356 ? -3.388 -10.873 18.913 1.00 95.25 356 CYS A O 1
ATOM 2670 N N . ASP A 1 357 ? -4.766 -12.328 17.904 1.00 92.81 357 ASP A N 1
ATOM 2671 C CA . ASP A 1 357 ? -3.763 -13.352 17.630 1.00 92.81 357 ASP A CA 1
ATOM 2672 C C . ASP A 1 357 ? -3.779 -13.685 16.140 1.00 92.81 357 ASP A C 1
ATOM 2674 O O . ASP A 1 357 ? -4.773 -14.194 15.624 1.00 92.81 357 ASP A O 1
ATOM 2678 N N . CYS A 1 358 ? -2.680 -13.395 15.448 1.00 90.88 358 CYS A N 1
ATOM 2679 C CA . CYS A 1 358 ? -2.481 -13.733 14.042 1.00 90.88 358 CYS A CA 1
ATOM 2680 C C . CYS A 1 358 ? -1.256 -14.646 13.925 1.00 90.88 358 CYS A C 1
ATOM 2682 O O . CYS A 1 358 ? -0.173 -14.172 13.569 1.00 90.88 358 CYS A O 1
ATOM 2684 N N . PRO A 1 359 ? -1.382 -15.943 14.261 1.00 77.69 359 PRO A N 1
ATOM 2685 C CA . PRO A 1 359 ? -0.232 -16.839 14.365 1.00 77.69 359 PRO A CA 1
ATOM 2686 C C . PRO A 1 359 ? 0.453 -17.084 13.013 1.00 77.69 359 PRO A C 1
ATOM 2688 O O . PRO A 1 359 ? 1.594 -17.543 12.981 1.00 77.69 359 PRO A O 1
ATOM 2691 N N . GLY A 1 360 ? -0.234 -16.768 11.906 1.00 64.44 360 GLY A N 1
ATOM 2692 C CA . GLY A 1 360 ? 0.204 -17.046 10.545 1.00 64.44 360 GLY A CA 1
ATOM 2693 C C . GLY A 1 360 ? 0.417 -18.539 10.283 1.00 64.44 360 GLY A C 1
ATOM 2694 O O . GLY A 1 360 ? 0.455 -19.378 11.184 1.00 64.44 360 GLY A O 1
ATOM 2695 N N . GLN A 1 361 ? 0.610 -18.903 9.019 1.00 47.25 361 GLN A N 1
ATOM 2696 C CA . GLN A 1 361 ? 1.564 -19.974 8.776 1.00 47.25 361 GLN A CA 1
ATOM 2697 C C . GLN A 1 361 ? 2.921 -19.298 8.876 1.00 47.25 361 GLN A C 1
ATOM 2699 O O . GLN A 1 361 ? 3.191 -18.381 8.105 1.00 47.25 361 GLN A O 1
ATOM 2704 N N . ILE A 1 362 ? 3.769 -19.728 9.812 1.00 40.59 362 ILE A N 1
ATOM 2705 C CA . ILE A 1 362 ? 5.200 -19.446 9.725 1.00 40.59 362 ILE A CA 1
ATOM 2706 C C . ILE A 1 362 ? 5.673 -20.174 8.463 1.00 40.59 362 ILE A C 1
ATOM 2708 O O . ILE A 1 362 ? 6.227 -21.270 8.525 1.00 40.59 362 ILE A O 1
ATOM 2712 N N . SER A 1 363 ? 5.428 -19.592 7.288 1.00 37.34 363 SER A N 1
ATOM 2713 C CA . SER A 1 363 ? 6.392 -19.728 6.218 1.00 37.34 363 SER A CA 1
ATOM 2714 C C . SER A 1 363 ? 7.692 -19.292 6.879 1.00 37.34 363 SER A C 1
ATOM 2716 O O . SER A 1 363 ? 7.713 -18.191 7.450 1.00 37.34 363 SER A O 1
ATOM 2718 N N . PRO A 1 364 ? 8.734 -20.148 6.919 1.00 35.34 364 PRO A N 1
ATOM 2719 C CA . PRO A 1 364 ? 10.033 -19.676 7.364 1.00 35.34 364 PRO A CA 1
ATOM 2720 C C . PRO A 1 364 ? 10.268 -18.351 6.640 1.00 35.34 364 PRO A C 1
ATOM 2722 O O . PRO A 1 364 ? 9.846 -18.254 5.477 1.00 35.34 364 PRO A O 1
ATOM 2725 N N . PRO A 1 365 ? 10.809 -17.315 7.318 1.00 40.34 365 PRO A N 1
ATOM 2726 C CA . PRO A 1 365 ? 11.161 -16.080 6.625 1.00 40.34 365 PRO A CA 1
ATOM 2727 C C . PRO A 1 365 ? 11.812 -16.535 5.334 1.00 40.34 365 PRO A C 1
ATOM 2729 O O . PRO A 1 365 ? 12.712 -17.371 5.435 1.00 40.34 365 PRO A O 1
ATOM 2732 N N . HIS A 1 366 ? 11.261 -16.153 4.167 1.00 43.28 366 HIS A N 1
ATOM 2733 C CA . HIS A 1 366 ? 11.894 -16.501 2.896 1.00 43.28 366 HIS A CA 1
ATOM 2734 C C . HIS A 1 366 ? 13.363 -16.213 3.143 1.00 43.28 366 HIS A C 1
ATOM 2736 O O . HIS A 1 366 ? 13.679 -15.089 3.545 1.00 43.28 366 HIS A O 1
ATOM 2742 N N . GLU A 1 367 ? 14.203 -17.254 3.142 1.00 46.00 367 GLU A N 1
ATOM 2743 C CA . GLU A 1 367 ? 15.613 -17.062 3.421 1.00 46.00 367 GLU A CA 1
ATOM 2744 C C . GLU A 1 367 ? 16.075 -16.265 2.216 1.00 46.00 367 GLU A C 1
ATOM 2746 O O . GLU A 1 367 ? 16.286 -16.798 1.137 1.00 46.00 367 GLU A O 1
ATOM 2751 N N . GLU A 1 368 ? 16.035 -14.944 2.351 1.00 55.00 368 GLU A N 1
ATOM 2752 C CA . GLU A 1 368 ? 16.436 -14.032 1.309 1.00 55.00 368 GLU A CA 1
ATOM 2753 C C . GLU A 1 368 ? 17.941 -14.214 1.224 1.00 55.00 368 GLU A C 1
ATOM 2755 O O . GLU A 1 368 ? 18.712 -13.744 2.065 1.00 55.00 368 GLU A O 1
ATOM 2760 N N . HIS A 1 369 ? 18.338 -15.027 0.259 1.00 64.31 369 HIS A N 1
ATOM 2761 C CA . HIS A 1 369 ? 19.712 -15.355 0.004 1.00 64.31 369 HIS A CA 1
ATOM 2762 C C . HIS A 1 369 ? 20.354 -14.184 -0.739 1.00 64.31 369 HIS A C 1
ATOM 2764 O O . HIS A 1 369 ? 19.720 -13.455 -1.512 1.00 64.31 369 HIS A O 1
ATOM 2770 N N . THR A 1 370 ? 21.648 -14.013 -0.509 1.00 74.25 370 THR A N 1
ATOM 2771 C CA . THR A 1 370 ? 22.493 -13.169 -1.343 1.00 74.25 370 THR A CA 1
ATOM 2772 C C . THR A 1 370 ? 23.439 -14.052 -2.140 1.00 74.25 370 THR A C 1
ATOM 2774 O O . THR A 1 370 ? 23.845 -15.129 -1.691 1.00 74.25 370 THR A O 1
ATOM 2777 N N . GLY A 1 371 ? 23.757 -13.621 -3.355 1.00 85.44 371 GLY A N 1
ATOM 2778 C CA . GLY A 1 371 ? 24.633 -14.359 -4.252 1.00 85.44 371 GLY A CA 1
ATOM 2779 C C . GLY A 1 371 ? 25.387 -13.423 -5.179 1.00 85.44 371 GLY A C 1
ATOM 2780 O O . GLY A 1 371 ? 24.856 -12.409 -5.639 1.00 85.44 371 GLY A O 1
ATOM 2781 N N . CYS A 1 372 ? 26.639 -13.770 -5.452 1.00 89.38 372 CYS A N 1
ATOM 2782 C CA . CYS A 1 372 ? 27.434 -13.093 -6.464 1.00 89.38 372 CYS A CA 1
ATOM 2783 C C . CYS A 1 372 ? 27.135 -13.650 -7.851 1.00 89.38 372 CYS A C 1
ATOM 2785 O O . CYS A 1 372 ? 27.056 -14.861 -8.035 1.00 89.38 372 CYS A O 1
ATOM 2787 N N . GLY A 1 373 ? 27.033 -12.769 -8.841 1.00 88.56 373 GLY A N 1
ATOM 2788 C CA . GLY A 1 373 ? 26.918 -13.181 -10.234 1.00 88.56 373 GLY A CA 1
ATOM 2789 C C . GLY A 1 373 ? 27.208 -12.048 -11.206 1.00 88.56 373 GLY A C 1
ATOM 2790 O O . GLY A 1 373 ? 27.364 -10.889 -10.828 1.00 88.56 373 GLY A O 1
ATOM 2791 N N . MET A 1 374 ? 27.264 -12.377 -12.488 1.00 86.19 374 MET A N 1
ATOM 2792 C CA . MET A 1 374 ? 27.334 -11.398 -13.580 1.00 86.19 374 MET A CA 1
ATOM 2793 C C . MET A 1 374 ? 25.946 -10.866 -13.969 1.00 86.19 374 MET A C 1
ATOM 2795 O O . MET A 1 374 ? 25.815 -9.863 -14.669 1.00 86.19 374 MET A O 1
ATOM 2799 N N . SER A 1 375 ? 24.893 -11.552 -13.526 1.00 80.56 375 SER A N 1
ATOM 2800 C CA . SER A 1 375 ? 23.488 -11.205 -13.725 1.00 80.56 375 SER A CA 1
ATOM 2801 C C . SER A 1 375 ? 22.641 -11.806 -12.602 1.00 80.56 375 SER A C 1
ATOM 2803 O O . SER A 1 375 ? 23.111 -12.685 -11.886 1.00 80.56 375 SER A O 1
ATOM 2805 N N . TRP A 1 376 ? 21.378 -11.392 -12.487 1.00 74.81 376 TRP A N 1
ATOM 2806 C CA . TRP A 1 376 ? 20.464 -11.951 -11.484 1.00 74.81 376 TRP A CA 1
ATOM 2807 C C . TRP A 1 376 ? 20.273 -13.470 -11.652 1.00 74.81 376 TRP A C 1
ATOM 2809 O O . TRP A 1 376 ? 20.346 -14.211 -10.680 1.00 74.81 376 TRP A O 1
ATOM 2819 N N . ALA A 1 377 ? 20.126 -13.953 -12.893 1.00 76.56 377 ALA A N 1
ATOM 2820 C CA . ALA A 1 377 ? 20.002 -15.386 -13.182 1.00 76.56 377 ALA A CA 1
ATOM 2821 C C . ALA A 1 377 ? 21.281 -16.172 -12.846 1.00 76.56 377 ALA A C 1
ATOM 2823 O O . ALA A 1 377 ? 21.214 -17.321 -12.427 1.00 76.56 377 ALA A O 1
ATOM 2824 N N . ASP A 1 378 ? 22.447 -15.552 -13.028 1.00 79.88 378 ASP A N 1
ATOM 2825 C CA . ASP A 1 378 ? 23.740 -16.138 -12.666 1.00 79.88 378 ASP A CA 1
ATOM 2826 C C . ASP A 1 378 ? 23.910 -16.206 -11.142 1.00 79.88 378 ASP A C 1
ATOM 2828 O O . ASP A 1 378 ? 24.240 -17.254 -10.598 1.00 79.88 378 ASP A O 1
ATOM 2832 N N . ALA A 1 379 ? 23.565 -15.125 -10.438 1.00 79.19 379 ALA A N 1
ATOM 2833 C CA . ALA A 1 379 ? 23.572 -15.077 -8.981 1.00 79.19 379 ALA A CA 1
ATOM 2834 C C . ALA A 1 379 ? 22.601 -16.087 -8.353 1.00 79.19 379 ALA A C 1
ATOM 2836 O O . ALA A 1 379 ? 22.924 -16.683 -7.330 1.00 79.19 379 ALA A O 1
ATOM 2837 N N . GLN A 1 380 ? 21.456 -16.350 -8.991 1.00 79.81 380 GLN A N 1
ATOM 2838 C CA . GLN A 1 380 ? 20.522 -17.394 -8.563 1.00 79.81 380 GLN A CA 1
ATOM 2839 C C . GLN A 1 380 ? 21.142 -18.801 -8.641 1.00 79.81 380 GLN A C 1
ATOM 2841 O O . GLN A 1 380 ? 20.908 -19.629 -7.767 1.00 79.81 380 GLN A O 1
ATOM 2846 N N . ASN A 1 381 ? 22.016 -19.055 -9.620 1.00 81.00 381 ASN A N 1
ATOM 2847 C CA . ASN A 1 381 ? 22.769 -20.314 -9.717 1.00 81.00 381 ASN A CA 1
ATOM 2848 C C . ASN A 1 381 ? 23.944 -20.402 -8.716 1.00 81.00 381 ASN A C 1
ATOM 2850 O O . ASN A 1 381 ? 24.513 -21.479 -8.530 1.00 81.00 381 ASN A O 1
ATOM 2854 N N . HIS A 1 382 ? 24.306 -19.286 -8.075 1.00 76.06 382 HIS A N 1
ATOM 2855 C CA . HIS A 1 382 ? 25.374 -19.148 -7.071 1.00 76.06 382 HIS A CA 1
ATOM 2856 C C . HIS A 1 382 ? 24.838 -18.709 -5.698 1.00 76.06 382 HIS A C 1
ATOM 2858 O O . HIS A 1 382 ? 25.546 -18.154 -4.855 1.00 76.06 382 HIS A O 1
ATOM 2864 N N . CYS A 1 383 ? 23.555 -18.958 -5.480 1.00 68.31 383 CYS A N 1
ATOM 2865 C CA . CYS A 1 383 ? 22.807 -18.527 -4.318 1.00 68.31 383 CYS A CA 1
ATOM 2866 C C . CYS A 1 383 ? 23.436 -19.089 -3.027 1.00 68.31 383 CYS A C 1
ATOM 2868 O O . CYS A 1 383 ? 23.718 -20.283 -2.906 1.00 68.31 383 CYS A O 1
ATOM 2870 N N . GLY A 1 384 ? 23.760 -18.195 -2.086 1.00 62.91 384 GLY A N 1
ATOM 2871 C CA . GLY A 1 384 ? 24.416 -18.545 -0.826 1.00 62.91 384 GLY A CA 1
ATOM 2872 C C . GLY A 1 384 ? 25.932 -18.783 -0.895 1.00 62.91 384 GLY A C 1
ATOM 2873 O O . GLY A 1 384 ? 26.539 -18.993 0.156 1.00 62.91 384 GLY A O 1
ATOM 2874 N N . ASN A 1 385 ? 26.577 -18.752 -2.072 1.00 68.88 385 ASN A N 1
ATOM 2875 C CA . ASN A 1 385 ? 28.039 -18.835 -2.161 1.00 68.88 385 ASN A CA 1
ATOM 2876 C C . ASN A 1 385 ? 28.626 -18.282 -3.485 1.00 68.88 385 ASN A C 1
ATOM 2878 O O . ASN A 1 385 ? 28.442 -18.913 -4.529 1.00 68.88 385 ASN A O 1
ATOM 2882 N N . PRO A 1 386 ? 29.443 -17.209 -3.450 1.00 63.50 386 PRO A N 1
ATOM 2883 C CA . PRO A 1 386 ? 29.815 -16.441 -2.262 1.00 63.50 386 PRO A CA 1
ATOM 2884 C C . PRO A 1 386 ? 28.656 -15.579 -1.746 1.00 63.50 386 PRO A C 1
ATOM 2886 O O . PRO A 1 386 ? 27.968 -14.921 -2.525 1.00 63.50 386 PRO A O 1
ATOM 2889 N N . LEU A 1 387 ? 28.456 -15.593 -0.421 1.00 78.25 387 LEU A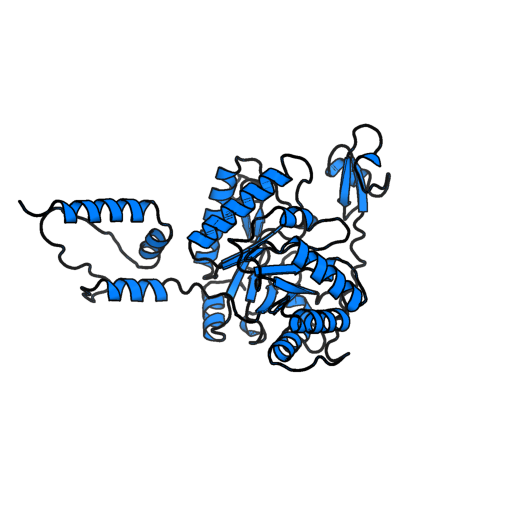 N 1
ATOM 2890 C CA . LEU A 1 387 ? 27.572 -14.644 0.260 1.00 78.25 387 LEU A CA 1
ATOM 2891 C C . LEU A 1 387 ? 28.129 -13.236 0.088 1.00 78.25 387 LEU A C 1
ATOM 2893 O O . LEU A 1 387 ? 29.331 -13.019 0.249 1.00 78.25 387 LEU A O 1
ATOM 2897 N N . CYS A 1 388 ? 27.245 -12.286 -0.176 1.00 75.56 388 CYS A N 1
ATOM 2898 C CA . CYS A 1 388 ? 27.629 -10.902 -0.383 1.00 75.56 388 CYS A CA 1
ATOM 2899 C C . CYS A 1 388 ? 26.641 -9.949 0.286 1.00 75.56 388 CYS A C 1
ATOM 2901 O O . CYS A 1 388 ? 25.472 -10.269 0.499 1.00 75.56 388 CYS A O 1
ATOM 2903 N N . THR A 1 389 ? 27.125 -8.765 0.627 1.00 71.44 389 THR A N 1
ATOM 2904 C CA . THR A 1 389 ? 26.323 -7.624 1.085 1.00 71.44 389 THR A CA 1
ATOM 2905 C C . THR A 1 389 ? 26.567 -6.390 0.224 1.00 71.44 389 THR A C 1
ATOM 2907 O O . THR A 1 389 ? 25.688 -5.541 0.094 1.00 71.44 389 THR A O 1
ATOM 2910 N N . VAL A 1 390 ? 27.741 -6.312 -0.405 1.00 73.75 390 VAL A N 1
ATOM 2911 C CA . VAL A 1 390 ? 28.137 -5.289 -1.373 1.00 73.75 390 VAL A CA 1
ATOM 2912 C C . VAL A 1 390 ? 28.896 -5.933 -2.533 1.00 73.75 390 VAL A C 1
ATOM 2914 O O . VAL A 1 390 ? 29.437 -7.027 -2.396 1.00 73.75 390 VAL A O 1
ATOM 2917 N N . ASP A 1 391 ? 29.000 -5.239 -3.669 1.00 81.50 391 ASP A N 1
ATOM 2918 C CA . ASP A 1 391 ? 29.730 -5.739 -4.850 1.00 81.50 391 ASP A CA 1
ATOM 2919 C C . ASP A 1 391 ? 31.194 -6.102 -4.540 1.00 81.50 391 ASP A C 1
ATOM 2921 O O . ASP A 1 391 ? 31.744 -7.020 -5.136 1.00 81.50 391 ASP A O 1
ATOM 2925 N N . ALA A 1 392 ? 31.820 -5.425 -3.572 1.00 85.31 392 ALA A N 1
ATOM 2926 C CA . ALA A 1 392 ? 33.196 -5.705 -3.157 1.00 85.31 392 ALA A CA 1
ATOM 2927 C C . ALA A 1 392 ? 33.384 -7.087 -2.501 1.00 85.31 392 ALA A C 1
ATOM 2929 O O . ALA A 1 392 ? 34.515 -7.565 -2.416 1.00 85.31 392 ALA A O 1
ATOM 2930 N N . ASP A 1 393 ? 32.298 -7.721 -2.050 1.00 83.56 393 ASP A N 1
ATOM 2931 C CA . ASP A 1 393 ? 32.323 -9.076 -1.492 1.00 83.56 393 ASP A CA 1
ATOM 2932 C C . ASP A 1 393 ? 32.394 -10.143 -2.599 1.00 83.56 393 ASP A C 1
ATOM 2934 O O . ASP A 1 393 ? 32.694 -11.309 -2.330 1.00 83.56 393 ASP A O 1
ATOM 2938 N N . CYS A 1 394 ? 32.130 -9.753 -3.851 1.00 83.88 394 CYS A N 1
ATOM 2939 C CA . CYS A 1 394 ? 32.050 -10.658 -4.982 1.00 83.88 394 CYS A CA 1
ATOM 2940 C C . CYS A 1 394 ? 33.381 -10.801 -5.730 1.00 83.88 394 CYS A C 1
ATOM 2942 O O . CYS A 1 394 ? 34.112 -9.828 -5.924 1.00 83.88 394 CYS A O 1
ATOM 2944 N N . PRO A 1 395 ? 33.736 -12.025 -6.163 1.00 88.31 395 PRO A N 1
ATOM 2945 C CA . PRO A 1 395 ? 34.993 -12.262 -6.849 1.00 88.31 395 PRO A CA 1
ATOM 2946 C C . PRO A 1 395 ? 34.976 -11.677 -8.264 1.00 88.31 395 PRO A C 1
ATOM 2948 O O . PRO A 1 395 ? 34.031 -11.860 -9.028 1.00 88.31 395 PRO A O 1
ATOM 2951 N N . GLY A 1 396 ? 36.085 -11.044 -8.644 1.00 90.94 396 GLY A N 1
ATOM 2952 C CA . GLY A 1 396 ? 36.274 -10.527 -9.997 1.00 90.94 396 GLY A CA 1
ATOM 2953 C C . GLY A 1 396 ? 35.392 -9.315 -10.291 1.00 90.94 396 GLY A C 1
ATOM 2954 O O . GLY A 1 396 ? 35.415 -8.335 -9.555 1.00 90.94 396 GLY A O 1
ATOM 2955 N N . ASP A 1 397 ? 34.677 -9.372 -11.409 1.00 89.12 397 ASP A N 1
ATOM 2956 C CA . ASP A 1 397 ? 33.751 -8.352 -11.908 1.00 89.12 397 ASP A CA 1
ATOM 2957 C C . ASP A 1 397 ? 32.275 -8.662 -11.596 1.00 89.12 397 ASP A C 1
ATOM 2959 O O . ASP A 1 397 ? 31.376 -7.979 -12.095 1.00 89.12 397 ASP A O 1
ATOM 2963 N N . MET A 1 398 ? 32.026 -9.670 -10.754 1.00 88.19 398 MET A N 1
ATOM 2964 C CA . MET A 1 398 ? 30.692 -10.025 -10.281 1.00 88.19 398 MET A CA 1
ATOM 2965 C C . MET A 1 398 ? 30.106 -8.943 -9.370 1.00 88.19 398 MET A C 1
ATOM 2967 O O . MET A 1 398 ? 30.822 -8.203 -8.695 1.00 88.19 398 MET A O 1
ATOM 2971 N N . LYS A 1 399 ? 28.776 -8.890 -9.325 1.00 85.06 399 LYS A N 1
ATOM 2972 C CA . LYS A 1 399 ? 28.007 -7.997 -8.456 1.00 85.06 399 LYS A CA 1
ATOM 2973 C C . LYS A 1 399 ? 27.233 -8.778 -7.418 1.00 85.06 399 LYS A C 1
ATOM 2975 O O . LYS A 1 399 ? 26.922 -9.952 -7.628 1.00 85.06 399 LYS A O 1
ATOM 2980 N N . CYS A 1 400 ? 26.906 -8.105 -6.325 1.00 81.00 400 CYS A N 1
ATOM 2981 C CA . CYS A 1 400 ? 26.090 -8.681 -5.280 1.00 81.00 400 CYS A CA 1
ATOM 2982 C C . CYS A 1 400 ? 24.604 -8.524 -5.601 1.00 81.00 400 CYS A C 1
ATOM 2984 O O . CYS A 1 400 ? 24.113 -7.413 -5.807 1.00 81.00 400 CYS A O 1
ATOM 2986 N N . PHE A 1 401 ? 23.878 -9.638 -5.603 1.00 77.88 401 PHE A N 1
ATOM 2987 C CA . PHE A 1 401 ? 22.429 -9.664 -5.754 1.00 77.88 401 PHE A CA 1
ATOM 2988 C C . PHE A 1 401 ? 21.808 -10.152 -4.446 1.00 77.88 401 PHE A C 1
ATOM 2990 O O . PHE A 1 401 ? 22.128 -11.242 -3.974 1.00 77.88 401 PHE A O 1
ATOM 2997 N N . GLY A 1 402 ? 20.939 -9.331 -3.854 1.00 73.31 402 GLY A N 1
ATOM 2998 C CA . GLY A 1 402 ? 20.110 -9.710 -2.708 1.00 73.31 402 GLY A CA 1
ATOM 2999 C C . GLY A 1 402 ? 18.680 -10.050 -3.112 1.00 73.31 402 GLY A C 1
ATOM 3000 O O . GLY A 1 402 ? 18.267 -9.765 -4.238 1.00 73.31 402 GLY A O 1
ATOM 3001 N N . GLY A 1 403 ? 17.939 -10.664 -2.187 1.00 61.41 403 GLY A N 1
ATOM 3002 C CA . GLY A 1 403 ? 16.552 -11.077 -2.415 1.00 61.41 403 GLY A CA 1
ATOM 3003 C C . GLY A 1 403 ? 16.415 -12.314 -3.309 1.00 61.41 403 GLY A C 1
ATOM 3004 O O . GLY A 1 403 ? 15.422 -12.440 -4.017 1.00 61.41 403 GLY A O 1
ATOM 3005 N N . LEU A 1 404 ? 17.411 -13.210 -3.332 1.00 67.69 404 LEU A N 1
ATOM 3006 C CA . LEU A 1 404 ? 17.291 -14.505 -4.007 1.00 67.69 404 LEU A CA 1
ATOM 3007 C C . LEU A 1 404 ? 16.467 -15.439 -3.117 1.00 67.69 404 LEU A C 1
ATOM 3009 O O . LEU A 1 404 ? 16.858 -15.723 -1.992 1.00 67.69 404 LEU A O 1
ATOM 3013 N N . THR A 1 405 ? 15.331 -15.920 -3.598 1.00 51.53 405 THR A N 1
ATOM 3014 C CA . THR A 1 405 ? 14.385 -16.694 -2.771 1.00 51.53 405 THR A CA 1
ATOM 3015 C C . THR A 1 405 ? 14.348 -18.181 -3.098 1.00 51.53 405 THR A C 1
ATOM 3017 O O . THR A 1 405 ? 13.667 -18.951 -2.423 1.00 51.53 405 THR A O 1
ATOM 3020 N N . THR A 1 406 ? 15.092 -18.593 -4.125 1.00 57.72 406 THR A N 1
ATOM 3021 C CA . THR A 1 406 ? 15.310 -19.991 -4.498 1.00 57.72 406 THR A CA 1
ATOM 3022 C C . THR A 1 406 ? 16.759 -20.196 -4.924 1.00 57.72 406 THR A C 1
ATOM 3024 O O . THR A 1 406 ? 17.219 -19.589 -5.895 1.00 57.72 406 THR A O 1
ATOM 3027 N N . CYS A 1 407 ? 17.438 -21.069 -4.179 1.00 58.09 407 CYS A N 1
ATOM 3028 C CA . CYS A 1 407 ? 18.528 -21.909 -4.647 1.00 58.09 407 CYS A CA 1
ATOM 3029 C C . CYS A 1 407 ? 17.979 -23.356 -4.737 1.00 58.09 407 CYS A C 1
ATOM 3031 O O . CYS A 1 407 ? 18.409 -24.097 -5.639 1.00 58.09 407 CYS A O 1
#

Secondary structure (DSSP, 8-state):
---THHHHHHHHHHHHHHH-HHHHHHHHHTT-------TTS-----EETTEE---HHHHHHHHHHHT-PPPPPSSEEEEEE--TTTSPPPPPGGGS-TT--EEEEEEEEE--SSS--TTSS-EEE-S-TTTS-HHHHHHHHHH-TT-EEEEEEEE-GGGT-B---SS-HHHHHHHHHHHHHHHHHHHT--EEEEEE-B---STTHHHHHHHHHHHHHHHHHHTT-EEEE--B--TT-TTGGGGGS-GGG-SEEEEEGGGG----HHHHHHHHHHHHHHH--TT-TT-EEEEEETTSSS-HHHHHHHHHHHHHTTS-SEEEEE-HHHHHTTSSBSTTHHHHHHHHHHTTPPP-TTS-B-----------EEEEESSHHHHHHTTTSS--SSGGGSSTT-EEEEEE---

Sequence (407 aa):
MKSLSTVATLATLASLVNGAPLLRRLFAASNVASVTFNEPTVPEVVSLNGTNSTSLEDFVFISKEALQIGKVPEKVVGTYMGAWPNGVAPQPLSDLPKEVNTIMISFATDGSADKMGKGHGTFEARWDHNVFTKEKIAADKQANPDRVYLISVGGSADAGGTFFTKVSNEEWINNAFDWLEGQITELGADGAEMQFEGVPTYNPGLENFKTCMEGLLARLKAAGYITAVGPFYGRWGTSQQYKLLDLTNVDLVNMQMYANGRTSASDVVSDGKAAIAELQGSGNAGKFVFGANSAGRMSADVALESFEQLLSEESIRGLFTWDIEHSGQGGCNPKYCLETTAADILGGSEYKEGSCDCPGQISPPHEEHTGCGMSWADAQNHCGNPLCTVDADCPGDMKCFGGLTTC

InterPro domains:
  IPR001223 Glycoside hydrolase family 18, catalytic domain [PS51910] (75-349)
  IPR017853 Glycoside hydrolase superfamily [SSF51445] (73-357)

Organism: NCBI:txid1169474

Radius of gyration: 23.65 Å; chains: 1; bounding box: 71×69×61 Å

Foldseek 3Di:
DPDPVPVVVVVVVVVCCVPAPLNVLLPVLAPQVDDDDDDDDDDDFDDGPNDTDDDPVVSVVVSCVSQPQADDDLFALAFEAFQPPVDFAGDALVLDDLLHAEYADDAWAQADPPPPGHAQLATDRRGDCVRQFQVSLVVSCVVRVSHAYAYEYADAVVSRSAHHHPDDLVRNLVNNLVNRVVVCSGRVGNYYEYERLHFDPDPPGLVSLQSNLQSNLVVRVSNVGAYEYEQQPAPQCSRVSVLSHDCPSHQAYEDQLLRHLDAALVVSLVVLVVVLVSNDDPPCQARYAYEDELQASYWLQSRLSNRLVCVVVSSYRYYYYHHLSCLQVPQKPPRVQSSVVRSVSSVVDDDDPPSMGRNHPCPPSLPFWKAWDPDPVRRLVRTVPPGDSAQVSHPDNTTIDTRNRHD

pLDDT: mean 78.76, std 21.97, range [27.59, 98.62]